Protein AF-A0A9W6XF26-F1 (afdb_monomer_lite)

Structure (mmCIF, N/CA/C/O backbone):
data_AF-A0A9W6XF26-F1
#
_entry.id   AF-A0A9W6XF26-F1
#
loop_
_atom_site.group_PDB
_atom_site.id
_atom_site.type_symbol
_atom_site.label_atom_id
_atom_site.label_alt_id
_atom_site.label_comp_id
_atom_site.label_asym_id
_atom_site.label_entity_id
_atom_site.label_seq_id
_atom_site.pdbx_PDB_ins_code
_atom_site.Cartn_x
_atom_site.Cartn_y
_atom_site.Cartn_z
_atom_site.occupancy
_atom_site.B_iso_or_equiv
_atom_site.auth_seq_id
_atom_site.auth_comp_id
_atom_site.auth_asym_id
_atom_site.auth_atom_id
_atom_site.pdbx_PDB_model_num
ATOM 1 N N . MET A 1 1 ? -14.162 -52.688 18.961 1.00 37.44 1 MET A N 1
ATOM 2 C CA . MET A 1 1 ? -13.306 -51.790 19.774 1.00 37.44 1 MET A CA 1
ATOM 3 C C . MET A 1 1 ? -13.589 -50.342 19.389 1.00 37.44 1 MET A C 1
ATOM 5 O O . MET A 1 1 ? -13.211 -49.924 18.304 1.00 37.44 1 MET A O 1
ATOM 9 N N . SER A 1 2 ? -14.310 -49.601 20.234 1.00 33.25 2 SER A N 1
ATOM 10 C CA . SER A 1 2 ? -14.637 -48.185 20.004 1.00 33.25 2 SER A CA 1
ATOM 11 C C . SER A 1 2 ? -13.418 -47.304 20.307 1.00 33.25 2 SER A C 1
ATOM 13 O O . SER A 1 2 ? -12.922 -47.290 21.435 1.00 33.25 2 SER A O 1
ATOM 15 N N . LYS A 1 3 ? -12.907 -46.587 19.297 1.00 40.88 3 LYS A N 1
ATOM 16 C CA . LYS A 1 3 ? -11.863 -45.567 19.465 1.00 40.88 3 LYS A CA 1
ATOM 17 C C . LYS A 1 3 ? -12.501 -44.311 20.069 1.00 40.88 3 LYS A C 1
ATOM 19 O O . LYS A 1 3 ? -13.118 -43.523 19.360 1.00 40.88 3 LYS A O 1
ATOM 24 N N . ARG A 1 4 ? -12.329 -44.099 21.379 1.00 33.09 4 ARG A N 1
ATOM 25 C CA . ARG A 1 4 ? -12.584 -42.792 22.009 1.00 33.09 4 ARG A CA 1
ATOM 26 C C . ARG A 1 4 ? -11.590 -41.772 21.446 1.00 33.09 4 ARG A C 1
ATOM 28 O O . ARG A 1 4 ? -10.392 -41.870 21.707 1.00 33.09 4 ARG A O 1
ATOM 35 N N . PHE A 1 5 ? -12.092 -40.788 20.705 1.00 35.28 5 PHE A N 1
ATOM 36 C CA . PHE A 1 5 ? -11.350 -39.579 20.356 1.00 35.28 5 PHE A CA 1
ATOM 37 C C . PHE A 1 5 ? -10.893 -38.877 21.646 1.00 35.28 5 PHE A C 1
ATOM 39 O O . PHE A 1 5 ? -11.716 -38.447 22.454 1.00 35.28 5 PHE A O 1
ATOM 46 N N . LYS A 1 6 ? -9.576 -38.774 21.866 1.00 41.22 6 LYS A N 1
ATOM 47 C CA . LYS A 1 6 ? -9.018 -37.895 22.901 1.00 41.22 6 LYS A CA 1
ATOM 48 C C . LYS A 1 6 ? -9.112 -36.456 22.393 1.00 41.22 6 LYS A C 1
ATOM 50 O O . LYS A 1 6 ? -8.593 -36.145 21.326 1.00 41.22 6 LYS A O 1
ATOM 55 N N . SER A 1 7 ? -9.792 -35.599 23.153 1.00 39.88 7 SER A N 1
ATOM 56 C CA . SER A 1 7 ? -9.844 -34.153 22.916 1.00 39.88 7 SER A CA 1
ATOM 57 C C . SER A 1 7 ? -8.419 -33.568 22.824 1.00 39.88 7 SER A C 1
ATOM 59 O O . SER A 1 7 ? -7.579 -33.955 23.638 1.00 39.88 7 SER A O 1
ATOM 61 N N . PRO A 1 8 ? -8.133 -32.615 21.912 1.00 43.16 8 PRO A N 1
ATOM 62 C CA . PRO A 1 8 ? -6.817 -31.968 21.801 1.00 43.16 8 PRO A CA 1
ATOM 63 C C . PRO A 1 8 ? -6.445 -31.117 23.028 1.00 43.16 8 PRO A C 1
ATOM 65 O O . PRO A 1 8 ? -5.299 -30.701 23.186 1.00 43.16 8 PRO A O 1
ATOM 68 N N . ASN A 1 9 ? -7.413 -30.844 23.905 1.00 47.38 9 ASN A N 1
ATOM 69 C CA . ASN A 1 9 ? -7.264 -29.970 25.058 1.00 47.38 9 ASN A CA 1
ATOM 70 C C . ASN A 1 9 ? -7.011 -30.812 26.316 1.00 47.38 9 ASN A C 1
ATOM 72 O O . ASN A 1 9 ? -7.940 -31.157 27.048 1.00 47.38 9 ASN A O 1
ATOM 76 N N . GLY A 1 10 ? -5.746 -31.174 26.546 1.00 56.12 10 GLY A N 1
ATOM 77 C CA . GLY A 1 10 ? -5.307 -31.785 27.806 1.00 56.12 10 GLY A CA 1
ATOM 78 C C . GLY A 1 10 ? -5.511 -30.867 29.022 1.00 56.12 10 GLY A C 1
ATOM 79 O O . GLY A 1 10 ? -5.906 -29.712 28.862 1.00 56.12 10 GLY A O 1
ATOM 80 N N . PRO A 1 11 ? -5.256 -31.351 30.253 1.00 73.00 11 PRO A N 1
ATOM 81 C CA . PRO A 1 11 ? -5.540 -30.578 31.458 1.00 73.00 11 PRO A CA 1
ATOM 82 C C . PRO A 1 11 ? -4.655 -29.328 31.509 1.00 73.00 11 PRO A C 1
ATOM 84 O O . PRO A 1 11 ? -3.442 -29.417 31.302 1.00 73.00 11 PRO A O 1
ATOM 87 N N . PHE A 1 12 ? -5.257 -28.174 31.782 1.00 84.12 12 PHE A N 1
ATOM 88 C CA . PHE A 1 12 ? -4.530 -26.934 32.029 1.00 84.12 12 PHE A CA 1
ATOM 89 C C . PHE A 1 12 ? -4.113 -26.858 33.501 1.00 84.12 12 PHE A C 1
ATOM 91 O O . PHE A 1 12 ? -4.697 -27.536 34.345 1.00 84.12 12 PHE A O 1
ATOM 98 N N . HIS A 1 13 ? -3.079 -26.080 33.794 1.00 87.94 13 HIS A N 1
ATOM 99 C CA . HIS A 1 13 ? -2.674 -25.750 35.159 1.00 87.94 13 HIS A CA 1
ATOM 100 C C . HIS A 1 13 ? -2.300 -24.273 35.232 1.00 87.94 13 HIS A C 1
ATOM 102 O O . HIS A 1 13 ? -1.870 -23.689 34.230 1.00 87.94 13 HIS A O 1
ATOM 108 N N . MET A 1 14 ? -2.481 -23.686 36.410 1.00 90.69 14 MET A N 1
ATOM 109 C CA . MET A 1 14 ? -2.034 -22.332 36.693 1.00 90.69 14 MET A CA 1
ATOM 110 C C . MET A 1 14 ? -0.555 -22.360 37.081 1.00 90.69 14 MET A C 1
ATOM 112 O O . MET A 1 14 ? -0.099 -23.251 37.793 1.00 90.69 14 MET A O 1
ATOM 116 N N . HIS A 1 15 ? 0.203 -21.401 36.575 1.00 90.88 15 HIS A N 1
ATOM 117 C CA . HIS A 1 15 ? 1.610 -21.198 36.869 1.00 90.88 15 HIS A CA 1
ATOM 118 C C . HIS A 1 15 ? 1.801 -19.747 37.289 1.00 90.88 15 HIS A C 1
ATOM 120 O O . HIS A 1 15 ? 1.400 -18.843 36.558 1.00 90.88 15 HIS A O 1
ATOM 126 N N . PHE A 1 16 ? 2.451 -19.529 38.425 1.00 90.62 16 PHE A N 1
ATOM 127 C CA . PHE A 1 16 ? 2.782 -18.197 38.917 1.00 90.62 16 PHE A CA 1
ATOM 128 C C . PHE A 1 16 ? 4.283 -17.963 38.783 1.00 90.62 16 PHE A C 1
ATOM 130 O O . PHE A 1 16 ? 5.076 -18.768 39.264 1.00 90.62 16 PHE A O 1
ATOM 137 N N . ASP A 1 17 ? 4.657 -16.871 38.124 1.00 87.31 17 ASP A N 1
ATOM 138 C CA . ASP A 1 17 ? 6.016 -16.328 38.125 1.00 87.31 17 ASP A CA 1
ATOM 139 C C . ASP A 1 17 ? 5.980 -14.976 38.847 1.00 87.31 17 ASP A C 1
ATOM 141 O O . ASP A 1 17 ? 5.634 -13.940 38.274 1.00 87.31 17 ASP A O 1
ATOM 145 N N . GLY A 1 18 ? 6.152 -15.021 40.171 1.00 91.12 18 GLY A N 1
ATOM 146 C CA . GLY A 1 18 ? 5.804 -13.907 41.053 1.00 91.12 18 GLY A CA 1
ATOM 147 C C . GLY A 1 18 ? 4.318 -13.545 40.940 1.00 91.12 18 GLY A C 1
ATOM 148 O O . GLY A 1 18 ? 3.445 -14.366 41.216 1.00 91.12 18 GLY A O 1
ATOM 149 N N . LEU A 1 19 ? 4.044 -12.311 40.515 1.00 89.44 19 LEU A N 1
ATOM 150 C CA . LEU A 1 19 ? 2.696 -11.786 40.271 1.00 89.44 19 LEU A CA 1
ATOM 151 C C . LEU A 1 19 ? 2.205 -12.002 38.832 1.00 89.44 19 LEU A C 1
ATOM 153 O O . LEU A 1 19 ? 1.133 -11.531 38.459 1.00 89.44 19 LEU A O 1
ATOM 157 N N . HIS A 1 20 ? 2.962 -12.713 37.996 1.00 90.12 20 HIS A N 1
ATOM 158 C CA . HIS A 1 20 ? 2.516 -13.067 36.653 1.00 90.12 20 HIS A CA 1
ATOM 159 C C . HIS A 1 20 ? 1.836 -14.437 36.665 1.00 90.12 20 HIS A C 1
ATOM 161 O O . HIS A 1 20 ? 2.493 -15.477 36.724 1.00 90.12 20 HIS A O 1
ATOM 167 N N . ALA A 1 21 ? 0.505 -14.447 36.598 1.00 88.81 21 ALA A N 1
ATOM 168 C CA . ALA A 1 21 ? -0.290 -15.670 36.546 1.00 88.81 21 ALA A CA 1
ATOM 169 C C . ALA A 1 21 ? -0.477 -16.130 35.093 1.00 88.81 21 ALA A C 1
ATOM 171 O O . ALA A 1 21 ? -0.867 -15.347 34.226 1.00 88.81 21 ALA A O 1
ATOM 172 N N . GLN A 1 22 ? -0.210 -17.405 34.810 1.00 90.69 22 GLN A N 1
ATOM 173 C CA . GLN A 1 22 ? -0.203 -17.985 33.466 1.00 90.69 22 GLN A CA 1
ATOM 174 C C . GLN A 1 22 ? -0.929 -19.336 33.449 1.00 90.69 22 GLN A C 1
ATOM 176 O O . GLN A 1 22 ? -0.586 -20.242 34.200 1.00 90.69 22 GLN A O 1
ATOM 181 N N . ILE A 1 23 ? -1.879 -19.525 32.534 1.00 89.06 23 ILE A N 1
ATOM 182 C CA . ILE A 1 23 ? -2.534 -20.821 32.311 1.00 89.06 23 ILE A CA 1
ATOM 183 C C . ILE A 1 23 ? -1.763 -21.574 31.228 1.00 89.06 23 ILE A C 1
ATOM 185 O O . ILE A 1 23 ? -1.714 -21.129 30.077 1.00 89.06 23 ILE A O 1
ATOM 189 N N . LYS A 1 24 ? -1.191 -22.730 31.571 1.00 85.50 24 LYS A N 1
ATOM 190 C CA . LYS A 1 24 ? -0.359 -23.541 30.668 1.00 85.50 24 LYS A CA 1
ATOM 191 C C . LYS A 1 24 ? -0.998 -24.891 30.361 1.00 85.50 24 LYS A C 1
ATOM 193 O O . LYS A 1 24 ? -1.655 -25.507 31.201 1.00 85.50 24 LYS A O 1
ATOM 198 N N . SER A 1 25 ? -0.788 -25.378 29.138 1.00 81.88 25 SER A N 1
ATOM 199 C CA . SER A 1 25 ? -1.184 -26.736 28.743 1.00 81.88 25 SER A CA 1
ATOM 200 C C . SER A 1 25 ? -0.181 -27.765 29.265 1.00 81.88 25 SER A C 1
ATOM 202 O O . SER A 1 25 ? 1.024 -27.603 29.076 1.00 81.88 25 SER A O 1
ATOM 204 N N . LYS A 1 26 ? -0.653 -28.877 29.850 1.00 69.12 26 LYS A N 1
ATOM 205 C CA . LYS A 1 26 ? 0.230 -29.986 30.264 1.00 69.12 26 LYS A CA 1
ATOM 206 C C . LYS A 1 26 ? 0.998 -30.631 29.102 1.00 69.12 26 LYS A C 1
ATOM 208 O O . LYS A 1 26 ? 2.067 -31.188 29.328 1.00 69.12 26 LYS A O 1
ATOM 213 N N . HIS A 1 27 ? 0.481 -30.556 27.873 1.00 69.94 27 HIS A N 1
ATOM 214 C CA . HIS A 1 27 ? 1.094 -31.187 26.694 1.00 69.94 27 HIS A CA 1
ATOM 215 C C . HIS A 1 27 ? 1.945 -30.234 25.848 1.00 69.94 27 HIS A C 1
ATOM 217 O O . HIS A 1 27 ? 2.650 -30.680 24.952 1.00 69.94 27 HIS A O 1
ATOM 223 N N . ALA A 1 28 ? 1.905 -28.934 26.140 1.00 65.81 28 ALA A N 1
ATOM 224 C CA . ALA A 1 28 ? 2.711 -27.922 25.472 1.00 65.81 28 ALA A CA 1
ATOM 225 C C . ALA A 1 28 ? 3.192 -26.920 26.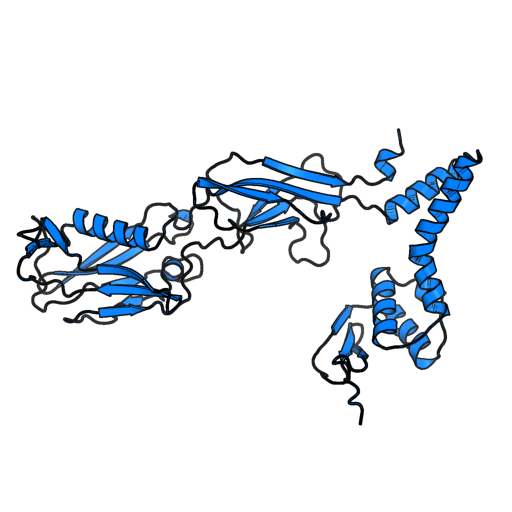526 1.00 65.81 28 ALA A C 1
ATOM 227 O O . ALA A 1 28 ? 2.603 -25.853 26.684 1.00 65.81 28 ALA A O 1
ATOM 228 N N . LYS A 1 29 ? 4.243 -27.291 27.275 1.00 58.84 29 LYS A N 1
ATOM 229 C CA . LYS A 1 29 ? 4.775 -26.514 28.417 1.00 58.84 29 LYS A CA 1
ATOM 230 C C . LYS A 1 29 ? 5.160 -25.069 28.061 1.00 58.84 29 LYS A C 1
ATOM 232 O O . LYS A 1 29 ? 5.174 -24.217 28.941 1.00 58.84 29 LYS A O 1
ATOM 237 N N . THR A 1 30 ? 5.437 -24.790 26.788 1.00 63.25 30 THR A N 1
ATOM 238 C CA . THR A 1 30 ? 5.773 -23.458 26.259 1.00 63.25 30 THR A CA 1
ATOM 239 C C . THR A 1 30 ? 4.555 -22.641 25.822 1.00 63.25 30 THR A C 1
ATOM 241 O O . THR A 1 30 ? 4.681 -21.449 25.562 1.00 63.25 30 THR A O 1
ATOM 244 N N . ARG A 1 31 ? 3.363 -23.248 25.736 1.00 71.38 31 ARG A N 1
ATOM 245 C CA . ARG A 1 31 ? 2.155 -22.581 25.246 1.00 71.38 31 ARG A CA 1
ATOM 246 C C . ARG A 1 31 ? 1.327 -22.044 26.409 1.00 71.38 31 ARG A C 1
ATOM 248 O O . ARG A 1 31 ? 0.546 -22.772 27.029 1.00 71.38 31 ARG A O 1
ATOM 255 N N . THR A 1 32 ? 1.473 -20.748 26.653 1.00 78.56 32 THR A N 1
ATOM 256 C CA . THR A 1 32 ? 0.576 -19.978 27.517 1.00 78.56 32 THR A CA 1
ATOM 257 C C . THR A 1 32 ? -0.750 -19.761 26.796 1.00 78.56 32 THR A C 1
ATOM 259 O O . THR A 1 32 ? -0.794 -19.274 25.670 1.00 78.56 32 THR A O 1
ATOM 262 N N . VAL A 1 33 ? -1.844 -20.164 27.435 1.00 79.44 33 VAL A N 1
ATOM 263 C CA . VAL A 1 33 ? -3.209 -20.005 26.911 1.00 79.44 33 VAL A CA 1
ATOM 264 C C . VAL A 1 33 ? -3.744 -18.619 27.231 1.00 79.44 33 VAL A C 1
ATOM 266 O O . VAL A 1 33 ? -4.455 -18.023 26.429 1.00 79.44 33 VAL A O 1
ATOM 269 N N . ARG A 1 34 ? -3.434 -18.131 28.432 1.00 82.62 34 ARG A N 1
ATOM 270 C CA . ARG A 1 34 ? -3.799 -16.804 28.916 1.00 82.62 34 ARG A CA 1
ATOM 271 C C . ARG A 1 34 ? -2.889 -16.447 30.084 1.00 82.62 34 ARG A C 1
ATOM 273 O O . ARG A 1 34 ? -2.497 -17.342 30.833 1.00 82.62 34 ARG A O 1
ATOM 280 N N . SER A 1 35 ? -2.583 -15.170 30.248 1.00 88.00 35 SER A N 1
ATOM 281 C CA . SER A 1 35 ? -1.838 -14.670 31.400 1.00 88.00 35 SER A CA 1
ATOM 282 C C . SER A 1 35 ? -2.341 -13.304 31.831 1.00 88.00 35 SER A C 1
ATOM 284 O O . SER A 1 35 ? -2.862 -12.565 30.996 1.00 88.00 35 SER A O 1
ATOM 286 N N . LEU A 1 36 ? -2.142 -12.967 33.098 1.00 85.88 36 LEU A N 1
ATOM 287 C CA . LEU A 1 36 ? -2.492 -11.674 33.674 1.00 85.88 36 LEU A CA 1
ATOM 288 C C . LEU A 1 36 ? -1.466 -11.313 34.757 1.00 85.88 36 LEU A C 1
ATOM 290 O O . LEU A 1 36 ? -0.984 -12.198 35.466 1.00 85.88 36 LEU A O 1
ATOM 294 N N . LEU A 1 37 ? -1.117 -10.030 34.868 1.00 87.00 37 LEU A N 1
ATOM 295 C CA . LEU A 1 37 ? -0.429 -9.519 36.052 1.00 87.00 37 LEU A CA 1
ATOM 296 C C . LEU A 1 37 ? -1.475 -9.369 37.159 1.00 87.00 37 LEU A C 1
ATOM 298 O O . LEU A 1 37 ? -2.465 -8.668 36.969 1.00 87.00 37 LEU A O 1
ATOM 302 N N . VAL A 1 38 ? -1.281 -10.057 38.275 1.00 90.31 38 VAL A N 1
ATOM 303 C CA . VAL A 1 38 ? -2.272 -10.161 39.348 1.00 90.31 38 VAL A CA 1
ATOM 304 C C . VAL A 1 38 ? -1.737 -9.587 40.655 1.00 90.31 38 VAL A C 1
ATOM 306 O O . VAL A 1 38 ? -0.535 -9.422 40.834 1.00 90.31 38 VAL A O 1
ATOM 309 N N . SER A 1 39 ? -2.627 -9.275 41.586 1.00 92.19 39 SER A N 1
ATOM 310 C CA . SER A 1 39 ? -2.272 -8.877 42.946 1.00 92.19 39 SER A CA 1
ATOM 311 C C . SER A 1 39 ? -1.822 -10.069 43.797 1.00 92.19 39 SER A C 1
ATOM 313 O O . SER A 1 39 ? -2.073 -11.233 43.479 1.00 92.19 39 SER A O 1
ATOM 315 N N . HIS A 1 40 ? -1.202 -9.777 44.942 1.00 91.81 40 HIS A N 1
ATOM 316 C CA . HIS A 1 40 ? -0.916 -10.792 45.961 1.00 91.81 40 HIS A CA 1
ATOM 317 C C . HIS A 1 40 ? -2.190 -11.490 46.458 1.00 91.81 40 HIS A C 1
ATOM 319 O O . HIS A 1 40 ? -2.185 -12.706 46.635 1.00 91.81 40 HIS A O 1
ATOM 325 N N . LEU A 1 41 ? -3.289 -10.739 46.587 1.00 92.75 41 LEU A N 1
ATOM 326 C CA . LEU A 1 41 ? -4.596 -11.245 47.011 1.00 92.75 41 LEU A CA 1
ATOM 327 C C . LEU A 1 41 ? -5.150 -12.289 46.035 1.00 92.75 41 LEU A C 1
ATOM 329 O O . LEU A 1 41 ? -5.757 -13.270 46.455 1.00 92.75 41 LEU A O 1
ATOM 333 N N . PHE A 1 42 ? -4.916 -12.119 44.729 1.00 96.31 42 PHE A N 1
ATOM 334 C CA . PHE A 1 42 ? -5.304 -13.121 43.735 1.00 96.31 42 PHE A CA 1
ATOM 335 C C . PHE A 1 42 ? -4.557 -14.434 43.963 1.00 96.31 42 PHE A C 1
ATOM 337 O O . PHE A 1 42 ? -5.164 -15.504 43.936 1.00 96.31 42 PHE A O 1
ATOM 344 N N . VAL A 1 43 ? -3.235 -14.359 44.153 1.00 94.81 43 VAL A N 1
ATOM 345 C CA . VAL A 1 43 ? -2.389 -15.545 44.354 1.00 94.81 43 VAL A CA 1
ATOM 346 C C . VAL A 1 43 ? -2.790 -16.264 45.641 1.00 94.81 43 VAL A C 1
ATOM 348 O O . VAL A 1 43 ? -2.879 -17.489 45.660 1.00 94.81 43 VAL A O 1
ATOM 351 N N . GLU A 1 44 ? -3.068 -15.502 46.695 1.00 95.00 44 GLU A N 1
ATOM 352 C CA . GLU A 1 44 ? -3.537 -16.013 47.978 1.00 95.00 44 GLU A CA 1
ATOM 353 C C . GLU A 1 44 ? -4.895 -16.708 47.850 1.00 95.00 44 GLU A C 1
ATOM 355 O O . GLU A 1 44 ? -5.012 -17.880 48.202 1.00 95.00 44 GLU A O 1
ATOM 360 N N . LEU A 1 45 ? -5.894 -16.051 47.249 1.00 95.12 45 LEU A N 1
ATOM 361 C CA . LEU A 1 45 ? -7.211 -16.659 47.053 1.00 95.12 45 LEU A CA 1
ATOM 362 C C . LEU A 1 45 ? -7.150 -17.896 46.150 1.00 95.12 45 LEU A C 1
ATOM 364 O O . LEU A 1 45 ? -7.855 -18.871 46.400 1.00 95.12 45 LEU A O 1
ATOM 368 N N . TRP A 1 46 ? -6.296 -17.886 45.122 1.00 95.31 46 TRP A N 1
ATOM 369 C CA . TRP A 1 46 ? -6.079 -19.060 44.281 1.00 95.31 46 TRP A CA 1
ATOM 370 C C . TRP A 1 46 ? -5.563 -20.247 45.098 1.00 95.31 46 TRP A C 1
ATOM 372 O O . TRP A 1 46 ? -6.102 -21.342 44.961 1.00 95.31 46 TRP A O 1
ATOM 382 N N . ARG A 1 47 ? -4.563 -20.035 45.964 1.00 93.06 47 ARG A N 1
ATOM 383 C CA . ARG A 1 47 ? -4.031 -21.083 46.852 1.00 93.06 47 ARG A CA 1
ATOM 384 C C . ARG A 1 47 ? -5.089 -21.588 47.830 1.00 93.06 47 ARG A C 1
ATOM 386 O O . ARG A 1 47 ? -5.264 -22.791 47.943 1.00 93.06 47 ARG A O 1
ATOM 393 N N . ILE A 1 48 ? -5.866 -20.695 48.442 1.00 94.06 48 ILE A N 1
ATOM 394 C CA . ILE A 1 48 ? -6.977 -21.066 49.339 1.00 94.06 48 ILE A CA 1
ATOM 395 C C . ILE A 1 48 ? -7.991 -21.981 48.622 1.00 94.06 48 ILE A C 1
ATOM 397 O O . ILE A 1 48 ? -8.477 -22.965 49.184 1.00 94.06 48 ILE A O 1
ATOM 401 N N . ILE A 1 49 ? -8.299 -21.689 47.356 1.00 93.50 49 ILE A N 1
ATOM 402 C CA . ILE A 1 49 ? -9.239 -22.489 46.564 1.00 93.50 49 ILE A CA 1
ATOM 403 C C . ILE A 1 49 ? -8.611 -23.811 46.091 1.00 93.50 49 ILE A C 1
ATOM 405 O O . ILE A 1 49 ? -9.256 -24.862 46.143 1.00 93.50 49 ILE A O 1
ATOM 409 N N . GLU A 1 50 ? -7.377 -23.779 45.584 1.00 91.88 50 GLU A N 1
ATOM 410 C CA . GLU A 1 50 ? -6.718 -24.949 45.000 1.00 91.88 50 GLU A CA 1
ATOM 411 C C . GLU A 1 50 ? -6.209 -25.923 46.066 1.00 91.88 50 GLU A C 1
ATOM 413 O O . GLU A 1 50 ? -6.487 -27.122 45.955 1.00 91.88 50 GLU A O 1
ATOM 418 N N . ASP A 1 51 ? -5.522 -25.421 47.087 1.00 91.50 51 ASP A N 1
ATOM 419 C CA . ASP A 1 51 ? -4.846 -26.217 48.110 1.00 91.50 51 ASP A CA 1
ATOM 420 C C . ASP A 1 51 ? -5.807 -26.552 49.259 1.00 91.50 51 ASP A C 1
ATOM 422 O O . ASP A 1 51 ? -6.019 -27.729 49.561 1.00 91.50 51 ASP A O 1
ATOM 426 N N . ASP A 1 52 ? -6.473 -25.540 49.827 1.00 90.75 52 ASP A N 1
ATOM 427 C CA . ASP A 1 52 ? -7.297 -25.708 51.036 1.00 90.75 52 ASP A CA 1
ATOM 428 C C . ASP A 1 52 ? -8.753 -26.096 50.741 1.00 90.75 52 ASP A C 1
ATOM 430 O O . ASP A 1 52 ? -9.521 -26.394 51.658 1.00 90.75 52 ASP A O 1
ATOM 434 N N . LYS A 1 53 ? -9.158 -26.087 49.462 1.00 90.81 53 LYS A N 1
ATOM 435 C CA . LYS A 1 53 ? -10.541 -26.352 49.018 1.00 90.81 53 LYS A CA 1
ATOM 436 C C . LYS A 1 53 ? -11.578 -25.483 49.737 1.00 90.81 53 LYS A C 1
ATOM 438 O O . LYS A 1 53 ? -12.712 -25.911 49.948 1.00 90.81 53 LYS A O 1
ATOM 443 N N . SER A 1 54 ? -11.194 -24.263 50.102 1.00 93.00 54 SER A N 1
ATOM 444 C CA . SER A 1 54 ? -12.048 -23.302 50.798 1.00 93.00 54 SER A CA 1
ATOM 445 C C . SER A 1 54 ? -12.157 -21.992 50.008 1.00 93.00 54 SER A C 1
ATOM 447 O O . SER A 1 54 ? -11.682 -21.892 48.876 1.00 93.00 54 SER A O 1
ATOM 449 N N . PHE A 1 55 ? -12.858 -20.994 50.547 1.00 95.44 55 PHE A N 1
ATOM 450 C CA . PHE A 1 55 ? -13.066 -19.713 49.875 1.00 95.44 55 PHE A CA 1
ATOM 451 C C . PHE A 1 55 ? -13.120 -18.567 50.883 1.00 95.44 55 PHE A C 1
ATOM 453 O O . PHE A 1 55 ? -13.959 -18.568 51.786 1.00 95.44 55 PHE A O 1
ATOM 460 N N . ASP A 1 56 ? -12.277 -17.555 50.676 1.00 94.19 56 ASP A N 1
ATOM 461 C CA . ASP A 1 56 ? -12.300 -16.318 51.451 1.00 94.19 56 ASP A CA 1
ATOM 462 C C . ASP A 1 56 ? -13.029 -15.206 50.681 1.00 94.19 56 ASP A C 1
ATOM 464 O O . ASP A 1 56 ? -12.533 -14.634 49.704 1.00 94.19 56 ASP A O 1
ATOM 468 N N . LYS A 1 57 ? -14.232 -14.870 51.156 1.00 91.00 57 LYS A N 1
ATOM 469 C CA . LYS A 1 57 ? -15.064 -13.811 50.573 1.00 91.00 57 LYS A CA 1
ATOM 470 C C . LYS A 1 57 ? -14.457 -12.415 50.751 1.00 91.00 57 LYS A C 1
ATOM 472 O O . LYS A 1 57 ? -14.699 -11.539 49.922 1.00 91.00 57 LYS A O 1
ATOM 477 N N . THR A 1 58 ? -13.705 -12.185 51.822 1.00 92.00 58 THR A N 1
ATOM 478 C CA . THR A 1 58 ? -13.075 -10.894 52.119 1.00 92.00 58 THR A CA 1
ATOM 479 C C . THR A 1 58 ? -11.975 -10.607 51.109 1.00 92.00 58 THR A C 1
ATOM 481 O O . THR A 1 58 ? -11.965 -9.523 50.527 1.00 92.00 58 THR A O 1
ATOM 484 N N . ILE A 1 59 ? -11.121 -11.597 50.833 1.00 92.56 59 ILE A N 1
ATOM 485 C CA . ILE A 1 59 ? -10.079 -11.495 49.803 1.00 92.56 59 ILE A CA 1
ATOM 486 C C . ILE A 1 59 ? -10.724 -11.346 48.420 1.00 92.56 59 ILE A C 1
ATOM 488 O O . ILE A 1 59 ? -10.375 -10.433 47.673 1.00 92.56 59 ILE A O 1
ATOM 492 N N . PHE A 1 60 ? -11.738 -12.160 48.104 1.00 91.88 60 PHE A N 1
ATOM 493 C CA . PHE A 1 60 ? -12.486 -12.055 46.845 1.00 91.88 60 PHE A CA 1
ATOM 494 C C . PHE A 1 60 ? -13.053 -10.649 46.598 1.00 91.88 60 PHE A C 1
ATOM 496 O O . PHE A 1 60 ? -12.938 -10.116 45.495 1.00 91.88 60 PHE A O 1
ATOM 503 N N . ASN A 1 61 ? -13.634 -10.022 47.625 1.00 85.31 61 ASN A N 1
ATOM 504 C CA . ASN A 1 61 ? -14.214 -8.683 47.521 1.00 85.31 61 ASN A CA 1
ATOM 505 C C . ASN A 1 61 ? -13.174 -7.578 47.278 1.00 85.31 61 ASN A C 1
ATOM 507 O O . ASN A 1 61 ? -13.552 -6.501 46.818 1.00 85.31 61 ASN A O 1
ATOM 511 N N . GLN A 1 62 ? -11.898 -7.833 47.566 1.00 87.19 62 GLN A N 1
ATOM 512 C CA . GLN A 1 62 ? -10.796 -6.901 47.320 1.00 87.19 62 GLN A CA 1
ATOM 513 C C . GLN A 1 62 ? -10.143 -7.092 45.944 1.00 87.19 62 GLN A C 1
ATOM 515 O O . GLN A 1 62 ? -9.432 -6.201 45.486 1.00 87.19 62 GLN A O 1
ATOM 520 N N . LEU A 1 63 ? -10.410 -8.208 45.254 1.00 84.94 63 LEU A N 1
ATOM 521 C CA . LEU A 1 63 ? -9.945 -8.409 43.881 1.00 84.94 63 LEU A CA 1
ATOM 522 C C . LEU A 1 63 ? -10.633 -7.439 42.922 1.00 84.94 63 LEU A C 1
ATOM 524 O O . LEU A 1 63 ? -11.842 -7.199 43.041 1.00 84.94 63 LEU A O 1
ATOM 528 N N . SER A 1 64 ? -9.889 -6.957 41.927 1.00 80.88 64 SER A N 1
ATOM 529 C CA . SER A 1 64 ? -10.462 -6.229 40.794 1.00 80.88 64 SER A CA 1
ATOM 530 C C . SER A 1 64 ? -11.386 -7.129 39.965 1.00 80.88 64 SER A C 1
ATOM 532 O O . SER A 1 64 ? -11.299 -8.357 40.004 1.00 80.88 64 SER A O 1
ATOM 534 N N . GLU A 1 65 ? -12.272 -6.532 39.171 1.00 76.25 65 GLU A N 1
ATOM 535 C CA . GLU A 1 65 ? -13.169 -7.285 38.284 1.00 76.25 65 GLU A CA 1
ATOM 536 C C . GLU A 1 65 ? -12.387 -8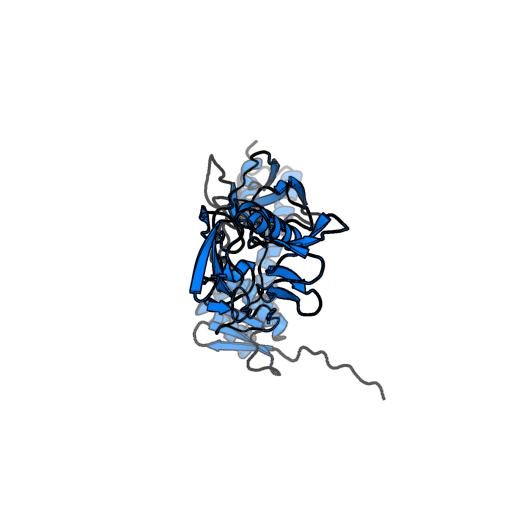.159 37.290 1.00 76.25 65 GLU A C 1
ATOM 538 O O . GLU A 1 65 ? -12.654 -9.353 37.163 1.00 76.25 65 GLU A O 1
ATOM 543 N N . SER A 1 66 ? -11.327 -7.599 36.695 1.00 72.88 66 SER A N 1
ATOM 544 C CA . SER A 1 66 ? -10.446 -8.322 35.770 1.00 72.88 66 SER A CA 1
ATOM 545 C C . SER A 1 66 ? -9.790 -9.559 36.397 1.00 72.88 66 SER A C 1
ATOM 547 O O . SER A 1 66 ? -9.635 -10.591 35.741 1.00 72.88 66 SER A O 1
ATOM 549 N N . GLU A 1 67 ? -9.450 -9.484 37.684 1.00 85.12 67 GLU A N 1
ATOM 550 C CA . GLU A 1 67 ? -8.894 -10.591 38.455 1.00 85.12 67 GLU A CA 1
ATOM 551 C C . GLU A 1 67 ? -9.950 -11.649 38.768 1.00 85.12 67 GLU A C 1
ATOM 553 O O . GLU A 1 67 ? -9.679 -12.838 38.614 1.00 85.12 67 GLU A O 1
ATOM 558 N N . ARG A 1 68 ? -11.169 -11.249 39.144 1.00 86.81 68 ARG A N 1
ATOM 559 C CA . ARG A 1 68 ? -12.274 -12.193 39.384 1.00 86.81 68 ARG A CA 1
ATOM 560 C C . ARG A 1 68 ? -12.629 -12.962 38.113 1.00 86.81 68 ARG A C 1
ATOM 562 O O . ARG A 1 68 ? -12.747 -14.186 38.157 1.00 86.81 68 ARG A O 1
ATOM 569 N N . ASP A 1 69 ? -12.711 -12.273 36.978 1.00 80.69 69 ASP A N 1
ATOM 570 C CA . ASP A 1 69 ? -12.976 -12.880 35.671 1.00 80.69 69 ASP A CA 1
ATOM 571 C C . ASP A 1 69 ? -11.864 -13.829 35.235 1.00 80.69 69 ASP A C 1
ATOM 573 O O . ASP A 1 69 ? -12.114 -14.934 34.735 1.00 80.69 69 ASP A O 1
ATOM 577 N N . PHE A 1 70 ? -10.610 -13.415 35.428 1.00 87.25 70 PHE A N 1
ATOM 578 C CA . PHE A 1 70 ? -9.468 -14.259 35.119 1.00 87.25 70 PHE A CA 1
ATOM 579 C C . PHE A 1 70 ? -9.425 -15.498 36.021 1.00 87.25 70 PHE A C 1
ATOM 581 O O . PHE A 1 70 ? -9.166 -16.594 35.519 1.00 87.25 70 PHE A O 1
ATOM 588 N N . MET A 1 71 ? -9.753 -15.362 37.310 1.00 91.88 71 MET A N 1
ATOM 589 C CA . MET A 1 71 ? -9.847 -16.480 38.250 1.00 91.88 71 MET A CA 1
ATOM 590 C C . MET A 1 71 ? -10.966 -17.448 37.859 1.00 91.88 71 MET A C 1
ATOM 592 O O . MET A 1 71 ? -10.714 -18.646 37.754 1.00 91.88 71 MET A O 1
ATOM 596 N N . ALA A 1 72 ? -12.166 -16.952 37.542 1.00 87.06 72 ALA A N 1
ATOM 597 C CA . ALA A 1 72 ? -13.284 -17.780 37.086 1.00 87.06 72 ALA A CA 1
ATOM 598 C C . ALA A 1 72 ? -12.929 -18.563 35.810 1.00 87.06 72 ALA A C 1
ATOM 600 O O . ALA A 1 72 ? -13.159 -19.774 35.707 1.00 87.06 72 ALA A O 1
ATOM 601 N N . TYR A 1 73 ? -12.294 -17.888 34.847 1.00 85.94 73 TYR A N 1
ATOM 602 C CA . TYR A 1 73 ? -11.779 -18.522 33.638 1.00 85.94 73 TYR A CA 1
ATOM 603 C C . TYR A 1 73 ? -10.736 -19.604 33.955 1.00 85.94 73 TYR A C 1
ATOM 605 O O . TYR A 1 73 ? -10.790 -20.702 33.389 1.00 85.94 73 TYR A O 1
ATOM 613 N N . ALA A 1 74 ? -9.794 -19.307 34.852 1.00 88.19 74 ALA A N 1
ATOM 614 C CA . ALA A 1 74 ? -8.726 -20.214 35.245 1.00 88.19 74 ALA A CA 1
ATOM 615 C C . ALA A 1 74 ? -9.258 -21.458 35.967 1.00 88.19 74 ALA A C 1
ATOM 617 O O . ALA A 1 74 ? -8.919 -22.566 35.559 1.00 88.19 74 ALA A O 1
ATOM 618 N N . LEU A 1 75 ? -10.149 -21.304 36.951 1.00 90.25 75 LEU A N 1
ATOM 619 C CA . LEU A 1 75 ? -10.777 -22.414 37.678 1.00 90.25 75 LEU A CA 1
ATOM 620 C C . LEU A 1 75 ? -11.497 -23.368 36.714 1.00 90.25 75 LEU A C 1
ATOM 622 O O . LEU A 1 75 ? -11.234 -24.573 36.710 1.00 90.25 75 LEU A O 1
ATOM 626 N N . LYS A 1 76 ? -12.297 -22.826 35.786 1.00 87.62 76 LYS A N 1
ATOM 627 C CA . LYS A 1 76 ? -12.999 -23.616 34.761 1.00 87.62 76 LYS A CA 1
ATOM 628 C C . LYS A 1 76 ? -12.044 -24.364 33.828 1.00 87.62 76 LYS A C 1
ATOM 630 O O . LYS A 1 76 ? -12.291 -25.519 33.478 1.00 87.62 76 LYS A O 1
ATOM 635 N N . ARG A 1 77 ? -10.952 -23.725 33.394 1.00 85.00 77 ARG A N 1
ATOM 636 C CA . ARG A 1 77 ? -9.953 -24.346 32.503 1.00 85.00 77 ARG A CA 1
ATOM 637 C C . ARG A 1 77 ? -9.105 -25.397 33.215 1.00 85.00 77 ARG A C 1
ATOM 639 O O . ARG A 1 77 ? -8.820 -26.434 32.616 1.00 85.00 77 ARG A O 1
ATOM 646 N N . CYS A 1 78 ? -8.740 -25.151 34.467 1.00 86.25 78 CYS A N 1
ATOM 647 C CA . CYS A 1 78 ? -7.986 -26.075 35.311 1.00 86.25 78 CYS A CA 1
ATOM 648 C C . CYS A 1 78 ? -8.864 -27.195 35.894 1.00 86.25 78 CYS A C 1
ATOM 650 O O . CYS A 1 78 ? -8.322 -28.158 36.430 1.00 86.25 78 CYS A O 1
ATOM 652 N N . LYS A 1 79 ? -10.194 -27.117 35.726 1.00 88.31 79 LYS A N 1
ATOM 653 C CA . LYS A 1 79 ? -11.183 -28.040 36.311 1.00 88.31 79 LYS A CA 1
ATOM 654 C C . LYS A 1 7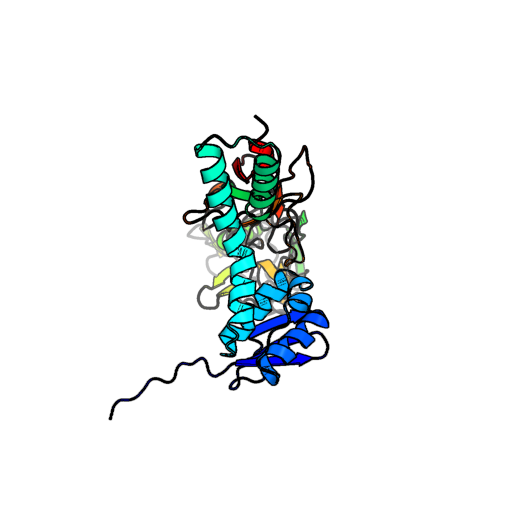9 ? -11.099 -28.085 37.841 1.00 88.31 79 LYS A C 1
ATOM 656 O O . LYS A 1 79 ? -11.164 -29.155 38.439 1.00 88.31 79 LYS A O 1
ATOM 661 N N . ILE A 1 80 ? -10.917 -26.917 38.449 1.00 88.69 80 ILE A N 1
ATOM 662 C CA . ILE A 1 80 ? -10.960 -26.729 39.897 1.00 88.69 80 ILE A CA 1
ATOM 663 C C . ILE A 1 80 ? -12.365 -26.237 40.231 1.00 88.69 80 ILE A C 1
ATOM 665 O O . ILE A 1 80 ? -12.806 -25.215 39.706 1.00 88.69 80 ILE A O 1
ATOM 669 N N . GLU A 1 81 ? -13.075 -26.988 41.064 1.00 87.94 81 GLU A N 1
ATOM 670 C CA . GLU A 1 81 ? -14.427 -26.649 41.503 1.00 87.94 81 GLU A CA 1
ATOM 671 C C . GLU A 1 81 ? -14.366 -25.883 42.828 1.00 87.94 81 GLU A C 1
ATOM 673 O O . GLU A 1 81 ? -13.671 -26.291 43.757 1.00 87.94 81 GLU A O 1
ATOM 678 N N . SER A 1 82 ? -15.098 -24.772 42.917 1.00 90.62 82 SER A N 1
ATOM 679 C CA . SER A 1 82 ? -15.330 -24.038 44.164 1.00 90.62 82 SER A CA 1
ATOM 680 C C . SER A 1 82 ? -16.726 -23.438 44.111 1.00 90.62 82 SER A C 1
ATOM 682 O O . SER A 1 82 ? -16.979 -22.459 43.405 1.00 90.62 82 SER A O 1
ATOM 684 N N . ARG A 1 83 ? -17.658 -24.065 44.831 1.00 84.69 83 ARG A N 1
ATOM 685 C CA . ARG A 1 83 ? -19.075 -23.686 44.812 1.00 84.69 83 ARG A CA 1
ATOM 686 C C . ARG A 1 83 ? -19.285 -22.317 45.452 1.00 84.69 83 ARG A C 1
ATOM 688 O O . ARG A 1 83 ? -20.146 -21.557 45.020 1.00 84.69 83 ARG A O 1
ATOM 695 N N . GLU A 1 84 ? -18.505 -22.002 46.476 1.00 86.31 84 GLU A N 1
ATOM 696 C CA . GLU A 1 84 ? -18.518 -20.737 47.197 1.00 86.31 84 GLU A CA 1
ATOM 697 C C . GLU A 1 84 ? -17.968 -19.597 46.335 1.00 86.31 84 GLU A C 1
ATOM 699 O O . GLU A 1 84 ? -18.609 -18.545 46.271 1.00 86.31 84 GLU A O 1
ATOM 704 N N . PHE A 1 85 ? -16.858 -19.821 45.615 1.00 90.00 85 PHE A N 1
ATOM 705 C CA . PHE A 1 85 ? -16.350 -18.868 44.624 1.00 90.00 85 PHE A CA 1
ATOM 706 C C . PHE A 1 85 ? -17.371 -18.660 43.510 1.00 90.00 85 PHE A C 1
ATOM 708 O O . PHE A 1 85 ? -17.716 -17.526 43.207 1.00 90.00 85 PHE A O 1
ATOM 715 N N . GLU A 1 86 ? -17.897 -19.738 42.921 1.00 82.19 86 GLU A N 1
ATOM 716 C CA . GLU A 1 86 ? -18.868 -19.651 41.828 1.00 82.19 86 GLU A CA 1
ATOM 717 C C . GLU A 1 86 ? -20.144 -18.928 42.278 1.00 82.19 86 GLU A C 1
ATOM 719 O O . GLU A 1 86 ? -20.658 -18.072 41.562 1.00 82.19 86 GLU A O 1
ATOM 724 N N . LYS A 1 87 ? -20.614 -19.178 43.505 1.00 80.94 87 LYS A N 1
ATOM 725 C CA . LYS A 1 87 ? -21.720 -18.433 44.115 1.00 80.94 87 LYS A CA 1
ATOM 726 C C . LYS A 1 87 ? -21.375 -16.950 44.279 1.00 80.94 87 LYS A C 1
ATOM 728 O O . LYS A 1 87 ? -22.191 -16.116 43.906 1.00 80.94 87 LYS A O 1
ATOM 733 N N . ALA A 1 88 ? -20.200 -16.607 44.811 1.00 82.38 88 ALA A N 1
ATOM 734 C CA . ALA A 1 88 ? -19.764 -15.221 45.010 1.00 82.38 88 ALA A CA 1
ATOM 735 C C . ALA A 1 88 ? -19.512 -14.464 43.690 1.00 82.38 88 ALA A C 1
ATOM 737 O O . ALA A 1 88 ? -19.835 -13.282 43.591 1.00 82.38 88 ALA A O 1
ATOM 738 N N . TYR A 1 89 ? -18.993 -15.152 42.675 1.00 79.38 89 TYR A N 1
ATOM 739 C CA . TYR A 1 89 ? -18.755 -14.646 41.326 1.00 79.38 89 TYR A CA 1
ATOM 740 C C . TYR A 1 89 ? -20.062 -14.444 40.555 1.00 79.38 89 TYR A C 1
ATOM 742 O O . TYR A 1 89 ? -20.313 -13.366 40.025 1.00 79.38 89 TYR A O 1
ATOM 750 N N . ASN A 1 90 ? -20.972 -15.420 40.584 1.00 67.06 90 ASN A N 1
ATOM 751 C CA . ASN A 1 90 ? -22.294 -15.269 39.971 1.00 67.06 90 ASN A CA 1
ATOM 752 C C . ASN A 1 90 ? -23.127 -14.178 40.672 1.00 67.06 90 ASN A C 1
ATOM 754 O O . ASN A 1 90 ? -23.897 -13.474 40.019 1.00 67.06 90 ASN A O 1
ATOM 758 N N . LEU A 1 91 ? -22.912 -13.968 41.977 1.00 66.81 91 LEU A N 1
ATOM 759 C CA . LEU A 1 91 ? -23.454 -12.837 42.735 1.00 66.81 91 LEU A CA 1
ATOM 760 C C . LEU A 1 91 ? -22.867 -11.471 42.326 1.00 66.81 91 LEU A C 1
ATOM 762 O O . LEU A 1 91 ? -23.433 -10.471 42.745 1.00 66.81 91 LEU A O 1
ATOM 766 N N . SER A 1 92 ? -21.789 -11.359 41.537 1.00 68.00 92 SER A N 1
ATOM 767 C CA . SER A 1 92 ? -21.244 -10.042 41.150 1.00 68.00 92 SER A CA 1
ATOM 768 C C . SER A 1 92 ? -21.835 -9.476 39.854 1.00 68.00 92 SER A C 1
ATOM 770 O O . SER A 1 92 ? -21.977 -8.264 39.753 1.00 68.00 92 SER A O 1
ATOM 772 N N . ILE A 1 93 ? -22.238 -10.316 38.891 1.00 57.41 93 ILE A N 1
ATOM 773 C CA . ILE A 1 93 ? -22.879 -9.880 37.628 1.00 57.41 93 ILE A CA 1
ATOM 774 C C . ILE A 1 93 ? -24.384 -10.196 37.627 1.00 57.41 93 ILE A C 1
ATOM 776 O O . ILE A 1 93 ? -25.197 -9.344 37.264 1.00 57.41 93 ILE A O 1
ATOM 780 N N . GLY A 1 94 ? -24.777 -11.385 38.101 1.00 53.56 94 GLY A N 1
ATOM 781 C CA . GLY A 1 94 ? -26.182 -11.799 38.194 1.00 53.56 94 GLY A CA 1
ATOM 782 C C . GLY A 1 94 ? -26.987 -10.933 39.162 1.00 53.56 94 GLY A C 1
ATOM 783 O O . GLY A 1 94 ? -28.096 -10.521 38.840 1.00 53.56 94 GLY A O 1
ATOM 784 N N . HIS A 1 95 ? -26.386 -10.520 40.283 1.00 61.69 95 HIS A N 1
ATOM 785 C CA . HIS A 1 95 ? -27.040 -9.622 41.238 1.00 61.69 95 HIS A CA 1
ATOM 786 C C . HIS A 1 95 ? -27.375 -8.261 40.632 1.00 61.69 95 HIS A C 1
ATOM 788 O O . HIS A 1 95 ? -28.385 -7.686 41.002 1.00 61.69 95 HIS A O 1
ATOM 794 N N . HIS A 1 96 ? -26.585 -7.726 39.698 1.00 66.06 96 HIS A N 1
ATOM 795 C CA . HIS A 1 96 ? -26.925 -6.453 39.063 1.00 66.06 96 HIS A CA 1
ATOM 796 C C . HIS A 1 96 ? -28.191 -6.571 38.205 1.00 66.06 96 HIS A C 1
ATOM 798 O O . HIS A 1 96 ? -29.062 -5.710 38.296 1.00 66.06 96 HIS A O 1
ATOM 804 N N . ILE A 1 97 ? -28.348 -7.665 37.458 1.00 65.06 97 ILE A N 1
ATOM 805 C CA . ILE A 1 97 ? -29.543 -7.932 36.642 1.00 65.06 97 ILE A CA 1
ATOM 806 C C . ILE A 1 97 ? -30.753 -8.291 37.525 1.00 65.06 97 ILE A C 1
ATOM 808 O O . ILE A 1 97 ? -31.844 -7.748 37.333 1.00 65.06 97 ILE A O 1
ATOM 812 N N . ASP A 1 98 ? -30.565 -9.136 38.539 1.00 70.31 98 ASP A N 1
ATOM 813 C CA . ASP A 1 98 ? -31.623 -9.538 39.473 1.00 70.31 98 ASP A CA 1
ATOM 814 C C . ASP A 1 98 ? -32.091 -8.358 40.335 1.00 70.31 98 ASP A C 1
ATOM 816 O O . ASP A 1 98 ? -33.290 -8.142 40.515 1.00 70.31 98 ASP A O 1
ATOM 820 N N . ARG A 1 99 ? -31.157 -7.527 40.814 1.00 75.75 99 ARG A N 1
ATOM 821 C CA . ARG A 1 99 ? -31.456 -6.312 41.581 1.00 75.75 99 ARG A CA 1
ATOM 822 C C . ARG A 1 99 ? -32.159 -5.272 40.720 1.00 75.75 99 ARG A C 1
ATOM 824 O O . ARG A 1 99 ? -33.108 -4.659 41.197 1.00 75.75 99 ARG A O 1
ATOM 831 N N . LEU A 1 100 ? -31.775 -5.124 39.452 1.00 76.25 100 LEU A N 1
ATOM 832 C CA . LEU A 1 100 ? -32.519 -4.315 38.484 1.00 76.25 100 LEU A CA 1
ATOM 833 C C . LEU A 1 100 ? -33.958 -4.795 38.326 1.00 76.25 100 LEU A C 1
ATOM 835 O O . LEU A 1 100 ? -34.882 -3.989 38.390 1.00 76.25 100 LEU A O 1
ATOM 839 N N . THR A 1 101 ? -34.146 -6.104 38.175 1.00 77.00 101 THR A N 1
ATOM 840 C CA . THR A 1 101 ? -35.471 -6.719 38.034 1.00 77.00 101 THR A CA 1
ATOM 841 C C . THR A 1 101 ? -36.314 -6.504 39.297 1.00 77.00 101 THR A C 1
ATOM 843 O O . THR A 1 101 ? -37.508 -6.204 39.218 1.00 77.00 101 THR A O 1
ATOM 846 N N . MET A 1 102 ? -35.687 -6.580 40.474 1.00 78.81 102 MET A N 1
ATOM 847 C CA . MET A 1 102 ? -36.328 -6.335 41.764 1.00 78.81 102 MET A CA 1
ATOM 848 C C . MET A 1 102 ? -36.725 -4.863 41.947 1.00 78.81 102 MET A C 1
ATOM 850 O O . MET A 1 102 ? -37.856 -4.585 42.342 1.00 78.81 102 MET A O 1
ATOM 854 N N . ILE A 1 103 ? -35.835 -3.919 41.618 1.00 80.69 103 ILE A N 1
ATOM 855 C CA . ILE A 1 103 ? -36.116 -2.478 41.691 1.00 80.69 103 ILE A CA 1
ATOM 856 C C . ILE A 1 103 ? -37.215 -2.094 40.692 1.00 80.69 103 ILE A C 1
ATOM 858 O O . ILE A 1 103 ? -38.156 -1.395 41.058 1.00 80.69 103 ILE A O 1
ATOM 862 N N . GLN A 1 104 ? -37.162 -2.603 39.457 1.00 80.38 104 GLN A N 1
ATOM 863 C CA . GLN A 1 104 ? -38.220 -2.389 38.463 1.00 80.38 104 GLN A CA 1
ATOM 864 C C . GLN A 1 104 ? -39.574 -2.914 38.945 1.00 80.38 104 GLN A C 1
ATOM 866 O O . GLN A 1 104 ? -40.596 -2.252 38.764 1.00 80.38 104 GLN A O 1
ATOM 871 N N . SER A 1 105 ? -39.585 -4.082 39.591 1.00 81.12 105 SER A N 1
ATOM 872 C CA . SER A 1 105 ? -40.801 -4.647 40.177 1.00 81.12 105 SER A CA 1
ATOM 873 C C . SER A 1 105 ? -41.326 -3.785 41.330 1.00 81.12 105 SER A C 1
ATOM 875 O O . SER A 1 105 ? -42.527 -3.544 41.387 1.00 81.12 105 SER A O 1
ATOM 877 N N . ALA A 1 106 ? -40.444 -3.270 42.195 1.00 77.25 106 ALA A N 1
ATOM 878 C CA . ALA A 1 106 ? -40.794 -2.382 43.308 1.00 77.25 106 ALA A CA 1
ATOM 879 C C . ALA A 1 106 ? -41.396 -1.045 42.832 1.00 77.25 106 ALA A C 1
ATOM 881 O O . ALA A 1 106 ? -42.424 -0.611 43.350 1.00 77.25 106 ALA A O 1
ATOM 882 N N . ILE A 1 107 ? -40.817 -0.432 41.797 1.00 78.81 107 ILE A N 1
ATOM 883 C CA . ILE A 1 107 ? -41.354 0.792 41.186 1.00 78.81 107 ILE A CA 1
ATOM 884 C C . ILE A 1 107 ? -42.724 0.512 40.548 1.00 78.81 107 ILE A C 1
ATOM 886 O O . ILE A 1 107 ? -43.668 1.275 40.738 1.00 78.81 107 ILE A O 1
ATOM 890 N N . LYS A 1 108 ? -42.878 -0.624 39.851 1.00 82.12 108 LYS A N 1
ATOM 891 C CA . LYS A 1 108 ? -44.141 -1.014 39.196 1.00 82.12 108 LYS A CA 1
ATOM 892 C C . LYS A 1 108 ? -45.300 -1.222 40.180 1.00 82.12 108 LYS A C 1
ATOM 894 O O . LYS A 1 108 ? -46.449 -1.014 39.801 1.00 82.12 108 LYS A O 1
ATOM 899 N N . ILE A 1 109 ? -45.015 -1.615 41.424 1.00 84.81 109 ILE A N 1
ATOM 900 C CA . ILE A 1 109 ? -46.020 -1.745 42.496 1.00 84.81 109 ILE A CA 1
ATOM 901 C C . ILE A 1 109 ? -46.223 -0.448 43.302 1.00 84.81 109 ILE A C 1
ATOM 903 O O . ILE A 1 109 ? -46.912 -0.471 44.318 1.00 84.81 109 ILE A O 1
ATOM 907 N N . GLY A 1 110 ? -45.653 0.678 42.857 1.00 77.62 110 GLY A N 1
ATOM 908 C CA . GLY A 1 110 ? -45.877 2.005 43.437 1.00 77.62 110 GLY A CA 1
ATOM 909 C C . GLY A 1 110 ? -44.885 2.428 44.524 1.00 77.62 110 GLY A C 1
ATOM 910 O O . GLY A 1 110 ? -45.110 3.448 45.172 1.00 77.62 110 GLY A O 1
ATOM 911 N N . ASN A 1 111 ? -43.791 1.688 44.746 1.00 78.31 111 ASN A N 1
ATOM 912 C CA . ASN A 1 111 ? -42.722 2.136 45.640 1.00 78.31 111 ASN A CA 1
ATOM 913 C C . ASN A 1 111 ? -41.789 3.101 44.897 1.00 78.31 111 ASN A C 1
ATOM 915 O O . ASN A 1 111 ? -40.879 2.675 44.185 1.00 78.31 111 ASN A O 1
ATOM 919 N N . ASP A 1 112 ? -42.023 4.398 45.082 1.00 75.94 112 ASP A N 1
ATOM 920 C CA . ASP A 1 112 ? -41.324 5.465 44.361 1.00 75.94 112 ASP A CA 1
ATOM 921 C C . ASP A 1 112 ? -40.207 6.130 45.192 1.00 75.94 112 ASP A C 1
ATOM 923 O O . ASP A 1 112 ? -39.897 7.312 45.029 1.00 75.94 112 ASP A O 1
ATOM 927 N N . ALA A 1 113 ? -39.594 5.369 46.109 1.00 84.44 113 ALA A N 1
ATOM 928 C CA . ALA A 1 113 ? -38.511 5.856 46.959 1.00 84.44 113 ALA A CA 1
ATOM 929 C C . ALA A 1 113 ? -37.325 6.401 46.120 1.00 84.44 113 ALA A C 1
ATOM 931 O O . ALA A 1 113 ? -36.805 5.681 45.258 1.00 84.44 113 ALA A O 1
ATOM 932 N N . PRO A 1 114 ? -36.826 7.628 46.391 1.00 80.69 114 PRO A N 1
ATOM 933 C CA . PRO A 1 114 ? -35.714 8.238 45.643 1.00 80.69 114 PRO A CA 1
ATOM 934 C C . PRO A 1 114 ? -34.430 7.393 45.630 1.00 80.69 114 PRO A C 1
ATOM 936 O O . PRO A 1 114 ? -33.658 7.405 44.667 1.00 80.69 114 PRO A O 1
ATOM 939 N N . GLU A 1 115 ? -34.216 6.616 46.690 1.00 80.62 115 GLU A N 1
ATOM 940 C CA . GLU A 1 115 ? -33.067 5.725 46.854 1.00 80.62 115 GLU A CA 1
ATOM 941 C C . GLU A 1 115 ? -33.066 4.581 45.827 1.00 80.62 115 GLU A C 1
ATOM 943 O O . GLU A 1 115 ? -32.014 4.250 45.287 1.00 80.62 115 GLU A O 1
ATOM 948 N N . LEU A 1 116 ? -34.240 4.041 45.470 1.00 78.00 116 LEU A N 1
ATOM 949 C CA . LEU A 1 116 ? -34.372 2.974 44.469 1.00 78.00 116 LEU A CA 1
ATOM 950 C C . LEU A 1 116 ? -34.053 3.478 43.059 1.00 78.00 116 LEU A C 1
ATOM 952 O O . LEU A 1 116 ? -33.392 2.782 42.288 1.00 78.00 116 LEU A O 1
ATOM 956 N N . LYS A 1 117 ? -34.474 4.706 42.727 1.00 77.94 117 LYS A N 1
ATOM 957 C CA . LYS A 1 117 ? -34.121 5.359 41.455 1.00 77.94 117 LYS A CA 1
ATOM 958 C C . LYS A 1 117 ? -32.611 5.599 41.369 1.00 77.94 117 LYS A C 1
ATOM 960 O O . LYS A 1 117 ? -32.001 5.306 40.342 1.00 77.94 117 LYS A O 1
ATOM 965 N N . THR A 1 118 ? -32.002 6.044 42.467 1.00 78.69 118 THR A N 1
ATOM 966 C CA . THR A 1 118 ? -30.548 6.253 42.573 1.00 78.69 118 THR A CA 1
ATOM 967 C C . THR A 1 118 ? -29.773 4.939 42.436 1.00 78.69 118 THR A C 1
ATOM 969 O O . THR A 1 118 ? -28.797 4.865 41.690 1.00 78.69 118 THR A O 1
ATOM 972 N N . GLU A 1 119 ? -30.223 3.876 43.101 1.00 77.88 119 GLU A N 1
ATOM 973 C CA . GLU A 1 119 ? -29.599 2.554 43.024 1.00 77.88 119 GLU A CA 1
ATOM 974 C C . GLU A 1 119 ? -29.730 1.945 41.619 1.00 77.88 119 GLU A C 1
ATOM 976 O O . GLU A 1 119 ? -28.755 1.441 41.060 1.00 77.88 119 GLU A O 1
ATOM 981 N N . MET A 1 120 ? -30.910 2.050 40.998 1.00 78.94 120 MET A N 1
ATOM 982 C CA . MET A 1 120 ? -31.125 1.617 39.617 1.00 78.94 120 MET A CA 1
ATOM 983 C C . MET A 1 120 ? -30.178 2.341 38.653 1.00 78.94 120 MET A C 1
ATOM 985 O O . MET A 1 120 ? -29.591 1.698 37.784 1.00 78.94 120 MET A O 1
ATOM 989 N N . LYS A 1 121 ? -29.988 3.656 38.836 1.00 73.00 121 LYS A N 1
ATOM 990 C CA . LYS A 1 121 ? -29.051 4.482 38.057 1.00 73.00 121 LYS A CA 1
ATOM 991 C C . LYS A 1 121 ? -27.621 3.939 38.168 1.00 73.00 121 LYS A C 1
ATOM 993 O O . LYS A 1 121 ? -27.011 3.620 37.152 1.00 73.00 121 LYS A O 1
ATOM 998 N N . GLN A 1 122 ? -27.139 3.701 39.390 1.00 73.56 122 GLN A N 1
ATOM 999 C CA . GLN A 1 122 ? -25.795 3.162 39.647 1.00 73.56 122 GLN A CA 1
ATOM 1000 C C . GLN A 1 122 ? -25.564 1.773 39.036 1.00 73.56 122 GLN A C 1
ATOM 1002 O O . GLN A 1 122 ? -24.480 1.487 38.528 1.00 73.56 122 GLN A O 1
ATOM 1007 N N . ILE A 1 123 ? -26.562 0.887 39.090 1.00 72.69 123 ILE A N 1
ATOM 1008 C CA . ILE A 1 123 ? -26.453 -0.458 38.510 1.00 72.69 123 ILE A CA 1
ATOM 1009 C C . ILE A 1 123 ? -26.438 -0.385 36.981 1.00 72.69 123 ILE A C 1
ATOM 1011 O O . ILE A 1 123 ? -25.642 -1.067 36.338 1.00 72.69 123 ILE A O 1
ATOM 1015 N N . LEU A 1 124 ? -27.294 0.446 36.385 1.00 69.69 124 LEU A N 1
ATOM 1016 C CA . LEU A 1 124 ? -27.325 0.619 34.936 1.00 69.69 124 LEU A CA 1
ATOM 1017 C C . LEU A 1 124 ? -26.044 1.260 34.405 1.00 69.69 124 LEU A C 1
ATOM 1019 O O . LEU A 1 124 ? -25.606 0.869 33.330 1.00 69.69 124 LEU A O 1
ATOM 1023 N N . ASP A 1 125 ? -25.418 2.163 35.157 1.00 68.69 125 ASP A N 1
ATOM 1024 C CA . ASP A 1 125 ? -24.123 2.749 34.796 1.00 68.69 125 ASP A CA 1
ATOM 1025 C C . ASP A 1 125 ? -22.990 1.726 34.786 1.00 68.69 125 ASP A C 1
ATOM 1027 O O . ASP A 1 125 ? -22.107 1.805 33.940 1.00 68.69 125 ASP A O 1
ATOM 1031 N N . LYS A 1 126 ? -23.039 0.731 35.678 1.00 66.56 126 LYS A N 1
ATOM 1032 C CA . LYS A 1 126 ? -22.091 -0.394 35.671 1.00 66.56 126 LYS A CA 1
ATOM 1033 C C . LYS A 1 126 ? -22.319 -1.360 34.508 1.00 66.56 126 LYS A C 1
ATOM 1035 O O . LYS A 1 126 ? -21.384 -2.016 34.071 1.00 66.56 126 LYS A O 1
ATOM 1040 N N . LEU A 1 127 ? -23.557 -1.477 34.026 1.00 63.78 127 LEU A N 1
ATOM 1041 C CA . LEU A 1 127 ? -23.920 -2.396 32.939 1.00 63.78 127 LEU A CA 1
ATOM 1042 C C . LEU A 1 127 ? -23.844 -1.755 31.544 1.00 63.78 127 LEU A C 1
ATOM 1044 O O . LEU A 1 127 ? -23.709 -2.467 30.550 1.00 63.78 127 LEU A O 1
ATOM 1048 N N . TYR A 1 128 ? -23.957 -0.429 31.454 1.00 64.06 128 TYR A N 1
ATOM 1049 C CA . TYR A 1 128 ? -24.018 0.323 30.203 1.00 64.06 128 TYR A CA 1
ATOM 1050 C C . TYR A 1 128 ? -23.073 1.522 30.249 1.00 64.06 128 TYR A C 1
ATOM 1052 O O . TYR A 1 128 ? -23.495 2.661 30.458 1.00 64.06 128 TYR A O 1
ATOM 1060 N N . ASP A 1 129 ? -21.793 1.261 29.997 1.00 69.69 129 ASP A N 1
ATOM 1061 C CA . ASP A 1 129 ? -20.824 2.332 29.811 1.00 69.69 129 ASP A CA 1
ATOM 1062 C C . ASP A 1 129 ? -21.083 3.128 28.526 1.00 69.69 129 ASP A C 1
ATOM 1064 O O . ASP A 1 129 ? -21.608 2.613 27.526 1.00 69.69 129 ASP A O 1
ATOM 1068 N N . LYS A 1 130 ? -20.676 4.405 28.560 1.00 78.38 130 LYS A N 1
ATOM 1069 C CA . LYS A 1 130 ? -20.685 5.285 27.388 1.00 78.38 130 LYS A CA 1
ATOM 1070 C C . LYS A 1 130 ? -19.826 4.646 26.309 1.00 78.38 130 LYS A C 1
ATOM 1072 O O . LYS A 1 130 ? -18.650 4.364 26.539 1.00 78.38 130 LYS A O 1
ATOM 1077 N N . GLY A 1 131 ? -20.392 4.465 25.127 1.00 83.81 131 GLY A N 1
ATOM 1078 C CA . GLY A 1 131 ? -19.684 3.816 24.038 1.00 83.81 131 GLY A CA 1
ATOM 1079 C C . GLY A 1 131 ? -19.971 4.454 22.698 1.00 83.81 131 GLY A C 1
ATOM 1080 O O . GLY A 1 131 ? -21.029 5.040 22.478 1.00 83.81 131 GLY A O 1
ATOM 1081 N N . ILE A 1 132 ? -19.040 4.275 21.776 1.00 88.00 132 ILE A N 1
ATOM 1082 C CA . ILE A 1 132 ? -19.211 4.646 20.380 1.00 88.00 132 ILE A CA 1
ATOM 1083 C C . ILE A 1 132 ? -18.903 3.449 19.498 1.00 88.00 132 ILE A C 1
ATOM 1085 O O . ILE A 1 132 ? -17.944 2.715 19.724 1.00 88.00 132 ILE A O 1
ATOM 1089 N N . GLY A 1 133 ? -19.759 3.226 18.515 1.00 88.56 133 GLY A N 1
ATOM 1090 C CA . GLY A 1 133 ? -19.582 2.207 17.497 1.00 88.56 133 GLY A CA 1
ATOM 1091 C C . GLY A 1 133 ? -19.582 2.840 16.117 1.00 88.56 133 GLY A C 1
ATOM 1092 O O . GLY A 1 133 ? -20.211 3.877 15.889 1.00 88.56 133 GLY A O 1
ATOM 1093 N N . LEU A 1 134 ? -18.902 2.198 15.173 1.00 90.56 134 LEU A N 1
ATOM 1094 C CA . LEU A 1 134 ? -19.021 2.571 13.773 1.00 90.56 134 LEU A CA 1
ATOM 1095 C C . LEU A 1 134 ? -20.293 1.950 13.187 1.00 90.56 134 LEU A C 1
ATOM 1097 O O . LEU A 1 134 ? -20.450 0.733 13.193 1.00 90.56 134 LEU A O 1
ATOM 1101 N N . GLY A 1 135 ? -21.198 2.776 12.667 1.00 89.81 135 GLY A N 1
ATOM 1102 C CA . GLY A 1 135 ? -22.373 2.304 11.937 1.00 89.81 135 GLY A CA 1
ATOM 1103 C C . GLY A 1 135 ? -22.046 2.011 10.475 1.00 89.81 135 GLY A C 1
ATOM 1104 O O . GLY A 1 135 ? -22.301 0.912 9.983 1.00 89.81 135 GLY A O 1
ATOM 1105 N N . SER A 1 136 ? -21.505 3.007 9.774 1.00 91.25 136 SER A N 1
ATOM 1106 C CA . SER A 1 136 ? -21.082 2.874 8.376 1.00 91.25 136 SER A CA 1
ATOM 1107 C C . SER A 1 136 ? -20.125 3.985 7.958 1.00 91.25 136 SER A C 1
ATOM 1109 O O . SER A 1 136 ? -20.154 5.074 8.531 1.00 91.25 136 SER A O 1
ATOM 1111 N N . ILE A 1 137 ? -19.327 3.723 6.925 1.00 93.06 137 ILE A N 1
ATOM 1112 C CA . ILE A 1 137 ? -18.543 4.738 6.211 1.00 93.06 137 ILE A CA 1
ATOM 1113 C C . ILE A 1 137 ? -18.857 4.619 4.727 1.00 93.06 137 ILE A C 1
ATOM 1115 O O . ILE A 1 137 ? -19.006 3.516 4.196 1.00 93.06 137 ILE A O 1
ATOM 1119 N N . SER A 1 138 ? -18.968 5.763 4.070 1.00 93.94 138 SER A N 1
ATOM 1120 C CA . SER A 1 138 ? -19.009 5.883 2.620 1.00 93.94 138 SER A CA 1
ATOM 1121 C C . SER A 1 138 ? -18.034 6.978 2.217 1.00 93.94 138 SER A C 1
ATOM 1123 O O . SER A 1 138 ? -18.208 8.120 2.630 1.00 93.94 138 SER A O 1
ATOM 1125 N N . MET A 1 139 ? -16.989 6.630 1.475 1.00 94.56 139 MET A N 1
ATOM 1126 C CA . MET A 1 139 ? -15.962 7.574 1.027 1.00 94.56 139 MET A CA 1
ATOM 1127 C C . MET A 1 139 ? -15.365 7.112 -0.295 1.00 94.56 139 MET A C 1
ATOM 1129 O O . MET A 1 139 ? -15.335 5.912 -0.568 1.00 94.56 139 MET A O 1
ATOM 1133 N N . TYR A 1 140 ? -14.875 8.035 -1.112 1.00 94.00 140 TYR A N 1
ATOM 1134 C CA . TYR A 1 140 ? -14.190 7.665 -2.345 1.00 94.00 140 TYR A CA 1
ATOM 1135 C C . TYR A 1 140 ? -12.774 7.160 -2.068 1.00 94.00 140 TYR A C 1
ATOM 1137 O O . TYR A 1 140 ? -12.067 7.681 -1.201 1.00 94.00 140 TYR A O 1
ATOM 1145 N N . TYR A 1 141 ? -12.341 6.147 -2.821 1.00 92.88 141 TYR A N 1
ATOM 1146 C CA . TYR A 1 141 ? -10.936 5.768 -2.845 1.00 92.88 141 TYR A CA 1
ATOM 1147 C C . TYR A 1 141 ? -10.144 6.861 -3.573 1.00 92.88 141 TYR A C 1
ATOM 1149 O O . TYR A 1 141 ? -10.099 6.896 -4.800 1.00 92.88 141 TYR A O 1
ATOM 1157 N N . SER A 1 142 ? -9.528 7.762 -2.808 1.00 91.88 142 SER A N 1
ATOM 1158 C CA . SER A 1 142 ? -8.875 8.957 -3.349 1.00 91.88 142 SER A CA 1
ATOM 1159 C C . SER A 1 142 ? -7.486 9.231 -2.765 1.00 91.88 142 SER A C 1
ATOM 1161 O O . SER A 1 142 ? -7.046 10.377 -2.776 1.00 91.88 142 SER A O 1
ATOM 1163 N N . TRP A 1 143 ? -6.817 8.247 -2.168 1.00 90.31 143 TRP A N 1
ATOM 1164 C CA . TRP A 1 143 ? -5.417 8.393 -1.757 1.00 90.31 143 TRP A CA 1
ATOM 1165 C C . TRP A 1 143 ? -4.504 7.798 -2.827 1.00 90.31 143 TRP A C 1
ATOM 1167 O O . TRP A 1 143 ? -4.842 6.805 -3.465 1.00 90.31 143 TRP A O 1
ATOM 1177 N N . MET A 1 144 ? -3.358 8.434 -3.046 1.00 90.38 144 MET A N 1
ATOM 1178 C CA . MET A 1 144 ? -2.424 8.066 -4.112 1.00 90.38 144 MET A CA 1
ATOM 1179 C C . MET A 1 144 ? -1.353 7.109 -3.587 1.00 90.38 144 MET A C 1
ATOM 1181 O O . MET A 1 144 ? -0.891 7.245 -2.450 1.00 90.38 144 MET A O 1
ATOM 1185 N N . ALA A 1 145 ? -0.945 6.147 -4.413 1.00 87.56 145 ALA A N 1
ATOM 1186 C CA . ALA A 1 145 ? 0.063 5.152 -4.055 1.00 87.56 145 ALA A CA 1
ATOM 1187 C C . ALA A 1 145 ? 1.494 5.701 -4.199 1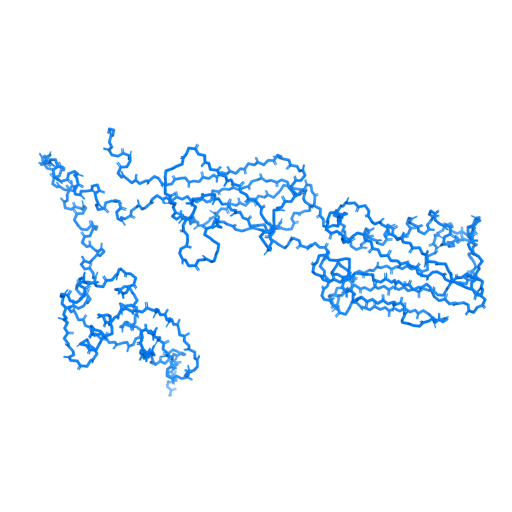.00 87.56 145 ALA A C 1
ATOM 1189 O O . ALA A 1 145 ? 2.291 5.638 -3.254 1.00 87.56 145 ALA A O 1
ATOM 1190 N N . ILE A 1 146 ? 1.789 6.306 -5.352 1.00 91.94 146 ILE A N 1
ATOM 1191 C CA . ILE A 1 146 ? 3.079 6.916 -5.691 1.00 91.94 146 ILE A CA 1
ATOM 1192 C C . ILE A 1 146 ? 2.940 8.430 -5.567 1.00 91.94 146 ILE A C 1
ATOM 1194 O O . ILE A 1 146 ? 2.062 9.012 -6.198 1.00 91.94 146 ILE A O 1
ATOM 1198 N N . THR A 1 147 ? 3.778 9.072 -4.748 1.00 91.12 147 THR A N 1
ATOM 1199 C CA . THR A 1 147 ? 3.766 10.527 -4.554 1.00 91.12 147 THR A CA 1
ATOM 1200 C C . THR A 1 147 ? 5.155 11.103 -4.286 1.00 91.12 147 THR A C 1
ATOM 1202 O O . THR A 1 147 ? 6.031 10.461 -3.701 1.00 91.12 147 THR A O 1
ATOM 1205 N N . ALA A 1 148 ? 5.350 12.371 -4.647 1.00 91.38 148 ALA A N 1
ATOM 1206 C CA . ALA A 1 148 ? 6.545 13.130 -4.291 1.00 91.38 148 ALA A CA 1
ATOM 1207 C C . ALA A 1 148 ? 6.713 13.281 -2.770 1.00 91.38 148 ALA A C 1
ATOM 1209 O O . ALA A 1 148 ? 7.837 13.274 -2.274 1.00 91.38 148 ALA A O 1
ATOM 1210 N N . GLU A 1 149 ? 5.606 13.381 -2.029 1.00 86.44 149 GLU A N 1
ATOM 1211 C CA . GLU A 1 149 ? 5.600 13.516 -0.566 1.00 86.44 149 GLU A CA 1
ATOM 1212 C C . GLU A 1 149 ? 6.153 12.275 0.144 1.00 86.44 149 GLU A C 1
ATOM 1214 O O . GLU A 1 149 ? 6.886 12.401 1.122 1.00 86.44 149 GLU A O 1
ATOM 1219 N N . ARG A 1 150 ? 5.852 11.076 -0.370 1.00 84.69 150 ARG A N 1
ATOM 1220 C CA . ARG A 1 150 ? 6.422 9.822 0.144 1.00 84.69 150 ARG A CA 1
ATOM 1221 C C . ARG A 1 150 ? 7.853 9.587 -0.330 1.00 84.69 150 ARG A C 1
ATOM 1223 O O . ARG A 1 150 ? 8.538 8.739 0.228 1.00 84.69 150 ARG A O 1
ATOM 1230 N N . GLY A 1 151 ? 8.296 10.310 -1.357 1.00 88.44 151 GLY A N 1
ATOM 1231 C CA . GLY A 1 151 ? 9.601 10.112 -1.977 1.00 88.44 151 GLY A CA 1
ATOM 1232 C C . GLY A 1 151 ? 9.722 8.810 -2.776 1.00 88.44 151 GLY A C 1
ATOM 1233 O O . GLY A 1 151 ? 10.827 8.472 -3.182 1.00 88.44 151 GLY A O 1
ATOM 1234 N N . ASN A 1 152 ? 8.616 8.104 -3.044 1.00 92.00 152 ASN A N 1
ATOM 1235 C CA . ASN A 1 152 ? 8.589 6.834 -3.785 1.00 92.00 152 ASN A CA 1
ATOM 1236 C C . ASN A 1 152 ? 8.378 6.997 -5.296 1.00 92.00 152 ASN A C 1
ATOM 1238 O O . ASN A 1 152 ? 7.980 6.051 -5.972 1.00 92.00 152 ASN A O 1
ATOM 1242 N N . ASN A 1 153 ? 8.611 8.192 -5.835 1.00 94.94 153 ASN A N 1
ATOM 1243 C CA . ASN A 1 153 ? 8.272 8.528 -7.212 1.00 94.94 153 ASN A CA 1
ATOM 1244 C C . ASN A 1 153 ? 9.489 8.722 -8.124 1.00 94.94 153 ASN A C 1
ATOM 1246 O O . ASN A 1 153 ? 9.350 9.298 -9.201 1.00 94.94 153 ASN A O 1
ATOM 1250 N N . LYS A 1 154 ? 10.690 8.290 -7.714 1.00 95.38 154 LYS A N 1
ATOM 1251 C CA . LYS A 1 154 ? 11.925 8.520 -8.477 1.00 95.38 154 LYS A CA 1
ATOM 1252 C C . LYS A 1 154 ? 12.801 7.285 -8.585 1.00 95.38 154 LYS A C 1
ATOM 1254 O O . LYS A 1 154 ? 13.010 6.563 -7.622 1.00 95.38 154 LYS A O 1
ATOM 1259 N N . PHE A 1 155 ? 13.405 7.130 -9.754 1.00 96.44 155 PHE A N 1
ATOM 1260 C CA . PHE A 1 155 ? 14.478 6.174 -10.014 1.00 96.44 155 PHE A CA 1
ATOM 1261 C C . PHE A 1 155 ? 15.342 6.679 -11.169 1.00 96.44 155 PHE A C 1
ATOM 1263 O O . PHE A 1 155 ? 15.092 7.749 -11.734 1.00 96.44 155 PHE A O 1
ATOM 1270 N N . ARG A 1 156 ? 16.398 5.943 -11.513 1.00 97.81 156 ARG A N 1
ATOM 1271 C CA . ARG A 1 156 ? 17.297 6.310 -12.609 1.00 97.81 156 ARG A CA 1
ATOM 1272 C C . ARG A 1 156 ? 17.380 5.220 -13.661 1.00 97.81 156 ARG A C 1
ATOM 1274 O O . ARG A 1 156 ? 17.216 4.042 -13.363 1.00 97.81 156 ARG A O 1
ATOM 1281 N N . ILE A 1 157 ? 17.688 5.625 -14.887 1.00 97.75 157 ILE A N 1
ATOM 1282 C CA . ILE A 1 157 ? 18.090 4.721 -15.962 1.00 97.75 157 ILE A CA 1
ATOM 1283 C C . ILE A 1 157 ? 19.451 5.170 -16.483 1.00 97.75 157 ILE A C 1
ATOM 1285 O O . ILE A 1 157 ? 19.630 6.328 -16.852 1.00 97.75 157 ILE A O 1
ATOM 1289 N N . ILE A 1 158 ? 20.403 4.245 -16.524 1.00 97.75 158 ILE A N 1
ATOM 1290 C CA . ILE A 1 158 ? 21.698 4.418 -17.176 1.00 97.75 158 ILE A CA 1
ATOM 1291 C C . ILE A 1 158 ? 21.559 3.852 -18.588 1.00 97.75 158 ILE A C 1
ATOM 1293 O O . ILE A 1 158 ? 21.419 2.644 -18.780 1.00 97.75 158 ILE A O 1
ATOM 1297 N N . TRP A 1 159 ? 21.554 4.736 -19.578 1.00 97.50 159 TRP A N 1
ATOM 1298 C CA . TRP A 1 159 ? 21.366 4.394 -20.979 1.00 97.50 159 TRP A CA 1
ATOM 1299 C C . TRP A 1 159 ? 22.709 4.343 -21.715 1.00 97.50 159 TRP A C 1
ATOM 1301 O O . TRP A 1 159 ? 23.461 5.317 -21.664 1.00 97.50 159 TRP A O 1
ATOM 1311 N N . PRO A 1 160 ? 23.049 3.254 -22.416 1.00 96.69 160 PRO A N 1
ATOM 1312 C CA . PRO A 1 160 ? 24.277 3.191 -23.200 1.00 96.69 160 PRO A CA 1
ATOM 1313 C C . PRO A 1 160 ? 24.150 4.000 -24.498 1.00 96.69 160 PRO A C 1
ATOM 1315 O O . PRO A 1 160 ? 23.135 3.930 -25.186 1.00 96.69 160 PRO A O 1
ATOM 1318 N N . THR A 1 161 ? 25.190 4.752 -24.856 1.00 95.75 161 THR A N 1
ATOM 1319 C CA . THR A 1 161 ? 25.231 5.574 -26.074 1.00 95.75 161 THR A CA 1
ATOM 1320 C C . THR A 1 161 ? 26.643 5.624 -26.648 1.00 95.75 161 THR A C 1
ATOM 1322 O O . THR A 1 161 ? 27.585 6.027 -25.966 1.00 95.75 161 THR A O 1
ATOM 1325 N N . GLY A 1 162 ? 26.823 5.202 -27.902 1.00 93.38 162 GLY A N 1
ATOM 1326 C CA . GLY A 1 162 ? 28.154 5.052 -28.498 1.00 93.38 162 GLY A CA 1
ATOM 1327 C C . GLY A 1 162 ? 29.064 4.173 -27.629 1.00 93.38 162 GLY A C 1
ATOM 1328 O O . GLY A 1 162 ? 28.749 3.009 -27.377 1.00 93.38 162 GLY A O 1
ATOM 1329 N N . THR A 1 163 ? 30.172 4.741 -27.147 1.00 91.94 163 THR A N 1
ATOM 1330 C CA . THR A 1 163 ? 31.132 4.085 -26.238 1.00 91.94 163 THR A CA 1
ATOM 1331 C C . THR A 1 163 ? 30.954 4.470 -24.763 1.00 91.94 163 THR A C 1
ATOM 1333 O O . THR A 1 163 ? 31.776 4.080 -23.936 1.00 91.94 163 THR A O 1
ATOM 1336 N N . THR A 1 164 ? 29.939 5.268 -24.416 1.00 94.44 164 THR A N 1
ATOM 1337 C CA . THR A 1 164 ? 29.703 5.785 -23.056 1.00 94.44 164 THR A CA 1
ATOM 1338 C C . THR A 1 164 ? 28.268 5.502 -22.590 1.00 94.44 164 THR A C 1
ATOM 1340 O O . THR A 1 164 ? 27.527 4.730 -23.204 1.00 94.44 164 THR A O 1
ATOM 1343 N N . THR A 1 165 ? 27.873 6.093 -21.462 1.00 96.12 165 THR A N 1
ATOM 1344 C CA . THR A 1 165 ? 26.516 6.023 -20.914 1.00 96.12 165 THR A CA 1
ATOM 1345 C C . THR A 1 165 ? 26.001 7.412 -20.562 1.00 96.12 165 THR A C 1
ATOM 1347 O O . THR A 1 165 ? 26.771 8.261 -20.116 1.00 96.12 165 THR A O 1
ATOM 1350 N N . GLN A 1 166 ? 24.692 7.611 -20.669 1.00 96.75 166 GLN A N 1
ATOM 1351 C CA . GLN A 1 166 ? 23.975 8.781 -20.179 1.00 96.75 166 GLN A CA 1
ATOM 1352 C C . GLN A 1 166 ? 22.981 8.362 -19.092 1.00 96.75 166 GLN A C 1
ATOM 1354 O O . GLN A 1 166 ? 22.228 7.410 -19.272 1.00 96.75 166 GLN A O 1
ATOM 1359 N N . THR A 1 167 ? 22.963 9.075 -17.967 1.00 97.62 167 THR A N 1
ATOM 1360 C CA . THR A 1 167 ? 22.053 8.780 -16.852 1.00 97.62 167 THR A CA 1
ATOM 1361 C C . THR A 1 167 ? 20.857 9.718 -16.868 1.00 97.62 167 THR A C 1
ATOM 1363 O O . THR A 1 167 ? 21.014 10.937 -16.841 1.00 97.62 167 THR A O 1
ATOM 1366 N N . PHE A 1 168 ? 19.663 9.141 -16.829 1.00 97.69 168 PHE A N 1
ATOM 1367 C CA . PHE A 1 168 ? 18.397 9.849 -16.724 1.00 97.69 168 PHE A CA 1
ATOM 1368 C C . PHE A 1 168 ? 17.787 9.631 -15.344 1.00 97.69 168 PHE A C 1
ATOM 1370 O O . PHE A 1 168 ? 17.793 8.514 -14.832 1.00 97.69 168 PHE A O 1
ATOM 1377 N N . THR A 1 169 ? 17.239 10.688 -14.745 1.00 97.00 169 THR A N 1
ATOM 1378 C CA . THR A 1 169 ? 16.385 10.564 -13.555 1.00 97.00 169 THR A CA 1
ATOM 1379 C C . THR A 1 169 ? 14.935 10.629 -14.000 1.00 97.00 169 THR A C 1
ATOM 1381 O O . THR A 1 169 ? 14.517 11.620 -14.596 1.00 97.00 169 THR A O 1
ATOM 1384 N N . ILE A 1 170 ? 14.176 9.580 -13.708 1.00 96.44 170 ILE A N 1
ATOM 1385 C CA . ILE A 1 170 ? 12.749 9.505 -13.999 1.00 96.44 170 ILE A CA 1
ATOM 1386 C C . ILE A 1 170 ? 11.994 9.894 -12.736 1.00 96.44 170 ILE A C 1
ATOM 1388 O O . ILE A 1 170 ? 12.291 9.396 -11.653 1.00 96.44 170 ILE A O 1
ATOM 1392 N N . THR A 1 171 ? 11.034 10.805 -12.885 1.00 96.06 171 THR A N 1
ATOM 1393 C CA . THR A 1 171 ? 10.063 11.146 -11.841 1.00 96.06 171 THR A CA 1
ATOM 1394 C C . THR A 1 171 ? 8.688 10.723 -12.331 1.00 96.06 171 THR A C 1
ATOM 1396 O O . THR A 1 171 ? 8.267 11.150 -13.405 1.00 96.06 171 THR A O 1
ATOM 1399 N N . ILE A 1 172 ? 8.022 9.855 -11.582 1.00 95.44 172 ILE A N 1
ATOM 1400 C CA . ILE A 1 172 ? 6.644 9.436 -11.824 1.00 95.44 172 ILE A CA 1
ATOM 1401 C C . ILE A 1 172 ? 5.731 10.510 -11.203 1.00 95.44 172 ILE A C 1
ATOM 1403 O O . ILE A 1 172 ? 6.016 10.969 -10.090 1.00 95.44 172 ILE A O 1
ATOM 1407 N N . PRO A 1 173 ? 4.681 10.970 -11.903 1.00 94.88 173 PRO A N 1
ATOM 1408 C CA . PRO A 1 173 ? 3.694 11.870 -11.317 1.00 94.88 173 PRO A CA 1
ATOM 1409 C C . PRO A 1 173 ? 2.993 11.251 -10.101 1.00 94.88 173 PRO A C 1
ATOM 1411 O O . PRO A 1 173 ? 3.014 10.039 -9.898 1.00 94.88 173 PRO A O 1
ATOM 1414 N N . ASP A 1 174 ? 2.371 12.094 -9.283 1.00 92.69 174 ASP A N 1
ATOM 1415 C CA . ASP A 1 174 ? 1.581 11.616 -8.152 1.00 92.69 174 ASP A CA 1
ATOM 1416 C C . ASP A 1 174 ? 0.313 10.913 -8.662 1.00 92.69 174 ASP A C 1
ATOM 1418 O O . ASP A 1 174 ? -0.406 11.455 -9.507 1.00 92.69 174 ASP A O 1
ATOM 1422 N N . GLY A 1 175 ? 0.027 9.714 -8.154 1.00 90.62 175 GLY A N 1
ATOM 1423 C CA . GLY A 1 175 ? -1.126 8.940 -8.601 1.00 90.62 175 GLY A CA 1
ATOM 1424 C C . GLY A 1 175 ? -1.199 7.514 -8.062 1.00 90.62 175 GLY A C 1
ATOM 1425 O O . GLY A 1 175 ? -0.355 7.052 -7.287 1.00 90.62 175 GLY A O 1
ATOM 1426 N N . THR A 1 176 ? -2.243 6.815 -8.493 1.00 88.06 176 THR A N 1
ATOM 1427 C CA . THR A 1 176 ? -2.411 5.372 -8.302 1.00 88.06 176 THR A CA 1
ATOM 1428 C C . THR A 1 176 ? -2.142 4.689 -9.632 1.00 88.06 176 THR A C 1
ATOM 1430 O O . THR A 1 176 ? -2.625 5.144 -10.666 1.00 88.06 176 THR A O 1
ATOM 1433 N N . TYR A 1 177 ? -1.336 3.633 -9.595 1.00 89.38 177 TYR A N 1
ATOM 1434 C CA . TYR A 1 177 ? -0.801 2.982 -10.783 1.00 89.38 177 TYR A CA 1
ATOM 1435 C C . TYR A 1 177 ? -0.937 1.476 -10.646 1.00 89.38 177 TYR A C 1
ATOM 1437 O O . TYR A 1 177 ? -0.628 0.923 -9.594 1.00 89.38 177 TYR A O 1
ATOM 1445 N N . GLU A 1 178 ? -1.323 0.809 -11.724 1.00 89.38 178 GLU A N 1
ATOM 1446 C CA . GLU A 1 178 ? -1.040 -0.607 -11.919 1.00 89.38 178 GLU A CA 1
ATOM 1447 C C . GLU A 1 178 ? 0.305 -0.783 -12.644 1.00 89.38 178 GLU A C 1
ATOM 1449 O O . GLU A 1 178 ? 0.891 0.168 -13.174 1.00 89.38 178 GLU A O 1
ATOM 1454 N N . MET A 1 179 ? 0.820 -2.014 -12.723 1.00 90.81 179 MET A N 1
ATOM 1455 C CA . MET A 1 179 ? 2.085 -2.243 -13.443 1.00 90.81 179 MET A CA 1
ATOM 1456 C C . MET A 1 179 ? 2.001 -2.010 -14.940 1.00 90.81 179 MET A C 1
ATOM 1458 O O . MET A 1 179 ? 2.991 -1.595 -15.544 1.00 90.81 179 MET A O 1
ATOM 1462 N N . SER A 1 180 ? 0.832 -2.213 -15.539 1.00 93.38 180 SER A N 1
ATOM 1463 C CA . SER A 1 180 ? 0.563 -1.773 -16.906 1.00 93.38 180 SER A CA 1
ATOM 1464 C C . SER A 1 180 ? 0.737 -0.265 -17.053 1.00 93.38 180 SER A C 1
ATOM 1466 O O . SER A 1 180 ? 1.337 0.172 -18.032 1.00 93.38 180 SER A O 1
ATOM 1468 N N . ASP A 1 181 ? 0.291 0.529 -16.078 1.00 94.56 181 ASP A N 1
ATOM 1469 C CA . ASP A 1 181 ? 0.407 1.988 -16.127 1.00 94.56 181 ASP A CA 1
ATOM 1470 C C . ASP A 1 181 ? 1.858 2.443 -15.995 1.00 94.56 181 ASP A C 1
ATOM 1472 O O . ASP A 1 181 ? 2.296 3.314 -16.746 1.00 94.56 181 ASP A O 1
ATOM 1476 N N . LEU A 1 182 ? 2.641 1.815 -15.109 1.00 94.31 182 LEU A N 1
ATOM 1477 C CA . LEU A 1 182 ? 4.079 2.091 -15.012 1.00 94.31 182 LEU A CA 1
ATOM 1478 C C . LEU A 1 182 ? 4.818 1.733 -16.305 1.00 94.31 182 LEU A C 1
ATOM 1480 O O . LEU A 1 182 ? 5.702 2.475 -16.739 1.00 94.31 182 LEU A O 1
ATOM 1484 N N . ASN A 1 183 ? 4.440 0.633 -16.957 1.00 96.81 183 ASN A N 1
ATOM 1485 C CA . ASN A 1 183 ? 5.002 0.260 -18.250 1.00 96.81 183 ASN A CA 1
ATOM 1486 C C . ASN A 1 183 ? 4.604 1.248 -19.355 1.00 96.81 183 ASN A C 1
ATOM 1488 O O . ASN A 1 183 ? 5.459 1.685 -20.121 1.00 96.81 183 ASN A O 1
ATOM 1492 N N . ASN A 1 184 ? 3.336 1.661 -19.403 1.00 97.00 184 ASN A N 1
ATOM 1493 C CA . ASN A 1 184 ? 2.855 2.682 -20.334 1.00 97.00 184 ASN A CA 1
ATOM 1494 C C . ASN A 1 184 ? 3.585 4.016 -20.117 1.00 97.00 184 ASN A C 1
ATOM 1496 O O . ASN A 1 184 ? 3.979 4.674 -21.080 1.00 97.00 184 ASN A O 1
ATOM 1500 N N . TYR A 1 185 ? 3.828 4.391 -18.859 1.00 96.50 185 TYR A N 1
ATOM 1501 C CA . TYR A 1 185 ? 4.593 5.585 -18.517 1.00 96.50 185 TYR A CA 1
ATOM 1502 C C . TYR A 1 185 ? 6.052 5.484 -18.974 1.00 96.50 185 TYR A C 1
ATOM 1504 O O . TYR A 1 185 ? 6.569 6.429 -19.567 1.00 96.50 185 TYR A O 1
ATOM 1512 N N . LEU A 1 186 ? 6.709 4.335 -18.771 1.00 96.50 186 LEU A N 1
ATOM 1513 C CA . LEU A 1 186 ? 8.059 4.082 -19.287 1.00 96.50 186 LEU A CA 1
ATOM 1514 C C . LEU A 1 186 ? 8.118 4.198 -20.814 1.00 96.50 186 LEU A C 1
ATOM 1516 O O . LEU A 1 186 ? 9.036 4.822 -21.343 1.00 96.50 186 LEU A O 1
ATOM 1520 N N . GLN A 1 187 ? 7.127 3.659 -21.523 1.00 97.25 187 GLN A N 1
ATOM 1521 C CA . GLN A 1 187 ? 7.033 3.761 -22.980 1.00 97.25 187 GLN A CA 1
ATOM 1522 C C . GLN A 1 187 ? 6.833 5.204 -23.449 1.00 97.25 187 GLN A C 1
ATOM 1524 O O . GLN A 1 187 ? 7.514 5.659 -24.371 1.00 97.25 187 GLN A O 1
ATOM 1529 N N . TRP A 1 188 ? 5.933 5.945 -22.799 1.00 97.19 188 TRP A N 1
ATOM 1530 C CA . TRP A 1 188 ? 5.742 7.368 -23.058 1.00 97.19 188 TRP A CA 1
ATOM 1531 C C . TRP A 1 188 ? 7.035 8.153 -22.806 1.00 97.19 188 TRP A C 1
ATOM 1533 O O . TRP A 1 188 ? 7.454 8.933 -23.661 1.00 97.19 188 TRP A O 1
ATOM 1543 N N . TRP A 1 189 ? 7.722 7.889 -21.691 1.00 97.25 189 TRP A N 1
ATOM 1544 C CA . TRP A 1 189 ? 9.003 8.509 -21.358 1.00 97.25 189 TRP A CA 1
ATOM 1545 C C . TRP A 1 189 ? 10.075 8.201 -22.413 1.00 97.25 189 TRP A C 1
ATOM 1547 O O . TRP A 1 189 ? 10.789 9.109 -22.844 1.00 97.25 189 TRP A O 1
ATOM 1557 N N . SER A 1 190 ? 10.158 6.956 -22.895 1.00 96.81 190 SER A N 1
ATOM 1558 C CA . SER A 1 190 ? 11.064 6.583 -23.986 1.00 96.81 190 SER A CA 1
ATOM 1559 C C . SER A 1 190 ? 10.752 7.339 -25.276 1.00 96.81 190 SER A C 1
ATOM 1561 O O . SER A 1 190 ? 11.685 7.764 -25.955 1.00 96.81 190 SER A O 1
ATOM 1563 N N . ILE A 1 191 ? 9.472 7.566 -25.600 1.00 96.81 191 ILE A N 1
ATOM 1564 C CA . ILE A 1 191 ? 9.078 8.383 -26.758 1.00 96.81 191 ILE A CA 1
ATOM 1565 C C . ILE A 1 191 ? 9.556 9.826 -26.590 1.00 96.81 191 ILE A C 1
ATOM 1567 O O . ILE A 1 191 ? 10.200 10.352 -27.494 1.00 96.81 191 ILE A O 1
ATOM 1571 N N . GLN A 1 192 ? 9.299 10.446 -25.432 1.00 96.38 192 GLN A N 1
ATOM 1572 C CA . GLN A 1 192 ? 9.697 11.837 -25.173 1.00 96.38 192 GLN A CA 1
ATOM 1573 C C . GLN A 1 192 ? 11.216 12.054 -25.259 1.00 96.38 192 GLN A C 1
ATOM 1575 O O . GLN A 1 192 ? 11.662 13.159 -25.554 1.00 96.38 192 GLN A O 1
ATOM 1580 N N . ASN A 1 193 ? 12.009 11.006 -25.021 1.00 95.88 193 ASN A N 1
ATOM 1581 C CA . ASN A 1 193 ? 13.471 11.063 -25.056 1.00 95.88 193 ASN A CA 1
ATOM 1582 C C . ASN A 1 193 ? 14.083 10.458 -26.336 1.00 95.88 193 ASN A C 1
ATOM 1584 O O . ASN A 1 193 ? 15.302 10.326 -26.412 1.00 95.88 193 ASN A O 1
ATOM 1588 N N . ASN A 1 194 ? 13.279 10.085 -27.343 1.00 96.50 194 ASN A N 1
ATOM 1589 C CA . ASN A 1 194 ? 13.739 9.409 -28.569 1.00 96.50 194 ASN A CA 1
ATOM 1590 C C . ASN A 1 194 ? 14.511 8.091 -28.312 1.00 96.50 194 ASN A C 1
ATOM 1592 O O . ASN A 1 194 ? 15.393 7.715 -29.081 1.00 96.50 194 ASN A O 1
ATOM 1596 N N . LEU A 1 195 ? 14.178 7.373 -27.234 1.00 96.12 195 LEU A N 1
ATOM 1597 C CA . LEU A 1 195 ? 14.828 6.132 -26.779 1.00 96.12 195 LEU A CA 1
ATOM 1598 C C . LEU A 1 195 ? 14.026 4.874 -27.159 1.00 96.12 195 LEU A C 1
ATOM 1600 O O . LEU A 1 195 ? 13.820 3.966 -26.351 1.00 96.12 195 LEU A O 1
ATOM 1604 N N . TYR A 1 196 ? 13.539 4.832 -28.394 1.00 97.06 196 TYR A N 1
ATOM 1605 C CA . TYR A 1 196 ? 12.730 3.749 -28.953 1.00 97.06 196 TYR A CA 1
ATOM 1606 C C . TYR A 1 196 ? 13.015 3.611 -30.452 1.00 97.06 196 TYR A C 1
ATOM 1608 O O . TYR A 1 196 ? 13.625 4.497 -31.059 1.00 97.06 196 TYR A O 1
ATOM 1616 N N . LEU A 1 197 ? 12.571 2.507 -31.054 1.00 97.50 197 LEU A N 1
ATOM 1617 C CA . LEU A 1 197 ? 12.566 2.350 -32.510 1.00 97.50 197 LEU A CA 1
ATOM 1618 C C . LEU A 1 197 ? 11.144 2.238 -33.044 1.00 97.50 197 LEU A C 1
ATOM 1620 O O . LEU A 1 197 ? 10.245 1.815 -32.326 1.00 97.50 197 LEU A O 1
ATOM 1624 N N . THR A 1 198 ? 10.963 2.522 -34.326 1.00 97.75 198 THR A N 1
ATOM 1625 C CA . THR A 1 198 ? 9.678 2.395 -35.017 1.00 97.75 198 THR A CA 1
ATOM 1626 C C . THR A 1 198 ? 9.797 1.374 -36.134 1.00 97.75 198 THR A C 1
ATOM 1628 O O . THR A 1 198 ? 10.709 1.443 -36.958 1.00 97.75 198 THR A O 1
ATOM 1631 N N . ASN A 1 199 ? 8.879 0.411 -36.166 1.00 97.06 199 ASN A N 1
ATOM 1632 C CA . ASN A 1 199 ? 8.806 -0.578 -37.229 1.00 97.06 199 ASN A CA 1
ATOM 1633 C C . ASN A 1 199 ? 8.523 0.127 -38.559 1.00 97.06 199 ASN A C 1
ATOM 1635 O O . ASN A 1 199 ? 7.508 0.811 -38.696 1.00 97.06 199 ASN A O 1
ATOM 1639 N N . SER A 1 200 ? 9.393 -0.065 -39.549 1.00 94.25 200 SER A N 1
ATOM 1640 C CA . SER A 1 200 ? 9.316 0.653 -40.825 1.00 94.25 200 SER A CA 1
ATOM 1641 C C . SER A 1 200 ? 8.106 0.263 -41.683 1.00 94.25 200 SER A C 1
ATOM 1643 O O . SER A 1 200 ? 7.806 0.960 -42.645 1.00 94.25 200 SER A O 1
ATOM 1645 N N . THR A 1 201 ? 7.421 -0.840 -41.359 1.00 94.75 201 THR A N 1
ATOM 1646 C CA . THR A 1 201 ? 6.235 -1.326 -42.086 1.00 94.75 201 THR A CA 1
ATOM 1647 C C . THR A 1 201 ? 4.941 -1.092 -41.310 1.00 94.75 201 THR A C 1
ATOM 1649 O O . THR A 1 201 ? 3.960 -0.636 -41.887 1.00 94.75 201 THR A O 1
ATOM 1652 N N . THR A 1 202 ? 4.912 -1.409 -40.012 1.00 95.81 202 THR A N 1
ATOM 1653 C CA . THR A 1 202 ? 3.679 -1.359 -39.203 1.00 95.81 202 THR A CA 1
ATOM 1654 C C . THR A 1 202 ? 3.514 -0.071 -38.404 1.00 95.81 202 THR A C 1
ATOM 1656 O O . THR A 1 202 ? 2.429 0.181 -37.887 1.00 95.81 202 THR A O 1
ATOM 1659 N N . GLY A 1 203 ? 4.577 0.723 -38.242 1.00 93.81 203 GLY A N 1
ATOM 1660 C CA . GLY A 1 203 ? 4.582 1.894 -37.362 1.00 93.81 203 GLY A CA 1
ATOM 1661 C C . GLY A 1 203 ? 4.596 1.564 -35.863 1.00 93.81 203 GLY A C 1
ATOM 1662 O O . GLY A 1 203 ? 4.558 2.477 -35.044 1.00 93.81 203 GLY A O 1
ATOM 1663 N N . ALA A 1 204 ? 4.659 0.283 -35.479 1.00 95.50 204 ALA A N 1
ATOM 1664 C CA . ALA A 1 204 ? 4.699 -0.122 -34.075 1.00 95.50 204 ALA A CA 1
ATOM 1665 C C . ALA A 1 204 ? 6.037 0.244 -33.414 1.00 95.50 204 ALA A C 1
ATOM 1667 O O . ALA A 1 204 ? 7.102 0.085 -34.016 1.00 95.50 204 ALA A O 1
ATOM 1668 N N . ASN A 1 205 ? 5.988 0.679 -32.155 1.00 96.88 205 ASN A N 1
ATOM 1669 C CA . ASN A 1 205 ? 7.185 1.039 -31.403 1.00 96.88 205 ASN A CA 1
ATOM 1670 C C . ASN A 1 205 ? 7.844 -0.176 -30.740 1.00 96.88 205 ASN A C 1
ATOM 1672 O O . ASN A 1 205 ? 7.175 -1.071 -30.226 1.00 96.88 205 ASN A O 1
ATOM 1676 N N . TYR A 1 206 ? 9.172 -0.165 -30.720 1.00 96.69 206 TYR A N 1
ATOM 1677 C CA . TYR A 1 206 ? 10.028 -1.111 -30.019 1.00 96.69 206 TYR A CA 1
ATOM 1678 C C . TYR A 1 206 ? 10.732 -0.405 -28.863 1.00 96.69 206 TYR A C 1
ATOM 1680 O O . TYR A 1 206 ? 11.435 0.589 -29.068 1.00 96.69 206 TYR A O 1
ATOM 1688 N N . TYR A 1 207 ? 10.572 -0.948 -27.660 1.00 97.31 207 TYR A N 1
ATOM 1689 C CA . TYR A 1 207 ? 11.112 -0.386 -26.426 1.00 97.31 207 TYR A CA 1
ATOM 1690 C C . TYR A 1 207 ? 12.231 -1.263 -25.871 1.00 97.31 207 TYR A C 1
ATOM 1692 O O . TYR A 1 207 ? 12.138 -2.490 -25.871 1.00 97.31 207 TYR A O 1
ATOM 1700 N N . PHE A 1 208 ? 13.290 -0.624 -25.373 1.00 97.31 208 PHE A N 1
ATOM 1701 C CA . PHE A 1 208 ? 14.456 -1.328 -24.829 1.00 97.31 208 PHE A CA 1
ATOM 1702 C C . PHE A 1 208 ? 14.370 -1.601 -23.329 1.00 97.31 208 PHE A C 1
ATOM 1704 O O . PHE A 1 208 ? 15.216 -2.311 -22.798 1.00 97.31 208 PHE A O 1
ATOM 1711 N N . ILE A 1 209 ? 13.368 -1.053 -22.648 1.00 97.12 209 ILE A N 1
ATOM 1712 C CA . ILE A 1 209 ? 13.061 -1.347 -21.254 1.00 97.12 209 ILE A CA 1
ATOM 1713 C C . ILE A 1 209 ? 11.556 -1.551 -21.116 1.00 97.12 209 ILE A C 1
ATOM 1715 O O . ILE A 1 209 ? 10.767 -0.854 -21.751 1.00 97.12 209 ILE A O 1
ATOM 1719 N N . SER A 1 210 ? 11.168 -2.528 -20.307 1.00 96.88 210 SER A N 1
ATOM 1720 C CA . SER A 1 210 ? 9.773 -2.817 -19.981 1.00 96.88 210 SER A CA 1
ATOM 1721 C C . SER A 1 210 ? 9.667 -3.348 -18.560 1.00 96.88 210 SER A C 1
ATOM 1723 O O . SER A 1 210 ? 10.634 -3.898 -18.024 1.00 96.88 210 SER A O 1
ATOM 1725 N N . VAL A 1 211 ? 8.487 -3.181 -17.973 1.00 96.19 211 VAL A N 1
ATOM 1726 C CA . VAL A 1 211 ? 8.133 -3.707 -16.656 1.00 96.19 211 VAL A CA 1
ATOM 1727 C C . VAL A 1 211 ? 6.796 -4.431 -16.747 1.00 96.19 211 VAL A C 1
ATOM 1729 O O . VAL A 1 211 ? 5.892 -3.989 -17.452 1.00 96.19 211 VAL A O 1
ATOM 1732 N N . ALA A 1 212 ? 6.666 -5.557 -16.057 1.00 96.00 212 ALA A N 1
ATOM 1733 C CA . ALA A 1 212 ? 5.419 -6.306 -15.997 1.00 96.00 212 ALA A CA 1
ATOM 1734 C C . ALA A 1 212 ? 5.274 -7.016 -14.651 1.00 96.00 212 ALA A C 1
ATOM 1736 O O . ALA A 1 212 ? 6.265 -7.422 -14.046 1.00 96.00 212 ALA A O 1
ATOM 1737 N N . ALA A 1 213 ? 4.036 -7.202 -14.197 1.00 94.75 213 ALA A N 1
ATOM 1738 C CA . ALA A 1 213 ? 3.760 -8.116 -13.096 1.00 94.75 213 ALA A CA 1
ATOM 1739 C C . ALA A 1 213 ? 3.941 -9.569 -13.568 1.00 94.75 213 ALA A C 1
ATOM 1741 O O . ALA A 1 213 ? 3.521 -9.924 -14.670 1.00 94.75 213 ALA A O 1
ATOM 1742 N N . ASN A 1 214 ? 4.527 -10.412 -12.720 1.00 92.12 214 ASN A N 1
ATOM 1743 C CA . ASN A 1 214 ? 4.627 -11.856 -12.887 1.00 92.12 214 ASN A CA 1
ATOM 1744 C C . ASN A 1 214 ? 3.783 -12.552 -11.799 1.00 92.12 214 ASN A C 1
ATOM 1746 O O . ASN A 1 214 ? 4.282 -12.820 -10.701 1.00 92.12 214 ASN A O 1
ATOM 1750 N N . PRO A 1 215 ? 2.507 -12.877 -12.091 1.00 89.62 215 PRO A N 1
ATOM 1751 C CA . PRO A 1 215 ? 1.603 -13.470 -11.108 1.00 89.62 215 PRO A CA 1
ATOM 1752 C C . PRO A 1 215 ? 2.053 -14.841 -10.599 1.00 89.62 215 PRO A C 1
ATOM 1754 O O . PRO A 1 215 ? 1.718 -15.209 -9.478 1.00 89.62 215 PRO A O 1
ATOM 1757 N N . SER A 1 216 ? 2.803 -15.606 -11.402 1.00 91.19 216 SER A N 1
ATOM 1758 C CA . SER A 1 216 ? 3.263 -16.947 -11.024 1.00 91.19 216 SER A CA 1
ATOM 1759 C C . SER A 1 216 ? 4.313 -16.920 -9.917 1.00 91.19 216 SER A C 1
ATOM 1761 O O . SER A 1 216 ? 4.355 -17.850 -9.114 1.00 91.19 216 SER A O 1
ATOM 1763 N N . SER A 1 217 ? 5.125 -15.863 -9.866 1.00 90.94 217 SER A N 1
ATOM 1764 C CA . SER A 1 217 ? 6.149 -15.685 -8.832 1.00 90.94 217 SER A CA 1
ATOM 1765 C C . SER A 1 217 ? 5.763 -14.655 -7.768 1.00 90.94 217 SER A C 1
ATOM 1767 O O . SER A 1 217 ? 6.485 -14.510 -6.793 1.00 90.94 217 SER A O 1
ATOM 1769 N N . TYR A 1 218 ? 4.620 -13.972 -7.921 1.00 91.94 218 TYR A N 1
ATOM 1770 C CA . TYR A 1 218 ? 4.247 -12.812 -7.099 1.00 91.94 218 TYR A CA 1
ATOM 1771 C C . TYR A 1 218 ? 5.320 -11.701 -7.131 1.00 91.94 218 TYR A C 1
ATOM 1773 O O . TYR A 1 218 ? 5.550 -10.993 -6.156 1.00 91.94 218 TYR A O 1
ATOM 1781 N N . ASP A 1 219 ? 5.956 -11.534 -8.290 1.00 94.81 219 ASP A N 1
ATOM 1782 C CA . ASP A 1 219 ? 7.074 -10.611 -8.490 1.00 94.81 219 ASP A CA 1
ATOM 1783 C C . ASP A 1 219 ? 6.759 -9.606 -9.594 1.00 94.81 219 ASP A C 1
ATOM 1785 O O . ASP A 1 219 ? 5.822 -9.766 -10.379 1.00 94.81 219 ASP A O 1
ATOM 1789 N N . ILE A 1 220 ? 7.595 -8.584 -9.710 1.00 95.62 220 ILE A N 1
ATOM 1790 C CA . ILE A 1 220 ? 7.657 -7.720 -10.883 1.00 95.62 220 ILE A CA 1
ATOM 1791 C C . ILE A 1 220 ? 8.912 -8.064 -11.657 1.00 95.62 220 ILE A C 1
ATOM 1793 O O . ILE A 1 220 ? 9.981 -8.289 -11.095 1.00 95.62 220 ILE A O 1
ATOM 1797 N N . GLN A 1 221 ? 8.782 -8.079 -12.974 1.00 96.38 221 GLN A N 1
ATOM 1798 C CA . GLN A 1 221 ? 9.880 -8.334 -13.877 1.00 96.38 221 GLN A CA 1
ATOM 1799 C C . GLN A 1 221 ? 10.220 -7.073 -14.657 1.00 96.38 221 GLN A C 1
ATOM 1801 O O . GLN A 1 221 ? 9.377 -6.536 -15.376 1.00 96.38 221 GLN A O 1
ATOM 1806 N N . PHE A 1 222 ? 11.478 -6.652 -14.578 1.00 97.25 222 PHE A N 1
ATOM 1807 C CA . PHE A 1 222 ? 12.049 -5.732 -15.555 1.00 97.25 222 PHE A CA 1
ATOM 1808 C C . PHE A 1 222 ? 12.753 -6.526 -16.643 1.00 97.25 222 PHE A C 1
ATOM 1810 O O . PHE A 1 222 ? 13.452 -7.500 -16.358 1.00 97.25 222 PHE A O 1
ATOM 1817 N N . THR A 1 223 ? 12.582 -6.096 -17.890 1.00 97.75 223 THR A N 1
ATOM 1818 C CA . THR A 1 223 ? 13.300 -6.651 -19.040 1.00 97.75 223 THR A CA 1
ATOM 1819 C C . THR A 1 223 ? 13.959 -5.532 -19.826 1.00 97.75 223 THR A C 1
ATOM 1821 O O . THR A 1 223 ? 13.294 -4.579 -20.237 1.00 97.75 223 THR A O 1
ATOM 1824 N N . MET A 1 224 ? 15.263 -5.678 -20.054 1.00 97.81 224 MET A N 1
ATOM 1825 C CA . MET A 1 224 ? 16.110 -4.729 -20.761 1.00 97.81 224 MET A CA 1
ATOM 1826 C C . MET A 1 224 ? 16.728 -5.394 -21.988 1.00 97.81 224 MET A C 1
ATOM 1828 O O . MET A 1 224 ? 17.393 -6.428 -21.900 1.00 97.81 224 MET A O 1
ATOM 1832 N N . GLN A 1 225 ? 16.505 -4.783 -23.147 1.00 97.12 225 GLN A N 1
ATOM 1833 C CA . GLN A 1 225 ? 17.015 -5.231 -24.436 1.00 97.12 225 GLN A CA 1
ATOM 1834 C C . GLN A 1 225 ? 18.290 -4.459 -24.805 1.00 97.12 225 GLN A C 1
ATOM 1836 O O . GLN A 1 225 ? 18.389 -3.267 -24.507 1.00 97.12 225 GLN A O 1
ATOM 1841 N N . PRO A 1 226 ? 19.252 -5.094 -25.496 1.00 96.81 226 PRO A N 1
ATOM 1842 C CA . PRO A 1 226 ? 20.416 -4.421 -26.069 1.00 96.81 226 PRO A CA 1
ATOM 1843 C C . PRO A 1 226 ? 20.039 -3.178 -26.886 1.00 96.81 226 PRO A C 1
ATOM 1845 O O . PRO A 1 226 ? 19.281 -3.296 -27.849 1.00 96.81 226 PRO A O 1
ATOM 1848 N N . TYR A 1 227 ? 20.589 -2.004 -26.556 1.00 96.19 227 TYR A N 1
ATOM 1849 C CA . TYR A 1 227 ? 20.367 -0.769 -27.316 1.00 96.19 227 TYR A CA 1
ATOM 1850 C C . TYR A 1 227 ? 21.248 -0.740 -28.570 1.00 96.19 227 TYR A C 1
ATOM 1852 O O . TYR A 1 227 ? 22.359 -0.198 -28.587 1.00 96.19 227 TYR A O 1
ATOM 1860 N N . LYS A 1 228 ? 20.747 -1.376 -29.629 1.00 94.44 228 LYS A N 1
ATOM 1861 C CA . LYS A 1 228 ? 21.392 -1.510 -30.939 1.00 94.44 228 LYS A CA 1
ATOM 1862 C C . LYS A 1 228 ? 20.356 -1.460 -32.060 1.00 94.44 228 LYS A C 1
ATOM 1864 O O . LYS A 1 228 ? 19.158 -1.582 -31.807 1.00 94.44 228 LYS A O 1
ATOM 1869 N N . ALA A 1 229 ? 20.827 -1.332 -33.298 1.00 93.19 229 ALA A N 1
ATOM 1870 C CA . ALA A 1 229 ? 19.966 -1.419 -34.470 1.00 93.19 229 ALA A CA 1
ATOM 1871 C C . ALA A 1 229 ? 19.235 -2.774 -34.524 1.00 93.19 229 ALA A C 1
ATOM 1873 O O . ALA A 1 229 ? 19.840 -3.830 -34.316 1.00 93.19 229 ALA A O 1
ATOM 1874 N N . VAL A 1 230 ? 17.936 -2.736 -34.827 1.00 94.25 230 VAL A N 1
ATOM 1875 C CA . VAL A 1 230 ? 17.076 -3.917 -34.978 1.00 94.25 230 VAL A CA 1
ATOM 1876 C C . VAL A 1 230 ? 16.565 -3.963 -36.416 1.00 94.25 230 VAL A C 1
ATOM 1878 O O . VAL A 1 230 ? 16.079 -2.962 -36.939 1.00 94.25 230 VAL A O 1
ATOM 1881 N N . SER A 1 231 ? 16.681 -5.123 -37.067 1.00 94.81 231 SER A N 1
ATOM 1882 C CA . SER A 1 231 ? 16.239 -5.300 -38.456 1.00 94.81 231 SER A CA 1
ATOM 1883 C C . SER A 1 231 ? 14.746 -4.986 -38.611 1.00 94.81 231 SER A C 1
ATOM 1885 O O . SER A 1 231 ? 13.928 -5.486 -37.840 1.00 94.81 231 SER A O 1
ATOM 1887 N N . GLY A 1 232 ? 14.396 -4.162 -39.602 1.00 95.06 232 GLY A N 1
ATOM 1888 C CA . GLY A 1 232 ? 13.018 -3.721 -39.855 1.00 95.06 232 GLY A CA 1
ATOM 1889 C C . GLY A 1 232 ? 12.535 -2.553 -38.986 1.00 95.06 232 GLY A C 1
ATOM 1890 O O . GLY A 1 232 ? 11.364 -2.182 -39.080 1.00 95.06 232 GLY A O 1
ATOM 1891 N N . TYR A 1 233 ? 13.410 -1.967 -38.165 1.00 97.06 233 TYR A N 1
ATOM 1892 C CA . TYR A 1 233 ? 13.099 -0.813 -37.326 1.00 97.06 233 TYR A CA 1
ATOM 1893 C C . TYR A 1 233 ? 14.037 0.364 -37.616 1.00 97.06 233 TYR A C 1
ATOM 1895 O O . TYR A 1 233 ? 15.229 0.182 -37.862 1.00 97.06 233 TYR A O 1
ATOM 1903 N N . ALA A 1 234 ? 13.500 1.580 -37.536 1.00 96.00 234 ALA A N 1
ATOM 1904 C CA . ALA A 1 234 ? 14.244 2.829 -37.656 1.00 96.00 234 ALA A CA 1
ATOM 1905 C C . ALA A 1 234 ? 14.295 3.557 -36.305 1.00 96.00 234 ALA A C 1
ATOM 1907 O O . ALA A 1 234 ? 13.329 3.532 -35.543 1.00 96.00 234 ALA A O 1
ATOM 1908 N N . SER A 1 235 ? 15.417 4.210 -35.999 1.00 94.19 235 SER A N 1
ATOM 1909 C CA . SER A 1 235 ? 15.539 5.073 -34.820 1.00 94.19 235 SER A CA 1
ATOM 1910 C C . SER A 1 235 ? 14.778 6.384 -35.008 1.00 94.19 235 SER A C 1
ATOM 1912 O O . SER A 1 235 ? 14.744 6.928 -36.113 1.00 94.19 235 SER A O 1
ATOM 1914 N N . ALA A 1 236 ? 14.235 6.926 -33.919 1.00 91.81 236 ALA A N 1
ATOM 1915 C CA . ALA A 1 236 ? 13.630 8.253 -33.921 1.00 91.81 236 ALA A CA 1
ATOM 1916 C C . ALA A 1 236 ? 14.649 9.359 -34.270 1.00 91.81 236 ALA A C 1
ATOM 1918 O O . ALA A 1 236 ? 15.854 9.234 -34.029 1.00 91.81 236 ALA A O 1
ATOM 1919 N N . SER A 1 237 ? 14.158 10.472 -34.820 1.00 90.31 237 SER A N 1
ATOM 1920 C CA . SER A 1 237 ? 14.987 11.659 -35.056 1.00 90.31 237 SER A CA 1
ATOM 1921 C C . SER A 1 237 ? 15.509 12.208 -33.727 1.00 90.31 237 SER A C 1
ATOM 1923 O O . SER A 1 237 ? 14.732 12.425 -32.804 1.00 90.31 237 SER A O 1
ATOM 1925 N N . GLY A 1 238 ? 16.818 12.447 -33.626 1.00 91.19 238 GLY A N 1
ATOM 1926 C CA . GLY A 1 238 ? 17.448 12.899 -32.380 1.00 91.19 238 GLY A CA 1
ATOM 1927 C C . GLY A 1 238 ? 17.662 11.795 -31.338 1.00 91.19 238 GLY A C 1
ATOM 1928 O O . GLY A 1 238 ? 17.955 12.112 -30.187 1.00 91.19 238 GLY A O 1
ATOM 1929 N N . ALA A 1 239 ? 17.524 10.519 -31.718 1.00 93.00 239 ALA A N 1
ATOM 1930 C CA . ALA A 1 239 ? 17.909 9.398 -30.867 1.00 93.00 239 ALA A CA 1
ATOM 1931 C C . ALA A 1 239 ? 19.406 9.443 -30.522 1.00 93.00 239 ALA A C 1
ATOM 1933 O O . ALA A 1 239 ? 20.244 9.875 -31.320 1.00 93.00 239 ALA A O 1
ATOM 1934 N N . LEU A 1 240 ? 19.747 8.942 -29.334 1.00 94.94 240 LEU A N 1
ATOM 1935 C CA . LEU A 1 240 ? 21.140 8.742 -28.946 1.00 94.94 240 LEU A CA 1
ATOM 1936 C C . LEU A 1 240 ? 21.823 7.740 -29.879 1.00 94.94 240 LEU A C 1
ATOM 1938 O O . LEU A 1 240 ? 21.195 6.787 -30.348 1.00 94.94 240 LEU A O 1
ATOM 1942 N N . ALA A 1 241 ? 23.128 7.912 -30.092 1.00 94.94 241 ALA A N 1
ATOM 1943 C CA . ALA A 1 241 ? 23.917 6.968 -30.874 1.00 94.94 241 ALA A CA 1
ATOM 1944 C C . ALA A 1 241 ? 23.816 5.562 -30.266 1.00 94.94 241 ALA A C 1
ATOM 1946 O O . ALA A 1 241 ? 23.996 5.390 -29.060 1.00 94.94 241 ALA A O 1
ATOM 1947 N N . PHE A 1 242 ? 23.556 4.545 -31.090 1.00 95.25 242 PHE A N 1
ATOM 1948 C CA . PHE A 1 242 ? 23.521 3.163 -30.611 1.00 95.25 242 PHE A CA 1
ATOM 1949 C C . PHE A 1 242 ? 24.817 2.773 -29.903 1.00 95.25 242 PHE A C 1
ATOM 1951 O O . PHE A 1 242 ? 25.900 3.260 -30.237 1.00 95.25 242 PHE A O 1
ATOM 1958 N N . SER A 1 243 ? 24.704 1.874 -28.926 1.00 92.25 243 SER A N 1
ATOM 1959 C CA . SER A 1 243 ? 25.874 1.335 -28.246 1.00 92.25 243 SER A CA 1
ATOM 1960 C C . SER A 1 243 ? 26.736 0.563 -29.243 1.00 92.25 243 SER A C 1
ATOM 1962 O O . SER A 1 243 ? 26.238 -0.340 -29.918 1.00 92.25 243 SER A O 1
ATOM 1964 N N . THR A 1 244 ? 28.033 0.869 -29.311 1.00 88.56 244 THR A N 1
ATOM 1965 C CA . THR A 1 244 ? 28.971 0.150 -30.192 1.00 88.56 244 THR A CA 1
ATOM 1966 C C . THR A 1 244 ? 29.103 -1.321 -29.801 1.00 88.56 244 THR A C 1
ATOM 1968 O O . THR A 1 244 ? 29.211 -2.183 -30.667 1.00 88.56 244 THR A O 1
ATOM 1971 N N . SER A 1 245 ? 29.023 -1.610 -28.501 1.00 90.19 245 SER A N 1
ATOM 1972 C CA . SER A 1 245 ? 29.022 -2.968 -27.945 1.00 90.19 245 SER A CA 1
ATOM 1973 C C . SER A 1 245 ? 27.618 -3.571 -27.806 1.00 90.19 245 SER A C 1
ATOM 1975 O O . SER A 1 245 ? 27.486 -4.716 -27.381 1.00 90.19 245 SER A O 1
ATOM 1977 N N . GLY A 1 246 ? 26.562 -2.818 -28.138 1.00 91.81 246 GLY A N 1
ATOM 1978 C CA . GLY A 1 246 ? 25.176 -3.255 -27.991 1.00 91.81 246 GLY A CA 1
ATOM 1979 C C . GLY A 1 246 ? 24.764 -3.519 -26.542 1.00 91.81 246 GLY A C 1
ATOM 1980 O O . GLY A 1 246 ? 24.087 -4.507 -26.286 1.00 91.81 246 GLY A O 1
ATOM 1981 N N . TYR A 1 247 ? 25.179 -2.685 -25.587 1.00 96.50 247 TYR A N 1
ATOM 1982 C CA . TYR A 1 247 ? 24.814 -2.888 -24.184 1.00 96.50 247 TYR A CA 1
ATOM 1983 C C . TYR A 1 247 ? 23.325 -2.638 -23.903 1.00 96.50 247 TYR A C 1
ATOM 1985 O O . TYR A 1 247 ? 22.667 -1.863 -24.599 1.00 96.50 247 TYR A O 1
ATOM 1993 N N . THR A 1 248 ? 22.783 -3.287 -22.873 1.00 97.25 248 THR A N 1
ATOM 1994 C CA . THR A 1 248 ? 21.438 -3.020 -22.350 1.00 97.25 248 THR A CA 1
ATOM 1995 C C . THR A 1 248 ? 21.409 -1.734 -21.518 1.00 97.25 248 THR A C 1
ATOM 1997 O O . THR A 1 248 ? 22.395 -1.424 -20.839 1.00 97.25 248 THR A O 1
ATOM 2000 N N . PRO A 1 249 ? 20.274 -1.016 -21.470 1.00 97.50 249 PRO A N 1
ATOM 2001 C CA . PRO A 1 249 ? 20.001 -0.066 -20.396 1.00 97.50 249 PRO A CA 1
ATOM 2002 C C . PRO A 1 249 ? 20.099 -0.735 -19.020 1.00 97.50 249 PRO A C 1
ATOM 2004 O O . PRO A 1 249 ? 19.843 -1.935 -18.886 1.00 97.50 249 PRO A O 1
ATOM 2007 N N . GLN A 1 250 ? 20.440 0.047 -17.997 1.00 97.88 250 GLN A N 1
ATOM 2008 C CA . GLN A 1 250 ? 20.408 -0.394 -16.604 1.00 97.88 250 GLN A CA 1
ATOM 2009 C C . GLN A 1 250 ? 19.408 0.456 -15.823 1.00 97.88 250 GLN A C 1
ATOM 2011 O O . GLN A 1 250 ? 19.467 1.683 -15.880 1.00 97.88 250 GLN A O 1
ATOM 2016 N N . ILE A 1 251 ? 18.507 -0.176 -15.077 1.00 97.38 251 ILE A N 1
ATOM 2017 C CA . ILE A 1 251 ? 17.698 0.516 -14.072 1.00 97.38 251 ILE A CA 1
ATOM 2018 C C . ILE A 1 251 ? 18.530 0.671 -12.802 1.00 97.38 251 ILE A C 1
ATOM 2020 O O . ILE A 1 251 ? 19.221 -0.252 -12.383 1.00 97.38 251 ILE A O 1
ATOM 2024 N N . GLN A 1 252 ? 18.478 1.846 -12.192 1.00 97.62 252 GLN A N 1
ATOM 2025 C CA . GLN A 1 252 ? 19.124 2.127 -10.922 1.00 97.62 252 GLN A CA 1
ATOM 2026 C C . GLN A 1 252 ? 18.064 2.544 -9.901 1.00 97.62 252 GLN A C 1
ATOM 2028 O O . GLN A 1 252 ? 17.449 3.610 -10.009 1.00 97.62 252 GLN A O 1
ATOM 2033 N N . ILE A 1 253 ? 17.887 1.685 -8.903 1.00 97.38 253 ILE A N 1
ATOM 2034 C CA . ILE A 1 253 ? 17.069 1.922 -7.720 1.00 97.38 253 ILE A CA 1
ATOM 2035 C C . ILE A 1 253 ? 17.925 2.712 -6.735 1.00 97.38 253 ILE A C 1
ATOM 2037 O O . ILE A 1 253 ? 18.976 2.250 -6.290 1.00 97.38 253 ILE A O 1
ATOM 2041 N N . ILE A 1 254 ? 17.514 3.949 -6.469 1.00 95.25 254 ILE A N 1
ATOM 2042 C CA . ILE A 1 254 ? 18.313 4.928 -5.719 1.00 95.25 254 ILE A CA 1
ATOM 2043 C C . ILE A 1 254 ? 17.911 5.033 -4.251 1.00 95.25 254 ILE A C 1
ATOM 2045 O O . ILE A 1 254 ? 18.629 5.662 -3.475 1.00 95.25 254 ILE A O 1
ATOM 2049 N N . ASP A 1 255 ? 16.793 4.430 -3.869 1.00 92.75 255 ASP A N 1
ATOM 2050 C CA . ASP A 1 255 ? 16.197 4.518 -2.546 1.00 92.75 255 ASP A CA 1
ATOM 2051 C C . ASP A 1 255 ? 16.027 3.134 -1.902 1.00 92.75 255 ASP A C 1
ATOM 2053 O O . ASP A 1 255 ? 16.293 2.096 -2.506 1.00 92.75 255 ASP A O 1
ATOM 2057 N N . SER A 1 256 ? 15.666 3.134 -0.621 1.00 91.75 256 SER A N 1
ATOM 2058 C CA . SER A 1 256 ? 15.380 1.927 0.152 1.00 91.75 256 SER A CA 1
ATOM 2059 C C . SER A 1 256 ? 14.357 2.233 1.244 1.00 91.75 256 SER A C 1
ATOM 2061 O O . SER A 1 256 ? 14.128 3.394 1.594 1.00 91.75 256 SER A O 1
ATOM 2063 N N . GLY A 1 257 ? 13.738 1.189 1.793 1.00 84.94 257 GLY A N 1
ATOM 2064 C CA . GLY A 1 257 ? 12.747 1.299 2.863 1.00 84.94 257 GLY A CA 1
ATOM 2065 C C . GLY A 1 257 ? 11.319 1.057 2.382 1.00 84.94 257 GLY A C 1
ATOM 2066 O O . GLY A 1 257 ? 11.060 0.827 1.208 1.00 84.94 257 GLY A O 1
ATOM 2067 N N . THR A 1 258 ? 10.370 1.089 3.306 1.00 77.56 258 THR A N 1
ATOM 2068 C CA . THR A 1 258 ? 9.003 0.583 3.096 1.00 77.56 258 THR A CA 1
ATOM 2069 C C . THR A 1 258 ? 8.038 1.576 2.433 1.00 77.56 258 THR A C 1
ATOM 2071 O O . THR A 1 258 ? 6.869 1.248 2.247 1.00 77.56 258 THR A O 1
ATOM 2074 N N . ASN A 1 259 ? 8.505 2.794 2.147 1.00 79.94 259 ASN A N 1
ATOM 2075 C CA . ASN A 1 259 ? 7.805 3.865 1.426 1.00 79.94 259 ASN A CA 1
ATOM 2076 C C . ASN A 1 259 ? 8.667 4.365 0.260 1.00 79.94 259 ASN A C 1
ATOM 2078 O O . ASN A 1 259 ? 8.651 5.546 -0.054 1.00 79.94 259 ASN A O 1
ATOM 2082 N N . SER A 1 260 ? 9.494 3.497 -0.313 1.00 91.19 260 SER A N 1
ATOM 2083 C CA . SER A 1 260 ? 10.442 3.840 -1.373 1.00 91.19 260 SER A CA 1
ATOM 2084 C C . SER A 1 260 ? 9.964 3.287 -2.714 1.00 91.19 260 SER A C 1
ATOM 2086 O O . SER A 1 260 ? 9.148 2.360 -2.752 1.00 91.19 260 SER A O 1
ATOM 2088 N N . PHE A 1 261 ? 10.477 3.808 -3.824 1.00 93.56 261 PHE A N 1
ATOM 2089 C CA . PHE A 1 261 ? 10.262 3.202 -5.134 1.00 93.56 261 PHE A CA 1
ATOM 2090 C C . PHE A 1 261 ? 10.769 1.752 -5.150 1.00 93.56 261 PHE A C 1
ATOM 2092 O O . PHE A 1 261 ? 10.080 0.877 -5.669 1.00 93.56 261 PHE A O 1
ATOM 2099 N N . SER A 1 262 ? 11.894 1.479 -4.476 1.00 95.06 262 SER A N 1
ATOM 2100 C CA . SER A 1 262 ? 12.390 0.131 -4.154 1.00 95.06 262 SER A CA 1
ATOM 2101 C C . SER A 1 262 ? 11.278 -0.815 -3.659 1.00 95.06 262 SER A C 1
ATOM 2103 O O . SER A 1 262 ? 11.135 -1.921 -4.181 1.00 95.06 262 SER A O 1
ATOM 2105 N N . SER A 1 263 ? 10.441 -0.376 -2.710 1.00 92.56 263 SER A N 1
ATOM 2106 C CA . SER A 1 263 ? 9.314 -1.177 -2.201 1.00 92.56 263 SER A CA 1
ATOM 2107 C C . SER A 1 263 ? 8.133 -1.290 -3.171 1.00 92.56 263 SER A C 1
ATOM 2109 O O . SER A 1 263 ? 7.481 -2.332 -3.204 1.00 92.56 263 SER A O 1
ATOM 2111 N N . ILE A 1 264 ? 7.881 -0.268 -4.001 1.00 93.00 264 ILE A N 1
ATOM 2112 C CA . ILE A 1 264 ? 6.846 -0.321 -5.049 1.00 93.00 264 ILE A CA 1
ATOM 2113 C C . ILE A 1 264 ? 7.179 -1.419 -6.059 1.00 93.00 264 ILE A C 1
ATOM 2115 O O . ILE A 1 264 ? 6.321 -2.237 -6.393 1.00 93.00 264 ILE A O 1
ATOM 2119 N N . VAL A 1 265 ? 8.431 -1.449 -6.530 1.00 94.19 265 VAL A N 1
ATOM 2120 C CA . VAL A 1 265 ? 8.855 -2.382 -7.581 1.00 94.19 265 VAL A CA 1
ATOM 2121 C C . VAL A 1 265 ? 9.475 -3.687 -7.074 1.00 94.19 265 VAL A C 1
ATOM 2123 O O . VAL A 1 265 ? 9.825 -4.565 -7.865 1.00 94.19 265 VAL A O 1
ATOM 2126 N N . GLY A 1 266 ? 9.621 -3.825 -5.758 1.00 95.25 266 GLY A N 1
ATOM 2127 C CA . GLY A 1 266 ? 10.207 -5.003 -5.131 1.00 95.25 266 GLY A CA 1
ATOM 2128 C C . GLY A 1 266 ? 11.679 -5.223 -5.493 1.00 95.25 266 GLY A C 1
ATOM 2129 O O . GLY A 1 266 ? 12.120 -6.362 -5.528 1.00 95.25 266 GLY A O 1
ATOM 2130 N N . LEU A 1 267 ? 12.438 -4.169 -5.805 1.00 96.38 267 LEU A N 1
ATOM 2131 C CA . LEU A 1 267 ? 13.876 -4.266 -6.072 1.00 96.38 267 LEU A CA 1
ATOM 2132 C C . LEU A 1 267 ? 14.661 -3.564 -4.964 1.00 96.38 267 LEU A C 1
ATOM 2134 O O . LEU A 1 267 ? 14.333 -2.441 -4.566 1.00 96.38 267 LEU A O 1
ATOM 2138 N N . SER A 1 268 ? 15.706 -4.215 -4.466 1.00 96.69 268 SER A N 1
ATOM 2139 C CA . SER A 1 268 ? 16.639 -3.621 -3.519 1.00 96.69 268 SER A CA 1
ATOM 2140 C C . SER A 1 268 ? 17.441 -2.480 -4.160 1.00 96.69 268 SER A C 1
ATOM 2142 O O . SER A 1 268 ? 17.483 -2.298 -5.379 1.00 96.69 268 SER A O 1
ATOM 2144 N N . GLN A 1 269 ? 18.031 -1.624 -3.323 1.00 96.88 269 GLN A N 1
ATOM 2145 C CA . GLN A 1 269 ? 18.824 -0.500 -3.812 1.00 96.88 269 GLN A CA 1
ATOM 2146 C C . GLN A 1 269 ? 20.030 -1.027 -4.598 1.00 96.88 269 GLN A C 1
ATOM 2148 O O . GLN A 1 269 ? 20.843 -1.788 -4.072 1.00 96.88 269 GLN A O 1
ATOM 2153 N N . GLY A 1 270 ? 20.174 -0.601 -5.850 1.00 97.44 270 GLY A N 1
ATOM 2154 C CA . GLY A 1 270 ? 21.199 -1.150 -6.725 1.00 97.44 270 GLY A CA 1
ATOM 2155 C C . GLY A 1 270 ? 21.003 -0.796 -8.190 1.00 97.44 270 GLY A C 1
ATOM 2156 O O . GLY A 1 270 ? 20.073 -0.086 -8.573 1.00 97.44 270 GLY A O 1
ATOM 2157 N N . THR A 1 271 ? 21.913 -1.303 -9.015 1.00 98.00 271 THR A N 1
ATOM 2158 C CA . THR A 1 271 ? 21.861 -1.174 -10.472 1.00 98.00 271 THR A CA 1
ATOM 2159 C C . THR A 1 271 ? 21.592 -2.548 -11.073 1.00 98.00 271 THR A C 1
ATOM 2161 O O . THR A 1 271 ? 22.251 -3.521 -10.714 1.00 98.00 271 THR A O 1
ATOM 2164 N N . TYR A 1 272 ? 20.649 -2.626 -12.007 1.00 97.75 272 TYR A N 1
ATOM 2165 C CA . TYR A 1 272 ? 20.234 -3.860 -12.661 1.00 97.75 272 TYR A CA 1
ATOM 2166 C C . TYR A 1 272 ? 20.261 -3.668 -14.186 1.00 97.75 272 TYR A C 1
ATOM 2168 O O . TYR A 1 272 ? 19.582 -2.769 -14.679 1.00 97.75 272 TYR A O 1
ATOM 2176 N N . PRO A 1 273 ? 21.015 -4.480 -14.950 1.00 97.69 273 PRO A N 1
ATOM 2177 C CA . PRO A 1 273 ? 21.996 -5.450 -14.461 1.00 97.69 273 PRO A CA 1
ATOM 2178 C C . PRO A 1 273 ? 23.119 -4.794 -13.628 1.00 97.69 273 PRO A C 1
ATOM 2180 O O . PRO A 1 273 ? 23.431 -3.629 -13.868 1.00 97.69 273 PRO A O 1
ATOM 2183 N N . PRO A 1 274 ? 23.770 -5.518 -12.695 1.00 96.25 274 PRO A N 1
ATOM 2184 C CA . PRO A 1 274 ? 24.861 -4.970 -11.870 1.00 96.25 274 PRO A CA 1
ATOM 2185 C C . PRO A 1 274 ? 26.111 -4.547 -12.653 1.00 96.25 274 PRO A C 1
ATOM 2187 O O . PRO A 1 274 ? 26.855 -3.671 -12.222 1.00 96.25 274 PRO A O 1
ATOM 2190 N N . ALA A 1 275 ? 26.330 -5.150 -13.819 1.00 94.38 275 ALA A N 1
ATOM 2191 C CA . ALA A 1 275 ? 27.375 -4.797 -14.774 1.00 94.38 275 ALA A CA 1
ATOM 2192 C C . ALA A 1 275 ? 26.752 -4.634 -16.164 1.00 94.38 275 ALA A C 1
ATOM 2194 O O . ALA A 1 275 ? 25.696 -5.210 -16.424 1.00 94.38 275 ALA A O 1
ATOM 2195 N N . GLN A 1 276 ? 27.389 -3.882 -17.066 1.00 92.69 276 GLN A N 1
ATOM 2196 C CA . GLN A 1 276 ? 26.910 -3.789 -18.448 1.00 92.69 276 GLN A CA 1
ATOM 2197 C C . GLN A 1 276 ? 26.953 -5.148 -19.151 1.00 92.69 276 GLN A C 1
ATOM 2199 O O . GLN A 1 276 ? 27.915 -5.903 -19.015 1.00 92.69 276 GLN A O 1
ATOM 2204 N N . GLN A 1 277 ? 25.906 -5.443 -19.922 1.00 94.44 277 GLN A N 1
ATOM 2205 C CA . GLN A 1 277 ? 25.749 -6.701 -20.654 1.00 94.44 277 GLN A CA 1
ATOM 2206 C C . GLN A 1 277 ? 25.252 -6.410 -22.069 1.00 94.44 277 GLN A C 1
ATOM 2208 O O . GLN A 1 277 ? 24.513 -5.452 -22.270 1.00 94.44 277 GLN A O 1
ATOM 2213 N N . ALA A 1 278 ? 25.655 -7.222 -23.050 1.00 95.25 278 ALA A N 1
ATOM 2214 C CA . ALA A 1 278 ? 25.265 -7.067 -24.461 1.00 95.25 278 ALA A CA 1
ATOM 2215 C C . ALA A 1 278 ? 24.104 -7.991 -24.890 1.00 95.25 278 ALA A C 1
ATOM 2217 O O . ALA A 1 278 ? 23.737 -8.065 -26.067 1.00 95.25 278 ALA A O 1
ATOM 2218 N N . THR A 1 279 ? 23.539 -8.728 -23.935 1.00 95.88 279 THR A N 1
ATOM 2219 C CA . THR A 1 279 ? 22.433 -9.674 -24.113 1.00 95.88 279 THR A CA 1
ATOM 2220 C C . THR A 1 279 ? 21.208 -9.195 -23.357 1.00 95.88 279 THR A C 1
ATOM 2222 O O . THR A 1 279 ? 21.339 -8.414 -22.422 1.00 95.88 279 THR A O 1
ATOM 2225 N N . LEU A 1 280 ? 20.027 -9.685 -23.742 1.00 96.88 280 LEU A N 1
ATOM 2226 C CA . LEU A 1 280 ? 18.789 -9.453 -22.997 1.00 96.88 280 LEU A CA 1
ATOM 2227 C C . LEU A 1 280 ? 19.008 -9.778 -21.519 1.00 96.88 280 LEU A C 1
ATOM 2229 O O . LEU A 1 280 ? 19.497 -10.858 -21.185 1.00 96.88 280 LEU A O 1
ATOM 2233 N N . TYR A 1 281 ? 18.634 -8.836 -20.661 1.00 97.94 281 TYR A N 1
ATOM 2234 C CA . TYR A 1 281 ? 18.661 -9.014 -19.222 1.00 97.94 281 TYR A CA 1
ATOM 2235 C C . TYR A 1 281 ? 17.247 -8.891 -18.669 1.00 97.94 281 TYR A C 1
ATOM 2237 O O . TYR A 1 281 ? 16.537 -7.931 -18.972 1.00 97.94 281 TYR A O 1
ATOM 2245 N N . SER A 1 282 ? 16.862 -9.846 -17.833 1.00 96.75 282 SER A N 1
ATOM 2246 C CA . SER A 1 282 ? 15.625 -9.781 -17.071 1.00 96.75 282 SER A CA 1
ATOM 2247 C C . SER A 1 282 ? 15.927 -10.010 -15.602 1.00 96.75 282 SER A C 1
ATOM 2249 O O . SER A 1 282 ? 16.721 -10.883 -15.256 1.00 96.75 282 SER A O 1
ATOM 2251 N N . VAL A 1 283 ? 15.269 -9.242 -14.743 1.00 97.19 283 VAL A N 1
ATOM 2252 C CA . VAL A 1 283 ? 15.373 -9.370 -13.291 1.00 97.19 283 VAL A CA 1
ATOM 2253 C C . VAL A 1 283 ? 13.982 -9.419 -12.691 1.00 97.19 283 VAL A C 1
ATOM 2255 O O . VAL A 1 283 ? 13.106 -8.655 -13.099 1.00 97.19 283 VAL A O 1
ATOM 2258 N N . LEU A 1 284 ? 13.793 -10.349 -11.760 1.00 97.31 284 LEU A N 1
ATOM 2259 C CA . LEU A 1 284 ? 12.623 -10.404 -10.894 1.00 97.31 284 LEU A CA 1
ATOM 2260 C C . LEU A 1 284 ? 12.904 -9.604 -9.624 1.00 97.31 284 LEU A C 1
ATOM 2262 O O . LEU A 1 284 ? 14.060 -9.494 -9.211 1.00 97.31 284 LEU A O 1
ATOM 2266 N N . SER A 1 285 ? 11.846 -9.077 -9.022 1.00 96.81 285 SER A N 1
ATOM 2267 C CA . SER A 1 285 ? 11.863 -8.529 -7.671 1.00 96.81 285 SER A CA 1
ATOM 2268 C C . SER A 1 285 ? 12.628 -9.442 -6.700 1.00 96.81 285 SER A C 1
ATOM 2270 O O . SER A 1 285 ? 12.475 -10.660 -6.723 1.00 96.81 285 SER A O 1
ATOM 2272 N N . ASP A 1 286 ? 13.466 -8.852 -5.852 1.00 95.06 286 ASP A N 1
ATOM 2273 C CA . ASP A 1 286 ? 14.161 -9.522 -4.743 1.00 95.06 286 ASP A CA 1
ATOM 2274 C C . ASP A 1 286 ? 13.548 -9.163 -3.372 1.00 95.06 286 ASP A C 1
ATOM 2276 O O . ASP A 1 286 ? 13.916 -9.733 -2.343 1.00 95.06 286 ASP A O 1
ATOM 2280 N N . LEU A 1 287 ? 12.575 -8.248 -3.368 1.00 94.81 287 LEU A N 1
ATOM 2281 C CA . LEU A 1 287 ? 11.724 -7.863 -2.249 1.00 94.81 287 LEU A CA 1
ATOM 2282 C C . LEU A 1 287 ? 10.255 -8.049 -2.639 1.00 94.81 287 LEU A C 1
ATOM 2284 O O . LEU A 1 287 ? 9.899 -7.963 -3.810 1.00 94.81 287 LEU A O 1
ATOM 2288 N N . VAL A 1 288 ? 9.378 -8.228 -1.649 1.00 92.19 288 VAL A N 1
ATOM 2289 C CA . VAL A 1 288 ? 7.933 -8.314 -1.905 1.00 92.19 288 VAL A CA 1
ATOM 2290 C C . VAL A 1 288 ? 7.433 -6.966 -2.432 1.00 92.19 288 VAL A C 1
ATOM 2292 O O . VAL A 1 288 ? 7.518 -5.973 -1.701 1.00 92.19 288 VAL A O 1
ATOM 2295 N N . PRO A 1 289 ? 6.891 -6.903 -3.657 1.00 92.44 289 PRO A N 1
ATOM 2296 C CA . PRO A 1 289 ? 6.427 -5.643 -4.206 1.00 92.44 289 PRO A CA 1
ATOM 2297 C C . PRO A 1 289 ? 5.131 -5.165 -3.554 1.00 92.44 289 PRO A C 1
ATOM 2299 O O . PRO A 1 289 ? 4.257 -5.964 -3.209 1.00 92.44 289 PRO A O 1
ATOM 2302 N N . GLN A 1 290 ? 5.006 -3.850 -3.385 1.00 88.19 290 GLN A N 1
ATOM 2303 C CA . GLN A 1 290 ? 3.872 -3.184 -2.739 1.00 88.19 290 GLN A CA 1
ATOM 2304 C C . GLN A 1 290 ? 3.406 -2.004 -3.598 1.00 88.19 290 GLN A C 1
ATOM 2306 O O . GLN A 1 290 ? 3.703 -0.853 -3.297 1.00 88.19 290 GLN A O 1
ATOM 2311 N N . ILE A 1 291 ? 2.699 -2.295 -4.694 1.00 83.88 291 ILE A N 1
ATOM 2312 C CA . ILE A 1 291 ? 2.227 -1.275 -5.650 1.00 83.88 291 ILE A CA 1
ATOM 2313 C C . ILE A 1 291 ? 1.332 -0.240 -4.966 1.00 83.88 291 ILE A C 1
ATOM 2315 O O . ILE A 1 291 ? 1.500 0.956 -5.183 1.00 83.88 291 ILE A O 1
ATOM 2319 N N . ASP A 1 292 ? 0.416 -0.709 -4.118 1.00 83.81 292 ASP A N 1
ATOM 2320 C CA . ASP A 1 292 ? -0.366 0.136 -3.224 1.00 83.81 292 ASP A CA 1
ATOM 2321 C C . ASP A 1 292 ? 0.165 -0.034 -1.794 1.00 83.81 292 ASP A C 1
ATOM 2323 O O . ASP A 1 292 ? 0.005 -1.107 -1.205 1.00 83.81 292 ASP A O 1
ATOM 2327 N N . PRO A 1 293 ? 0.828 0.987 -1.224 1.00 78.88 293 PRO A N 1
ATOM 2328 C CA . PRO A 1 293 ? 1.371 0.897 0.123 1.00 78.88 293 PRO A CA 1
ATOM 2329 C C . PRO A 1 293 ? 0.285 0.953 1.209 1.00 78.88 293 PRO A C 1
ATOM 2331 O O . PRO A 1 293 ? 0.597 0.645 2.355 1.00 78.88 293 PRO A O 1
ATOM 2334 N N . VAL A 1 294 ? -0.965 1.333 0.893 1.00 86.56 294 VAL A N 1
ATOM 2335 C CA . VAL A 1 294 ? -2.065 1.414 1.871 1.00 86.56 294 VAL A CA 1
ATOM 2336 C C . VAL A 1 294 ? -2.927 0.155 1.790 1.00 86.56 294 VAL A C 1
ATOM 2338 O O . VAL A 1 294 ? -3.929 0.091 1.082 1.00 86.56 294 VAL A O 1
ATOM 2341 N N . SER A 1 295 ? -2.556 -0.860 2.568 1.00 84.31 295 SER A N 1
ATOM 2342 C CA . SER A 1 295 ? -3.281 -2.141 2.607 1.00 84.31 295 SER A CA 1
ATOM 2343 C C . SER A 1 295 ? -4.607 -2.075 3.378 1.00 84.31 295 SER A C 1
ATOM 2345 O O . SER A 1 295 ? -5.549 -2.823 3.098 1.00 84.31 295 SER A O 1
ATOM 2347 N N . SER A 1 296 ? -4.691 -1.178 4.360 1.00 89.69 296 SER A N 1
ATOM 2348 C CA . SER A 1 296 ? -5.884 -0.953 5.168 1.00 89.69 296 SER A CA 1
ATOM 2349 C C . SER A 1 296 ? -5.958 0.494 5.635 1.00 89.69 296 SER A C 1
ATOM 2351 O O . SER A 1 296 ? -4.940 1.163 5.800 1.00 89.69 296 SER A O 1
ATOM 2353 N N . VAL A 1 297 ? -7.183 0.959 5.851 1.00 92.69 297 VAL A N 1
ATOM 2354 C CA . VAL A 1 297 ? -7.483 2.252 6.446 1.00 92.69 297 VAL A CA 1
ATOM 2355 C C . VAL A 1 297 ? -7.925 2.026 7.880 1.00 92.69 297 VAL A C 1
ATOM 2357 O O . VAL A 1 297 ? -8.881 1.293 8.148 1.00 92.69 297 VAL A O 1
ATOM 2360 N N . ILE A 1 298 ? -7.233 2.678 8.803 1.00 93.00 298 ILE A N 1
ATOM 2361 C CA . ILE A 1 298 ? -7.540 2.664 10.226 1.00 93.00 298 ILE A CA 1
ATOM 2362 C C . ILE A 1 298 ? -8.344 3.919 10.553 1.00 93.00 298 ILE A C 1
ATOM 2364 O O . ILE A 1 298 ? -7.937 5.040 10.257 1.00 93.00 298 ILE A O 1
ATOM 2368 N N . VAL A 1 299 ? -9.495 3.727 11.188 1.00 93.12 299 VAL A N 1
ATOM 2369 C CA . VAL A 1 299 ? -10.381 4.797 11.644 1.00 93.12 299 VAL A CA 1
ATOM 2370 C C . VAL A 1 299 ? -10.104 5.043 13.113 1.00 93.12 299 VAL A C 1
ATOM 2372 O O . VAL A 1 299 ? -10.385 4.189 13.961 1.00 93.12 299 VAL A O 1
ATOM 2375 N N . GLY A 1 300 ? -9.562 6.216 13.409 1.00 92.38 300 GLY A N 1
ATOM 2376 C CA . GLY A 1 300 ? -9.400 6.712 14.761 1.00 92.38 300 GLY A CA 1
ATOM 2377 C C . GLY A 1 300 ? -10.538 7.640 15.166 1.00 92.38 300 GLY A C 1
ATOM 2378 O O . GLY A 1 300 ? -11.055 8.392 14.342 1.00 92.38 300 GLY A O 1
ATOM 2379 N N . VAL A 1 301 ? -10.909 7.612 16.443 1.00 90.88 301 VAL A N 1
ATOM 2380 C CA . VAL A 1 301 ? -11.787 8.616 17.049 1.00 90.88 301 VAL A CA 1
ATOM 2381 C C . VAL A 1 301 ? -11.155 9.120 18.339 1.00 90.88 301 VAL A C 1
ATOM 2383 O O . VAL A 1 301 ? -10.588 8.345 19.115 1.00 90.88 301 VAL A O 1
ATOM 2386 N N . SER A 1 302 ? -11.248 10.426 18.580 1.00 86.06 302 SER A N 1
ATOM 2387 C CA . SER A 1 302 ? -10.822 11.006 19.849 1.00 86.06 302 SER A CA 1
ATOM 2388 C C . SER A 1 302 ? -11.585 10.376 21.022 1.00 86.06 302 SER A C 1
ATOM 2390 O O . SER A 1 302 ? -12.736 9.957 20.896 1.00 86.06 302 SER A O 1
ATOM 2392 N N . ASN A 1 303 ? -10.944 10.317 22.192 1.00 82.69 303 ASN A N 1
ATOM 2393 C CA . ASN A 1 303 ? -11.584 9.933 23.458 1.00 82.69 303 ASN A CA 1
ATOM 2394 C C . ASN A 1 303 ? -12.050 8.479 23.573 1.00 82.69 303 ASN A C 1
ATOM 2396 O O . ASN A 1 303 ? -12.776 8.147 24.511 1.00 82.69 303 ASN A O 1
ATOM 2400 N N . LEU A 1 304 ? -11.615 7.599 22.677 1.00 86.31 304 LEU A N 1
ATOM 2401 C CA . LEU A 1 304 ? -11.749 6.168 22.905 1.00 86.31 304 LEU A CA 1
ATOM 2402 C C . LEU A 1 304 ? -10.841 5.707 24.047 1.00 86.31 304 LEU A C 1
ATOM 2404 O O . LEU A 1 304 ? -9.743 6.224 24.264 1.00 86.31 304 LEU A O 1
ATOM 2408 N N . GLN A 1 305 ? -11.314 4.698 24.770 1.00 80.50 305 GLN A N 1
ATOM 2409 C CA . GLN A 1 305 ? -10.547 4.010 25.789 1.00 80.50 305 GLN A CA 1
ATOM 2410 C C . GLN A 1 305 ? -10.476 2.526 25.456 1.00 80.50 305 GLN A C 1
ATOM 2412 O O . GLN A 1 305 ? -11.435 1.775 25.629 1.00 80.50 305 GLN A O 1
ATOM 2417 N N . ASN A 1 306 ? -9.285 2.095 25.055 1.00 75.88 306 ASN A N 1
ATOM 2418 C CA . ASN A 1 306 ? -8.937 0.689 24.970 1.00 75.88 306 ASN A CA 1
ATOM 2419 C C . ASN A 1 306 ? -7.682 0.425 25.819 1.00 75.88 306 ASN A C 1
ATOM 2421 O O . ASN A 1 306 ? -6.580 0.724 25.362 1.00 75.88 306 ASN A O 1
ATOM 2425 N N . PRO A 1 307 ? -7.817 -0.125 27.042 1.00 70.69 307 PRO A N 1
ATOM 2426 C CA . PRO A 1 307 ? -6.674 -0.366 27.925 1.00 70.69 307 PRO A CA 1
ATOM 2427 C C . PRO A 1 307 ? -5.769 -1.512 27.447 1.00 70.69 307 PRO A C 1
ATOM 2429 O O . PRO A 1 307 ? -4.710 -1.733 28.026 1.00 70.69 307 PRO A O 1
ATOM 2432 N N . LEU A 1 308 ? -6.184 -2.260 26.418 1.00 75.31 308 LEU A N 1
ATOM 2433 C CA . LEU A 1 308 ? -5.442 -3.396 25.871 1.00 75.31 308 LEU A CA 1
ATOM 2434 C C . LEU A 1 308 ? -4.668 -3.045 24.593 1.00 75.31 308 LEU A C 1
ATOM 2436 O O . LEU A 1 308 ? -3.886 -3.869 24.122 1.00 75.31 308 LEU A O 1
ATOM 2440 N N . ALA A 1 309 ? -4.889 -1.861 24.017 1.00 70.69 309 ALA A N 1
ATOM 2441 C CA . ALA A 1 309 ? -4.218 -1.421 22.801 1.00 70.69 309 ALA A CA 1
ATOM 2442 C C . ALA A 1 309 ? -3.161 -0.358 23.114 1.00 70.69 309 ALA A C 1
ATOM 2444 O O . ALA A 1 309 ? -3.383 0.539 23.923 1.00 70.69 309 ALA A O 1
ATOM 2445 N N . SER A 1 310 ? -2.022 -0.430 22.422 1.00 73.12 310 SER A N 1
ATOM 2446 C CA . SER A 1 310 ? -0.981 0.606 22.466 1.00 73.12 310 SER A CA 1
ATOM 2447 C C . SER A 1 310 ? -1.480 1.953 21.939 1.00 73.12 310 SER A C 1
ATOM 2449 O O . SER A 1 310 ? -1.014 2.997 22.385 1.00 73.12 310 SER A O 1
ATOM 2451 N N . ASN A 1 311 ? -2.450 1.925 21.021 1.00 77.88 311 ASN A N 1
ATOM 2452 C CA . ASN A 1 311 ? -3.204 3.090 20.592 1.00 77.88 311 ASN A CA 1
ATOM 2453 C C . ASN A 1 311 ? -4.662 2.952 21.040 1.00 77.88 311 ASN A C 1
ATOM 2455 O O . ASN A 1 311 ? -5.407 2.107 20.540 1.00 77.88 311 ASN A O 1
ATOM 2459 N N . ASN A 1 312 ? -5.067 3.802 21.978 1.00 80.44 312 ASN A N 1
ATOM 2460 C CA . ASN A 1 312 ? -6.414 3.792 22.529 1.00 80.44 312 ASN A CA 1
ATOM 2461 C C . ASN A 1 312 ? -7.455 4.469 21.627 1.00 80.44 312 ASN A C 1
ATOM 2463 O O . ASN A 1 312 ? -8.621 4.429 21.991 1.00 80.44 312 ASN A O 1
ATOM 2467 N N . GLN A 1 313 ? -7.072 5.037 20.476 1.00 84.75 313 GLN A N 1
ATOM 2468 C CA . GLN A 1 313 ? -7.945 5.820 19.592 1.00 84.75 313 GLN A CA 1
ATOM 2469 C C . GLN A 1 313 ? -8.527 5.036 18.411 1.00 84.75 313 GLN A C 1
ATOM 2471 O O . GLN A 1 313 ? -9.317 5.594 17.659 1.00 84.75 313 GLN A O 1
ATOM 2476 N N . VAL A 1 314 ? -8.186 3.759 18.223 1.00 89.25 314 VAL A N 1
ATOM 2477 C CA . VAL A 1 314 ? -8.665 2.971 17.073 1.00 89.25 314 VAL A CA 1
ATOM 2478 C C . VAL A 1 314 ? -10.104 2.488 17.285 1.00 89.25 314 VAL A C 1
ATOM 2480 O O . VAL A 1 314 ? -10.379 1.722 18.209 1.00 89.25 314 VAL A O 1
ATOM 2483 N N . LEU A 1 315 ? -11.019 2.898 16.399 1.00 89.44 315 LEU A N 1
ATOM 2484 C CA . LEU A 1 315 ? -12.422 2.467 16.391 1.00 89.44 315 LEU A CA 1
ATOM 2485 C C . LEU A 1 315 ? -12.655 1.272 15.464 1.00 89.44 315 LEU A C 1
ATOM 2487 O O . LEU A 1 315 ? -13.388 0.345 15.806 1.00 89.44 315 LEU A O 1
ATOM 2491 N N . HIS A 1 316 ? -12.086 1.322 14.261 1.00 89.31 316 HIS A N 1
ATOM 2492 C CA . HIS A 1 316 ? -12.332 0.330 13.219 1.00 89.31 316 HIS A CA 1
ATOM 2493 C C . HIS A 1 316 ? -11.197 0.316 12.193 1.00 89.31 316 HIS A C 1
ATOM 2495 O O . HIS A 1 316 ? -10.430 1.270 12.102 1.00 89.31 316 HIS A O 1
ATOM 2501 N N . SER A 1 317 ? -11.121 -0.737 11.387 1.00 90.69 317 SER A N 1
ATOM 2502 C CA . SER A 1 317 ? -10.283 -0.777 10.193 1.00 90.69 317 SER A CA 1
ATOM 2503 C C . SER A 1 317 ? -11.043 -1.419 9.039 1.00 90.69 317 SER A C 1
ATOM 2505 O O . SER A 1 317 ? -11.867 -2.311 9.242 1.00 90.69 317 SER A O 1
ATOM 2507 N N . PHE A 1 318 ? -10.785 -0.947 7.826 1.00 91.12 318 PHE A N 1
ATOM 2508 C CA . PHE A 1 318 ? -11.364 -1.487 6.598 1.00 91.12 318 PHE A CA 1
ATOM 2509 C C . PHE A 1 318 ? -10.322 -1.474 5.476 1.00 91.12 318 PHE A C 1
ATOM 2511 O O . PHE A 1 318 ? -9.269 -0.858 5.604 1.00 91.12 318 PHE A O 1
ATOM 2518 N N . THR A 1 319 ? -10.590 -2.168 4.376 1.00 91.06 319 THR A N 1
ATOM 2519 C CA . THR A 1 319 ? -9.756 -2.122 3.165 1.00 91.06 319 THR A CA 1
ATOM 2520 C C . THR A 1 319 ? -10.548 -1.480 2.033 1.00 91.06 319 THR A C 1
ATOM 2522 O O . THR A 1 319 ? -11.759 -1.286 2.150 1.00 91.06 319 THR A O 1
ATOM 2525 N N . SER A 1 320 ? -9.903 -1.199 0.902 1.00 86.50 320 SER A N 1
ATOM 2526 C CA . SER A 1 320 ? -10.617 -0.783 -0.312 1.00 86.50 320 SER A CA 1
ATOM 2527 C C . SER A 1 320 ? -11.611 -1.839 -0.817 1.00 86.50 320 SER A C 1
ATOM 2529 O O . SER A 1 320 ? -12.435 -1.525 -1.664 1.00 86.50 320 SER A O 1
ATOM 2531 N N . ALA A 1 321 ? -11.576 -3.080 -0.307 1.00 84.62 321 ALA A N 1
ATOM 2532 C CA . ALA A 1 321 ? -12.496 -4.163 -0.662 1.00 84.62 321 ALA A CA 1
ATOM 2533 C C . ALA A 1 321 ? -12.621 -4.406 -2.183 1.00 84.62 321 ALA A C 1
ATOM 2535 O O . ALA A 1 321 ? -13.684 -4.778 -2.675 1.00 84.62 321 ALA A O 1
ATOM 2536 N N . GLY A 1 322 ? -11.530 -4.191 -2.929 1.00 81.81 322 GLY A N 1
ATOM 2537 C CA . GLY A 1 322 ? -11.495 -4.337 -4.389 1.00 81.81 322 GLY A CA 1
ATOM 2538 C C . GLY A 1 322 ? -12.084 -3.154 -5.164 1.00 81.81 322 GLY A C 1
ATOM 2539 O O . GLY A 1 322 ? -12.198 -3.227 -6.385 1.00 81.81 322 GLY A O 1
ATOM 2540 N N . VAL A 1 323 ? -12.454 -2.065 -4.487 1.00 87.81 323 VAL A N 1
ATOM 2541 C CA . VAL A 1 323 ? -12.857 -0.812 -5.129 1.00 87.81 323 VAL A CA 1
ATOM 2542 C C . VAL A 1 323 ? -11.632 -0.178 -5.786 1.00 87.81 323 VAL A C 1
ATOM 2544 O O . VAL A 1 323 ? -10.608 0.019 -5.134 1.00 87.81 323 VAL A O 1
ATOM 2547 N N . GLY A 1 324 ? -11.741 0.129 -7.079 1.00 87.25 324 GLY A N 1
ATOM 2548 C CA . GLY A 1 324 ? -10.713 0.859 -7.821 1.00 87.25 324 GLY A CA 1
ATOM 2549 C C . GLY A 1 324 ? -10.652 2.337 -7.430 1.00 87.25 324 GLY A C 1
ATOM 2550 O O . GLY A 1 324 ? -11.589 2.878 -6.838 1.00 87.25 324 GLY A O 1
ATOM 2551 N N . PHE A 1 325 ? -9.551 3.002 -7.776 1.00 88.62 325 PHE A N 1
ATOM 2552 C CA . PHE A 1 325 ? -9.376 4.434 -7.524 1.00 88.62 325 PHE A CA 1
ATOM 2553 C C . PHE A 1 325 ? -10.538 5.257 -8.114 1.00 88.62 325 PHE A C 1
ATOM 2555 O O . PHE A 1 325 ? -11.003 4.993 -9.222 1.00 88.62 325 PHE A O 1
ATOM 2562 N N . GLY A 1 326 ? -11.036 6.235 -7.355 1.00 89.88 326 GLY A N 1
ATOM 2563 C CA . GLY A 1 326 ? -12.226 7.029 -7.681 1.00 89.88 326 GLY A CA 1
ATOM 2564 C C . GLY A 1 326 ? -13.564 6.320 -7.432 1.00 89.88 326 GLY A C 1
ATOM 2565 O O . GLY A 1 326 ? -14.616 6.944 -7.546 1.00 89.88 326 GLY A O 1
ATOM 2566 N N . GLY A 1 327 ? -13.560 5.034 -7.074 1.00 91.62 327 GLY A N 1
ATOM 2567 C CA . GLY A 1 327 ? -14.763 4.296 -6.700 1.00 91.62 327 GLY A CA 1
ATOM 2568 C C . GLY A 1 327 ? -15.204 4.569 -5.259 1.00 91.62 327 GLY A C 1
ATOM 2569 O O . GLY A 1 327 ? -14.406 4.959 -4.405 1.00 91.62 327 GLY A O 1
ATOM 2570 N N . LEU A 1 328 ? -16.490 4.346 -4.975 1.00 93.44 328 LEU A N 1
ATOM 2571 C CA . LEU A 1 328 ? -17.053 4.513 -3.635 1.00 93.44 328 LEU A CA 1
ATOM 2572 C C . LEU A 1 328 ? -16.761 3.281 -2.767 1.00 93.44 328 LEU A C 1
ATOM 2574 O O . LEU A 1 328 ? -17.283 2.195 -3.016 1.00 93.44 328 LEU A O 1
ATOM 2578 N N . ILE A 1 329 ? -15.983 3.465 -1.704 1.00 93.81 329 ILE A N 1
ATOM 2579 C CA . ILE A 1 329 ? -15.815 2.476 -0.641 1.00 93.81 329 ILE A CA 1
ATOM 2580 C C . ILE A 1 329 ? -16.999 2.592 0.309 1.00 93.81 329 ILE A C 1
ATOM 2582 O O . ILE A 1 329 ? -17.298 3.671 0.826 1.00 93.81 329 ILE A O 1
ATOM 2586 N N . THR A 1 330 ? -17.649 1.461 0.580 1.00 91.81 330 THR A N 1
ATOM 2587 C CA . THR A 1 330 ? -18.676 1.363 1.617 1.00 91.81 330 THR A CA 1
ATOM 2588 C C . THR A 1 330 ? -18.314 0.266 2.604 1.00 91.81 330 THR A C 1
ATOM 2590 O O . THR A 1 330 ? -17.995 -0.858 2.227 1.00 91.81 330 THR A O 1
ATOM 2593 N N . THR A 1 331 ? -18.360 0.595 3.890 1.00 86.56 331 THR A N 1
ATOM 2594 C CA . THR A 1 331 ? -18.226 -0.383 4.972 1.00 86.56 331 THR A CA 1
ATOM 2595 C C . THR A 1 331 ? -19.396 -0.223 5.927 1.00 86.56 331 THR A C 1
ATOM 2597 O O . THR A 1 331 ? -19.798 0.893 6.268 1.00 86.56 331 THR A O 1
ATOM 2600 N N . SER A 1 332 ? -19.981 -1.348 6.333 1.00 81.00 332 SER A N 1
ATOM 2601 C CA . SER A 1 332 ? -21.047 -1.395 7.327 1.00 81.00 332 SER A CA 1
ATOM 2602 C C . SER A 1 332 ? -20.891 -2.635 8.202 1.00 81.00 332 SER A C 1
ATOM 2604 O O . SER A 1 332 ? -20.479 -3.698 7.736 1.00 81.00 332 SER A O 1
ATOM 2606 N N . GLN A 1 333 ? -21.217 -2.499 9.486 1.00 68.25 333 GLN A N 1
ATOM 2607 C CA . GLN A 1 333 ? -21.163 -3.599 10.451 1.00 68.25 333 GLN A CA 1
ATOM 2608 C C . GLN A 1 333 ? -22.398 -4.497 10.267 1.00 68.25 333 GLN A C 1
ATOM 2610 O O . GLN A 1 333 ? -23.402 -4.347 10.958 1.00 68.25 333 GLN A O 1
ATOM 2615 N N . GLY A 1 334 ? -22.347 -5.412 9.296 1.00 60.69 334 GLY A N 1
ATOM 2616 C CA . GLY A 1 334 ? -23.488 -6.240 8.887 1.00 60.69 334 GLY A CA 1
ATOM 2617 C C . GLY A 1 334 ? -23.986 -7.277 9.909 1.00 60.69 334 GLY A C 1
ATOM 2618 O O . GLY A 1 334 ? -25.034 -7.867 9.667 1.00 60.69 334 GLY A O 1
ATOM 2619 N N . GLN A 1 335 ? -23.285 -7.522 11.032 1.00 48.47 335 GLN A N 1
ATOM 2620 C CA . GLN A 1 335 ? -23.658 -8.574 12.008 1.00 48.47 335 GLN A CA 1
ATOM 2621 C C . GLN A 1 335 ? -23.477 -8.227 13.499 1.00 48.47 335 GLN A C 1
ATOM 2623 O O . GLN A 1 335 ? -23.573 -9.103 14.356 1.00 48.47 335 GLN A O 1
ATOM 2628 N N . GLY A 1 336 ? -23.271 -6.958 13.845 1.00 62.50 336 GLY A N 1
ATOM 2629 C CA . GLY A 1 336 ? -23.179 -6.539 15.244 1.00 62.50 336 GLY A CA 1
ATOM 2630 C C . GLY A 1 336 ? -22.275 -5.333 15.406 1.00 62.50 336 GLY A C 1
ATOM 2631 O O . GLY A 1 336 ? -21.146 -5.322 14.933 1.00 62.50 336 GLY A O 1
ATOM 2632 N N . ILE A 1 337 ? -22.782 -4.301 16.072 1.00 72.50 337 ILE A N 1
ATOM 2633 C CA . ILE A 1 337 ? -22.009 -3.091 16.340 1.00 72.50 337 ILE A CA 1
ATOM 2634 C C . ILE A 1 337 ? -21.167 -3.346 17.587 1.00 72.50 337 ILE A C 1
ATOM 2636 O O . ILE A 1 337 ? -21.707 -3.501 18.686 1.00 72.50 337 ILE A O 1
ATOM 2640 N N . SER A 1 338 ? -19.846 -3.365 17.419 1.00 76.44 338 SER A N 1
ATOM 2641 C CA . SER A 1 338 ? -18.928 -3.299 18.553 1.00 76.44 338 SER A CA 1
ATOM 2642 C C . SER A 1 338 ? -18.861 -1.856 19.044 1.00 76.44 338 SER A C 1
ATOM 2644 O O . SER A 1 338 ? -18.520 -0.954 18.279 1.00 76.44 338 SER A O 1
ATOM 2646 N N . TYR A 1 339 ? -19.213 -1.637 20.309 1.00 82.88 339 TYR A N 1
ATOM 2647 C CA . TYR A 1 339 ? -19.070 -0.337 20.955 1.00 82.88 339 TYR A CA 1
ATOM 2648 C C . TYR A 1 339 ? -17.747 -0.303 21.710 1.00 82.88 339 TYR A C 1
ATOM 2650 O O . TYR A 1 339 ? -17.496 -1.154 22.562 1.00 82.88 339 TYR A O 1
ATOM 2658 N N . CYS A 1 340 ? -16.927 0.696 21.411 1.00 82.94 340 CYS A N 1
ATOM 2659 C CA . CYS A 1 340 ? -15.716 0.999 22.154 1.00 82.94 340 CYS A CA 1
ATOM 2660 C C . CYS A 1 340 ? -16.052 1.989 23.279 1.00 82.94 340 CYS A C 1
ATOM 2662 O O . CYS A 1 340 ? -16.745 2.978 23.009 1.00 82.94 340 CYS A O 1
ATOM 2664 N N . PRO A 1 341 ? -15.586 1.756 24.520 1.00 83.69 341 PRO A N 1
ATOM 2665 C CA . PRO A 1 341 ? -15.777 2.698 25.615 1.00 83.69 341 PRO A CA 1
ATOM 2666 C C . PRO A 1 341 ? -15.198 4.075 25.287 1.00 83.69 341 PRO A C 1
ATOM 2668 O O . PRO A 1 341 ? -14.143 4.183 24.657 1.00 83.69 341 PRO A O 1
ATOM 2671 N N . MET A 1 342 ? -15.880 5.127 25.737 1.00 81.88 342 MET A N 1
ATOM 2672 C CA . MET A 1 342 ? -15.405 6.506 25.628 1.00 81.88 342 MET A CA 1
ATOM 2673 C C . MET A 1 342 ? -15.043 7.077 26.998 1.00 81.88 342 MET A C 1
ATOM 2675 O O . MET A 1 342 ? -15.742 6.832 27.981 1.00 81.88 342 MET A O 1
ATOM 2679 N N . GLN A 1 343 ? -14.015 7.923 27.043 1.00 76.56 343 GLN A N 1
ATOM 2680 C CA . GLN A 1 343 ? -13.598 8.647 28.240 1.00 76.56 343 GLN A CA 1
ATOM 2681 C C . GLN A 1 343 ? -13.806 10.154 28.148 1.00 76.56 343 GLN A C 1
ATOM 2683 O O . GLN A 1 343 ? -13.569 10.797 27.123 1.00 76.56 343 GLN A O 1
ATOM 2688 N N . GLY A 1 344 ? -14.169 10.724 29.295 1.00 70.62 344 GLY A N 1
ATOM 2689 C CA . GLY A 1 344 ? -14.316 12.158 29.472 1.00 70.62 344 GLY A CA 1
ATOM 2690 C C . GLY A 1 344 ? -15.572 12.745 28.826 1.00 70.62 344 GLY A C 1
ATOM 2691 O O . GLY A 1 344 ? -16.391 12.071 28.187 1.00 70.62 344 GLY A O 1
ATOM 2692 N N . THR A 1 345 ? -15.707 14.048 29.029 1.00 70.50 345 THR A N 1
ATOM 2693 C CA . THR A 1 345 ? -16.758 14.880 28.448 1.00 70.50 345 THR A CA 1
ATOM 2694 C C . THR A 1 345 ? -16.139 15.678 27.312 1.00 70.50 345 THR A C 1
ATOM 2696 O O . THR A 1 345 ? -15.120 16.335 27.516 1.00 70.50 345 THR A O 1
ATOM 2699 N N . THR A 1 346 ? -16.725 15.608 26.117 1.00 71.81 346 THR A N 1
ATOM 2700 C CA . THR A 1 346 ? -16.246 16.360 24.953 1.00 71.81 346 THR A CA 1
ATOM 2701 C C . THR A 1 346 ? -17.410 17.018 24.239 1.00 71.81 346 THR A C 1
ATOM 2703 O O . THR A 1 346 ? -18.495 16.444 24.148 1.00 71.81 346 THR A O 1
ATOM 2706 N N . ASN A 1 347 ? -17.153 18.219 23.726 1.00 80.56 347 ASN A N 1
ATOM 2707 C CA . ASN A 1 347 ? -18.069 18.939 22.839 1.00 80.56 347 ASN A CA 1
ATOM 2708 C C . ASN A 1 347 ? -17.706 18.730 21.360 1.00 80.56 347 ASN A C 1
ATOM 2710 O O . ASN A 1 347 ? -18.434 19.165 20.476 1.00 80.56 347 ASN A O 1
ATOM 2714 N N . GLU A 1 348 ? -16.581 18.064 21.102 1.00 83.44 348 GLU A N 1
ATOM 2715 C CA . GLU A 1 348 ? -16.043 17.787 19.778 1.00 83.44 348 GLU A CA 1
ATOM 2716 C C . GLU A 1 348 ? -15.563 16.331 19.721 1.00 83.44 348 GLU A C 1
ATOM 2718 O O . GLU A 1 348 ? -15.077 15.783 20.719 1.00 83.44 348 GLU A O 1
ATOM 2723 N N . LEU A 1 349 ? -15.734 15.698 18.560 1.00 86.31 349 LEU A N 1
ATOM 2724 C CA . LEU A 1 349 ? -15.182 14.384 18.247 1.00 86.31 349 LEU A CA 1
ATOM 2725 C C . LEU A 1 349 ? -14.339 14.507 16.985 1.00 86.31 349 LEU A C 1
ATOM 2727 O O . LEU A 1 349 ? -14.864 14.820 15.918 1.00 86.31 349 LEU A O 1
ATOM 2731 N N . LEU A 1 350 ? -13.044 14.230 17.110 1.00 90.75 350 LEU A N 1
ATOM 2732 C CA . LEU A 1 350 ? -12.147 14.163 15.967 1.00 90.75 350 LEU A CA 1
ATOM 2733 C C . LEU A 1 350 ? -12.173 12.743 15.407 1.00 90.75 350 LEU A C 1
ATOM 2735 O O . LEU A 1 350 ? -11.822 11.796 16.112 1.00 90.75 350 LEU A O 1
ATOM 2739 N N . VAL A 1 351 ? -12.578 12.606 14.147 1.00 92.44 351 VAL A N 1
ATOM 2740 C CA . VAL A 1 351 ? -12.475 11.356 13.389 1.00 92.44 351 VAL A CA 1
ATOM 2741 C C . VAL A 1 351 ? -11.289 11.478 12.447 1.00 92.44 351 VAL A C 1
ATOM 2743 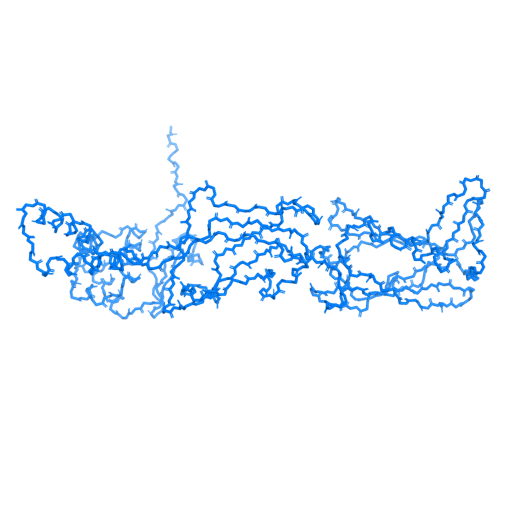O O . VAL A 1 351 ? -11.248 12.382 11.615 1.00 92.44 351 VAL A O 1
ATOM 2746 N N . SER A 1 352 ? -10.344 10.557 12.573 1.00 93.81 352 SER A N 1
ATOM 2747 C CA . SER A 1 352 ? -9.102 10.553 11.806 1.00 93.81 352 SER A CA 1
ATOM 2748 C C . SER A 1 352 ? -8.980 9.268 11.001 1.00 93.81 352 SER A C 1
ATOM 2750 O O . SER A 1 352 ? -9.379 8.198 11.458 1.00 93.81 352 SER A O 1
ATOM 2752 N N . PHE A 1 353 ? -8.388 9.367 9.817 1.00 94.31 353 PHE A N 1
ATOM 2753 C CA . PHE A 1 353 ? -8.086 8.223 8.965 1.00 94.31 353 PHE A CA 1
ATOM 2754 C C . PHE A 1 353 ? -6.579 8.067 8.860 1.00 94.31 353 PHE A C 1
ATOM 2756 O O . PHE A 1 353 ? -5.867 9.042 8.613 1.00 94.31 353 PHE A O 1
ATOM 2763 N N . TYR A 1 354 ? -6.108 6.841 9.036 1.00 92.25 354 TYR A N 1
ATOM 2764 C CA . TYR A 1 354 ? -4.697 6.501 8.981 1.00 92.25 354 TYR A CA 1
ATOM 2765 C C . TYR A 1 354 ? -4.457 5.326 8.040 1.00 92.25 354 TYR A C 1
ATOM 2767 O O . TYR A 1 354 ? -5.372 4.547 7.768 1.00 92.25 354 TYR A O 1
ATOM 2775 N N . ASP A 1 355 ? -3.224 5.194 7.566 1.00 89.12 355 ASP A N 1
ATOM 2776 C CA . ASP A 1 355 ? -2.747 3.964 6.936 1.00 89.12 355 ASP A CA 1
ATOM 2777 C C . ASP A 1 355 ? -2.438 2.868 7.979 1.00 89.12 355 ASP A C 1
ATOM 2779 O O . ASP A 1 355 ? -2.609 3.050 9.190 1.00 89.12 355 ASP A O 1
ATOM 2783 N N . ASP A 1 356 ? -1.961 1.714 7.511 1.00 84.38 356 ASP A N 1
ATOM 2784 C CA . ASP A 1 356 ? -1.559 0.558 8.322 1.00 84.38 356 ASP A CA 1
ATOM 2785 C C . ASP A 1 356 ? -0.412 0.855 9.305 1.00 84.38 356 ASP A C 1
ATOM 2787 O O . ASP A 1 356 ? -0.147 0.064 10.214 1.00 84.38 356 ASP A O 1
ATOM 2791 N N . ARG A 1 357 ? 0.248 2.009 9.164 1.00 82.06 357 ARG A N 1
ATOM 2792 C CA . ARG A 1 357 ? 1.365 2.464 10.000 1.00 82.06 357 ARG A CA 1
ATOM 2793 C C . ARG A 1 357 ? 0.981 3.617 10.915 1.00 82.06 357 ARG A C 1
ATOM 2795 O O . ARG A 1 357 ? 1.862 4.207 11.539 1.00 82.06 357 ARG A O 1
ATOM 2802 N N . MET A 1 358 ? -0.315 3.912 11.034 1.00 86.25 358 MET A N 1
ATOM 2803 C CA . MET A 1 358 ? -0.845 5.027 11.821 1.00 86.25 358 MET A CA 1
ATOM 2804 C C . MET A 1 358 ? -0.388 6.409 11.320 1.00 86.25 358 MET A C 1
ATOM 2806 O O . MET A 1 358 ? -0.436 7.380 12.079 1.00 86.25 358 MET A O 1
ATOM 2810 N N . LEU A 1 359 ? 0.036 6.532 10.058 1.00 85.44 359 LEU A N 1
ATOM 2811 C CA . LEU A 1 359 ? 0.293 7.836 9.449 1.00 85.44 359 LEU A CA 1
ATOM 2812 C C . LEU A 1 359 ? -1.016 8.405 8.888 1.00 85.44 359 LEU A C 1
ATOM 2814 O O . LEU A 1 359 ? -1.821 7.642 8.351 1.00 85.44 359 LEU A O 1
ATOM 2818 N N . PRO A 1 360 ? -1.264 9.723 9.007 1.00 89.94 360 PRO A N 1
ATOM 2819 C CA . PRO A 1 360 ? -2.474 10.335 8.473 1.00 89.94 360 PRO A CA 1
ATOM 2820 C C . PRO A 1 360 ? -2.659 10.030 6.986 1.00 89.94 360 PRO A C 1
ATOM 2822 O O . PRO A 1 360 ? -1.764 10.254 6.169 1.00 89.94 360 PRO A O 1
ATOM 2825 N N . LEU A 1 361 ? -3.841 9.531 6.634 1.00 90.62 361 LEU A N 1
ATOM 2826 C CA . LEU A 1 361 ? -4.173 9.206 5.258 1.00 90.62 361 LEU A CA 1
ATOM 2827 C C . LEU A 1 361 ? -4.463 10.492 4.480 1.00 90.62 361 LEU A C 1
ATOM 2829 O O . LEU A 1 361 ? -5.352 11.267 4.838 1.00 90.62 361 LEU A O 1
ATOM 2833 N N . LYS A 1 362 ? -3.738 10.708 3.381 1.00 88.94 362 LYS A N 1
ATOM 2834 C CA . LYS A 1 362 ? -3.959 11.857 2.500 1.00 88.94 362 LYS A CA 1
ATOM 2835 C C . LYS A 1 362 ? -5.138 11.598 1.564 1.00 88.94 362 LYS A C 1
ATOM 2837 O O . LYS A 1 362 ? -4.977 11.058 0.473 1.00 88.94 362 LYS A O 1
ATOM 2842 N N . ILE A 1 363 ? -6.325 11.978 2.017 1.00 90.50 363 ILE A N 1
ATOM 2843 C CA . ILE A 1 363 ? -7.573 11.857 1.264 1.00 90.50 363 ILE A CA 1
ATOM 2844 C C . ILE A 1 363 ? -7.708 13.070 0.329 1.00 90.50 363 ILE A C 1
ATOM 2846 O O . ILE A 1 363 ? -7.836 14.198 0.799 1.00 90.50 363 ILE A O 1
ATOM 2850 N N . THR A 1 364 ? -7.663 12.852 -0.990 1.00 91.50 364 THR A N 1
ATOM 2851 C CA . THR A 1 364 ? -7.846 13.927 -1.983 1.00 91.50 364 THR A CA 1
ATOM 2852 C C . THR A 1 364 ? -9.306 14.352 -2.166 1.00 91.50 364 THR A C 1
ATOM 2854 O O . THR A 1 364 ? -9.552 15.537 -2.373 1.00 91.50 364 THR A O 1
ATOM 2857 N N . ASP A 1 365 ? -10.269 13.427 -2.088 1.00 92.25 365 ASP A N 1
ATOM 2858 C CA . ASP A 1 365 ? -11.699 13.740 -2.184 1.00 92.25 365 ASP A CA 1
ATOM 2859 C C . ASP A 1 365 ? -12.313 13.885 -0.779 1.00 92.25 365 ASP A C 1
ATOM 2861 O O . ASP A 1 365 ? -12.464 12.888 -0.068 1.00 92.25 365 ASP A O 1
ATOM 2865 N N . PRO A 1 366 ? -12.687 15.104 -0.348 1.00 89.12 366 PRO A N 1
ATOM 2866 C CA . PRO A 1 366 ? -13.244 15.326 0.982 1.00 89.12 366 PRO A CA 1
ATOM 2867 C C . PRO A 1 366 ? -14.689 14.821 1.130 1.00 89.12 366 PRO A C 1
ATOM 2869 O O . PRO A 1 366 ? -15.229 14.859 2.237 1.00 89.12 366 PRO A O 1
ATOM 2872 N N . ASN A 1 367 ? -15.341 14.367 0.053 1.00 92.56 367 ASN A N 1
ATOM 2873 C CA . ASN A 1 367 ? -16.703 13.853 0.113 1.00 92.56 367 ASN A CA 1
ATOM 2874 C C . ASN A 1 367 ? -16.730 12.489 0.808 1.00 92.56 367 ASN A C 1
ATOM 2876 O O . ASN A 1 367 ? -16.449 11.442 0.219 1.00 92.56 367 ASN A O 1
ATOM 2880 N N . LEU A 1 368 ? -17.119 12.505 2.079 1.00 93.69 368 LEU A N 1
ATOM 2881 C CA . LEU A 1 368 ? -17.287 11.307 2.885 1.00 93.69 368 LEU A CA 1
ATOM 2882 C C . LEU A 1 368 ? -18.473 11.439 3.840 1.00 93.69 368 LEU A C 1
ATOM 2884 O O . LEU A 1 368 ? -18.825 12.522 4.302 1.00 93.69 368 LEU A O 1
ATOM 2888 N N . CYS A 1 369 ? -19.076 10.302 4.161 1.00 93.56 369 CYS A N 1
ATOM 2889 C CA . CYS A 1 369 ? -20.113 10.169 5.167 1.00 93.56 369 CYS A CA 1
ATOM 2890 C C . CYS A 1 369 ? -19.671 9.127 6.192 1.00 93.56 369 CYS A C 1
ATOM 2892 O O . CYS A 1 369 ? -19.438 7.966 5.851 1.00 93.56 369 CYS A O 1
ATOM 2894 N N . VAL A 1 370 ? -19.580 9.533 7.457 1.00 93.06 370 VAL A N 1
ATOM 2895 C CA . VAL A 1 370 ? -19.301 8.638 8.583 1.00 93.06 370 VAL A CA 1
ATOM 2896 C C . VAL A 1 370 ? -20.512 8.647 9.497 1.00 93.06 370 VAL A C 1
ATOM 2898 O O . VAL A 1 370 ? -20.878 9.677 10.059 1.00 93.06 370 VAL A O 1
ATOM 2901 N N . ARG A 1 371 ? -21.131 7.482 9.671 1.00 92.50 371 ARG A N 1
ATOM 2902 C CA . ARG A 1 371 ? -22.217 7.293 10.628 1.00 92.50 371 ARG A CA 1
ATOM 2903 C C . ARG A 1 371 ? -21.662 6.658 11.890 1.00 92.50 371 ARG A C 1
ATOM 2905 O O . ARG A 1 371 ? -21.341 5.468 11.901 1.00 92.50 371 ARG A O 1
ATOM 2912 N N . LEU A 1 372 ? -21.591 7.448 12.955 1.00 90.31 372 LEU A N 1
ATOM 2913 C CA . LEU A 1 372 ? -21.233 6.988 14.293 1.00 90.31 372 LEU A CA 1
ATOM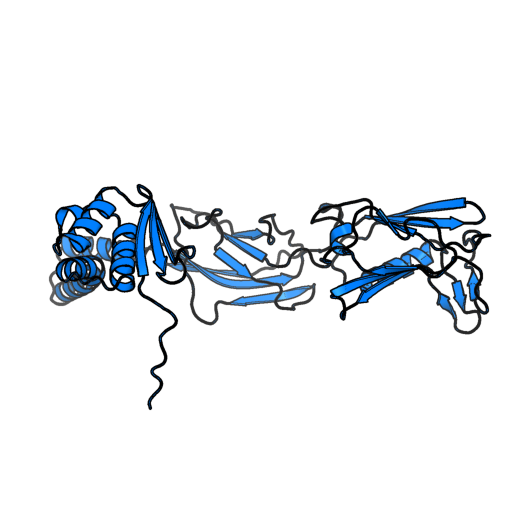 2914 C C . LEU A 1 372 ? -22.497 6.680 15.090 1.00 90.31 372 LEU A C 1
ATOM 2916 O O . LEU A 1 372 ? -23.501 7.382 14.991 1.00 90.31 372 LEU A O 1
ATOM 2920 N N . LEU A 1 373 ? -22.442 5.615 15.878 1.00 88.62 373 LEU A N 1
ATOM 2921 C CA . LEU A 1 373 ? -23.519 5.197 16.761 1.00 88.62 373 LEU A CA 1
ATOM 2922 C C . LEU A 1 373 ? -23.074 5.438 18.193 1.00 88.62 373 LEU A C 1
ATOM 2924 O O . LEU A 1 373 ? -22.115 4.827 18.658 1.00 88.62 373 LEU A O 1
ATOM 2928 N N . ILE A 1 374 ? -23.776 6.324 18.888 1.00 86.25 374 ILE A N 1
ATOM 2929 C CA . ILE A 1 374 ? -23.450 6.697 20.261 1.00 86.25 374 ILE A CA 1
ATOM 2930 C C . ILE A 1 374 ? -24.385 5.943 21.199 1.00 86.25 374 ILE A C 1
ATOM 2932 O O . ILE A 1 374 ? -25.604 5.965 21.039 1.00 86.25 374 ILE A O 1
ATOM 2936 N N . ARG A 1 375 ? -23.797 5.268 22.183 1.00 81.44 375 ARG A N 1
ATOM 2937 C CA . ARG A 1 375 ? -24.500 4.698 23.324 1.00 81.44 375 ARG A CA 1
ATOM 2938 C C . ARG A 1 375 ? -24.246 5.611 24.525 1.00 81.44 375 ARG A C 1
ATOM 2940 O O . ARG A 1 375 ? -23.119 5.625 25.025 1.00 81.44 375 ARG A O 1
ATOM 2947 N N . PRO A 1 376 ? -25.244 6.392 24.967 1.00 73.81 376 PRO A N 1
ATOM 2948 C CA . PRO A 1 376 ? -25.116 7.183 26.186 1.00 73.81 376 PRO A CA 1
ATOM 2949 C C . PRO A 1 376 ? -25.045 6.268 27.413 1.00 73.81 376 PRO A C 1
ATOM 2951 O O . PRO A 1 376 ? -25.461 5.103 27.347 1.00 73.81 376 PRO A O 1
ATOM 2954 N N . LYS A 1 377 ? -24.572 6.802 28.545 1.00 67.75 377 LYS A N 1
ATOM 2955 C CA . LYS A 1 377 ? -24.820 6.128 29.820 1.00 67.75 377 LYS A CA 1
ATOM 2956 C C . LYS A 1 377 ? -26.310 6.178 30.097 1.00 67.75 377 LYS A C 1
ATOM 2958 O O . LYS A 1 377 ? -26.996 7.144 29.766 1.00 67.75 377 LYS A O 1
ATOM 2963 N N . LYS A 1 378 ? -26.841 5.115 30.688 1.00 60.53 378 LYS A N 1
ATOM 2964 C CA . LYS A 1 378 ? -28.283 5.045 30.935 1.00 60.53 378 LYS A CA 1
ATOM 2965 C C . LYS A 1 378 ? -28.729 6.014 32.035 1.00 60.53 378 LYS A C 1
ATOM 2967 O O . LYS A 1 378 ? -29.884 6.427 32.020 1.00 60.53 378 LYS A O 1
ATOM 2972 N N . SER A 1 379 ? -27.820 6.422 32.923 1.00 55.12 379 SER A N 1
ATOM 2973 C CA . SER A 1 379 ? -28.011 7.553 33.838 1.00 55.12 379 SER A CA 1
ATOM 2974 C C . SER A 1 379 ? -28.341 8.867 33.144 1.00 55.12 379 SER A C 1
ATOM 2976 O O . SER A 1 379 ? -29.196 9.585 33.650 1.00 55.12 379 SER A O 1
ATOM 2978 N N . ASP A 1 380 ? -27.721 9.152 31.997 1.00 58.47 380 ASP A N 1
ATOM 2979 C CA . ASP A 1 380 ? -27.889 10.419 31.273 1.00 58.47 380 ASP A CA 1
ATOM 2980 C C . ASP A 1 380 ? -29.284 10.551 30.631 1.00 58.47 380 ASP A C 1
ATOM 2982 O O . ASP A 1 380 ? -29.732 11.651 30.325 1.00 58.47 380 ASP A O 1
ATOM 2986 N N . ILE A 1 381 ? -29.981 9.429 30.406 1.00 55.66 381 ILE A N 1
ATOM 2987 C CA . ILE A 1 381 ? -31.308 9.397 29.764 1.00 55.66 381 ILE A CA 1
ATOM 2988 C C . ILE A 1 381 ? -32.445 9.449 30.800 1.00 55.66 381 ILE A C 1
ATOM 2990 O O . ILE A 1 381 ? -33.565 9.819 30.467 1.00 55.66 381 ILE A O 1
ATOM 2994 N N . MET A 1 382 ? -32.177 9.058 32.050 1.00 50.62 382 MET A N 1
ATOM 2995 C CA . MET A 1 382 ? -33.195 8.888 33.101 1.00 50.62 382 MET A CA 1
ATOM 2996 C C . MET A 1 382 ? -33.536 10.180 33.863 1.00 50.62 382 MET A C 1
ATOM 2998 O O . MET A 1 382 ? -34.392 10.143 34.741 1.00 50.62 382 MET A O 1
ATOM 3002 N N . ASP A 1 383 ? -32.881 11.300 33.547 1.00 45.84 383 ASP A N 1
ATOM 3003 C CA . ASP A 1 383 ? -33.114 12.604 34.188 1.00 45.84 383 ASP A CA 1
ATOM 3004 C C . ASP A 1 383 ? -34.173 13.468 33.445 1.00 45.84 383 ASP A C 1
ATOM 3006 O O . ASP A 1 383 ? -34.255 14.672 33.691 1.00 45.84 383 ASP A O 1
ATOM 3010 N N . PHE A 1 384 ? -34.992 12.868 32.562 1.00 39.44 384 PHE A N 1
ATOM 3011 C CA . PHE A 1 384 ? -36.113 13.512 31.849 1.00 39.44 384 PHE A CA 1
ATOM 3012 C C . PHE A 1 384 ? -37.485 12.981 32.266 1.00 39.44 384 PHE A C 1
ATOM 3014 O O . PHE A 1 384 ? -37.650 11.739 32.323 1.00 39.44 384 PHE A O 1
#

pLDDT: mean 85.99, std 12.7, range [33.09, 98.0]

Secondary structure (DSSP, 8-state):
----PPPS---EEEEEETTEEEEEETTEEEEEEEEEE--HHHHHHHHHHHTS----HHHHHHS-HHHHHHHHHHHHHHT---HHHHHHHHHHHHHHHHHHHHHHHHHHTT---HHHHHHHHHHHHHHS--EEEEEEEEEE----SB-TTTT-SEEEEEEEETTEEEEEEEEPPSB---HHHHHHHHHHHHHHTT-EEEETTT--EEESEEEEEETTTTEEEEEE---S--TTEEEPTTPPPPPTT-PPPEEEE---STTSHHHHHT--SEEESSS--SS-EEEE-SS---SSS---EEEEETTB--TTSSSTTEEEEE--TTPPTTSEEEEE-TT--PEEEB-S--S---EEEE-TTSPBP--S---EEEEEEEE--HHHHTT-

Foldseek 3Di:
DDDDDDDPQAAWDWDDPDQKIFIAGPVGRPDTPDIDRFDPLLVVQLCCCPPVVAGDLVSVVPGDPVSLVVSVVNCVRNVRDRPPSVVSSCCVLVVLVVLLVVLVVCVVVPNPDPVSVVSNLVSLCVVFFWWKWFAKKKDAQFFWQDAVVLQAFWWKKWAAFAAHTDIDIGGHHTHQDDLVRVQVVLVVVCVVQQNWWAQQPPRDIGHQWGWDQDPVVLWIKIKGFFQDDDPRIDGDDPDGHHYPLRWTMKIAQCDDDLSHNCQQRLADGAIVVNDIDNHMGMDIRPGNHCSHSFQKKWKFKPFFADPPDPDRGTRDMDGQPPADHRGMRMDGPPDDIDITHGDDDDPDMDIFIAGPVRHGGDGPDPDMDTDMDIRHRPSVVPPD

Radius of gyration: 33.1 Å; chains: 1; bounding box: 77×71×94 Å

Sequence (384 aa):
MSKRFKSPNGPFHMHFDGLHAQIKSKHAKTRTVRSLLVSHLFVELWRIIEDDKSFDKTIFNQLSESERDFMAYALKRCKIESREFEKAYNLSIGHHIDRLTMIQSAIKIGNDAPELKTEMKQILDKLYDKGIGLGSISMYYSWMAITAERGNNKFRIIWPTGTTTQTFTITIPDGTYEMSDLNNYLQWWSIQNNLYLTNSTTGANYYFISVAANPSSYDIQFTMQPYKAVSGYASASGALAFSTSGYTPQIQIIDSGTNSFSSIVGLSQGTYPPAQQATLYSVLSDLVPQIDPVSSVIVGVSNLQNPLASNNQVLHSFTSAGVGFGGLITTSQGQGISYCPMQGTTNELLVSFYDDRMLPLKITDPNLCVRLLIRPKKSDIMDF

Organism: NCBI:txid2077276